Protein AF-A0A2N1W8H4-F1 (afdb_monomer)

Foldseek 3Di:
DDDDDDDDDDPPPPDDDDDDDDDDQDDFDFDPPDDLPQAAEAEQEQADLVVLLVLLVVLLCLLLPDDFDDDPVSLVVSLVSLVVSLSRLCSQVCLVVQADLQQQKGKAAARYWYKYKFFKAFQELQFAWADFQFDWAWEDDDDPFFCRSLLQSCCQHPDVADLQLSRLLSHCRNLQAQLVQRDPSNNVSQCVSPVVSNCRGHYVVVVVVVVVVCVPPDDDDDDDDDDDDPRRHRDHSVVSVVSNVVHDAPDDGDPRDGWGHHHPDQWTWGWGDPIGGMITIIIGHNDNGIDIDDTWIDGSRNRYTIMDTGRRRRRDPVSSVVSLVSLLVSLVSSVCSLQVSVVHGQFPLNNCLSNVCSSCSSLNSQLSVLLVVLVVLLVVVCVVPVVQADPVSAPTLSVLLSLLLSLLSSCQRPNPSSLSSQLSVLVGDDDPVSSVQSNQSSVNSNVLSVVCVVVVHDDSVVSSVSSVVQSVVVPRHD

Secondary structure (DSSP, 8-state):
-----------------------SS----B-TT---TTSEEEEE----HHHHHHHHHHHHHHHHH--SSPPHHHHHHHHHHHHHHHHHHHHHHGGGGSEETTTTEEEE-TTEEEEEEEEEEES-TTSBPPPTT--EEEEES--SSTTHHHHHHHHHHT----HHHHHHHHHHHHTT--GGGS-HHHHHHHHHH-TTHHHHSS-HHHHHHHHHHHTTS----------SS-TT----HHHHHHHHTT---SSPPP---S-EEPBTSS-EEEEEESSSSEEEEEEEE-SSS-EEE-EEEEESSTTBPPEEEPPPPPPPHHHHHHHHHHHHHHHHHHHHHHHHHTT----HHHHHHHHH-GGGHHHHHHHHHHHHHHHHHHHHHHHH-GGGS-TT-SSSHHHHHHHHHHHHHHHHHTTTHHHHHHHHHTTSS--HHHHHHHHHHHHHHHHHHHHHHHTT---HHHHHHHHHHHHHTSSS--

Structure (mmCIF, N/CA/C/O backbone):
data_AF-A0A2N1W8H4-F1
#
_entry.id   AF-A0A2N1W8H4-F1
#
loop_
_atom_site.group_PDB
_atom_site.id
_atom_site.type_symbol
_atom_site.label_atom_id
_atom_site.label_alt_id
_atom_site.label_comp_id
_atom_site.label_asym_id
_atom_site.label_entity_id
_atom_site.label_seq_id
_atom_site.pdbx_PDB_ins_code
_atom_site.Cartn_x
_atom_site.Cartn_y
_atom_site.Cartn_z
_atom_site.occupancy
_atom_site.B_iso_or_equiv
_atom_site.auth_seq_id
_atom_site.auth_comp_id
_atom_site.auth_asym_id
_atom_site.auth_atom_id
_atom_site.pdbx_PDB_model_num
ATOM 1 N N . MET A 1 1 ? -14.392 -44.935 -46.888 1.00 35.25 1 MET A N 1
ATOM 2 C CA . MET A 1 1 ? -13.240 -44.821 -45.968 1.00 35.25 1 MET A CA 1
ATOM 3 C C . MET A 1 1 ? -13.122 -43.369 -45.531 1.00 35.25 1 MET A C 1
ATOM 5 O O . MET A 1 1 ? -13.074 -42.540 -46.421 1.00 35.25 1 MET A O 1
ATOM 9 N N . ARG A 1 2 ? -13.147 -43.131 -44.204 1.00 33.34 2 ARG A N 1
ATOM 10 C CA . ARG A 1 2 ? -12.627 -41.984 -43.409 1.00 33.34 2 ARG A CA 1
ATOM 11 C C . ARG A 1 2 ? -12.767 -40.567 -44.003 1.00 33.34 2 ARG A C 1
ATOM 13 O O . ARG A 1 2 ? -12.240 -40.297 -45.062 1.00 33.34 2 ARG A O 1
ATOM 20 N N . GLY A 1 3 ? -13.346 -39.566 -43.351 1.00 29.98 3 GLY A N 1
ATOM 21 C CA . GLY A 1 3 ? -13.807 -39.395 -41.976 1.00 29.98 3 GLY A CA 1
ATOM 22 C C . GLY A 1 3 ? -13.930 -37.884 -41.746 1.00 29.98 3 GLY A C 1
ATOM 23 O O . GLY A 1 3 ? -12.985 -37.150 -42.012 1.00 29.98 3 GLY A O 1
ATOM 24 N N . LYS A 1 4 ? -15.112 -37.428 -41.323 1.00 38.88 4 LYS A N 1
ATOM 25 C CA . LYS A 1 4 ? -15.325 -36.090 -40.756 1.00 38.88 4 LYS A CA 1
ATOM 26 C C . LYS A 1 4 ? -14.619 -36.034 -39.398 1.00 38.88 4 LYS A C 1
ATOM 28 O O . LYS A 1 4 ? -14.629 -37.055 -38.720 1.00 38.88 4 LYS A O 1
ATOM 33 N N . ASN A 1 5 ? -14.080 -34.880 -39.006 1.00 31.42 5 ASN A N 1
ATOM 34 C CA . ASN A 1 5 ? -14.125 -34.412 -37.617 1.00 31.42 5 ASN A CA 1
ATOM 35 C C . ASN A 1 5 ? -13.750 -32.927 -37.528 1.00 31.42 5 ASN A C 1
ATOM 37 O O . ASN A 1 5 ? -12.602 -32.528 -37.689 1.00 31.42 5 ASN A O 1
ATOM 41 N N . THR A 1 6 ? -14.784 -32.135 -37.272 1.00 34.69 6 THR A N 1
ATOM 42 C CA . THR A 1 6 ? -14.778 -30.830 -36.612 1.00 34.69 6 THR A CA 1
ATOM 43 C C . THR A 1 6 ? -14.129 -30.940 -35.232 1.00 34.69 6 THR A C 1
ATOM 45 O O . THR A 1 6 ? -14.538 -31.779 -34.431 1.00 34.69 6 THR A O 1
ATOM 48 N N . PHE A 1 7 ? -13.143 -30.089 -34.952 1.00 31.34 7 PHE A N 1
ATOM 49 C CA . PHE A 1 7 ? -12.574 -29.914 -33.617 1.00 31.34 7 PHE A CA 1
ATOM 50 C C . PHE A 1 7 ? -13.529 -29.057 -32.772 1.00 31.34 7 PHE A C 1
ATOM 52 O O . PHE A 1 7 ? -13.737 -27.882 -33.066 1.00 31.34 7 PHE A O 1
ATOM 59 N N . LEU A 1 8 ? -14.135 -29.669 -31.751 1.00 30.08 8 LEU A N 1
ATOM 60 C CA . LEU A 1 8 ? -14.765 -28.967 -30.635 1.00 30.08 8 LEU A CA 1
ATOM 61 C C . LEU A 1 8 ? -13.679 -28.584 -29.619 1.00 30.08 8 LEU A C 1
ATOM 63 O O . LEU A 1 8 ? -12.908 -29.440 -29.188 1.00 30.08 8 LEU A O 1
ATOM 67 N N . PHE A 1 9 ? -13.671 -27.317 -29.209 1.00 28.88 9 PHE A N 1
ATOM 68 C CA . PHE A 1 9 ? -13.029 -26.843 -27.982 1.00 28.88 9 PHE A CA 1
ATOM 69 C C . PHE A 1 9 ? -13.717 -27.475 -26.757 1.00 28.88 9 PHE A C 1
ATOM 71 O O . PHE A 1 9 ? -14.948 -27.412 -26.680 1.00 28.88 9 PHE A O 1
ATOM 78 N N . PRO A 1 10 ? -12.993 -28.043 -25.778 1.00 32.59 10 PRO A N 1
ATOM 79 C CA . PRO A 1 10 ? -13.589 -28.395 -24.502 1.00 32.59 10 PRO A CA 1
ATOM 80 C C . PRO A 1 10 ? -13.590 -27.162 -23.589 1.00 32.59 10 PRO A C 1
ATOM 82 O O . PRO A 1 10 ? -12.548 -26.712 -23.119 1.00 32.59 10 PRO A O 1
ATOM 85 N N . PHE A 1 11 ? -14.783 -26.632 -23.324 1.00 28.84 11 PHE A N 1
ATOM 86 C CA . PHE A 1 11 ? -15.062 -25.817 -22.144 1.00 28.84 11 PHE A CA 1
ATOM 87 C C . PHE A 1 11 ? -14.898 -26.730 -20.917 1.00 28.84 11 PHE A C 1
ATOM 89 O O . PHE A 1 11 ? -15.759 -27.567 -20.640 1.00 28.84 11 PHE A O 1
ATOM 96 N N . PHE A 1 12 ? -13.776 -26.626 -20.205 1.00 27.55 12 PHE A N 1
ATOM 97 C CA . PHE A 1 12 ? -13.628 -27.247 -18.891 1.00 27.55 12 PHE A CA 1
ATOM 98 C C . PHE A 1 12 ? -14.378 -26.389 -17.868 1.00 27.55 12 PHE A C 1
ATOM 100 O O . PHE A 1 12 ? -13.841 -25.434 -17.320 1.00 27.55 12 PHE A O 1
ATOM 107 N N . VAL A 1 13 ? -15.644 -26.725 -17.626 1.00 27.42 13 VAL A N 1
ATOM 108 C CA . VAL A 1 13 ? -16.372 -26.255 -16.445 1.00 27.42 13 VAL A CA 1
ATOM 109 C C . VAL A 1 13 ? -15.920 -27.122 -15.272 1.00 27.42 13 VAL A C 1
ATOM 111 O O . VAL A 1 13 ? -16.270 -28.300 -15.186 1.00 27.42 13 VAL A O 1
ATOM 114 N N . PHE A 1 14 ? -15.102 -26.551 -14.391 1.00 28.16 14 PHE A N 1
ATOM 115 C CA . PHE A 1 14 ? -14.728 -27.157 -13.117 1.00 28.16 14 PHE A CA 1
ATOM 116 C C . PHE A 1 14 ? -15.946 -27.092 -12.183 1.00 28.16 14 PHE A C 1
ATOM 118 O O . PHE A 1 14 ? -16.263 -26.049 -11.622 1.00 28.16 14 PHE A O 1
ATOM 125 N N . ILE A 1 15 ? -16.680 -28.198 -12.053 1.00 27.70 15 ILE A N 1
ATOM 126 C CA . ILE A 1 15 ? -17.739 -28.332 -11.046 1.00 27.70 15 ILE A CA 1
ATOM 127 C C . ILE A 1 15 ? -17.061 -28.744 -9.736 1.00 27.70 15 ILE A C 1
ATOM 129 O O . ILE A 1 15 ? -16.711 -29.911 -9.558 1.00 27.70 15 ILE A O 1
ATOM 133 N N . MET A 1 16 ? -16.857 -27.787 -8.827 1.00 31.11 16 MET A N 1
ATOM 134 C CA . MET A 1 16 ? -16.491 -28.079 -7.439 1.00 31.11 16 MET A CA 1
ATOM 135 C C . MET A 1 16 ? -17.676 -28.766 -6.748 1.00 31.11 16 MET A C 1
ATOM 137 O O . MET A 1 16 ? -18.766 -28.210 -6.620 1.00 31.11 16 MET A O 1
ATOM 141 N N . LEU A 1 17 ? -17.461 -30.007 -6.320 1.00 28.91 17 LEU A N 1
ATOM 142 C CA . LEU A 1 17 ? -18.399 -30.776 -5.511 1.00 28.91 17 LEU A CA 1
ATOM 143 C C . LEU A 1 17 ? -18.388 -30.237 -4.073 1.00 28.91 17 LEU A C 1
ATOM 145 O O . LEU A 1 17 ? -17.502 -30.570 -3.292 1.00 28.91 17 LEU A O 1
ATOM 149 N N . MET A 1 18 ? -19.394 -29.437 -3.712 1.00 31.16 18 MET A N 1
ATOM 150 C CA . MET A 1 18 ? -19.668 -29.092 -2.315 1.00 31.16 18 MET A CA 1
ATOM 151 C C . MET A 1 18 ? -20.276 -30.294 -1.586 1.00 31.16 18 MET A C 1
ATOM 153 O O . MET A 1 18 ? -21.441 -30.645 -1.777 1.00 31.16 18 MET A O 1
ATOM 157 N N . SER A 1 19 ? -19.493 -30.935 -0.721 1.00 29.42 19 SER A N 1
ATOM 158 C CA . SER A 1 19 ? -19.999 -31.911 0.243 1.00 29.42 19 SER A CA 1
ATOM 159 C C . SER A 1 19 ? -20.535 -31.190 1.483 1.00 29.42 19 SER A C 1
ATOM 161 O O . SER A 1 19 ? -19.789 -30.890 2.413 1.00 29.42 19 SER A O 1
ATOM 163 N N . ILE A 1 20 ? -21.845 -30.934 1.507 1.00 32.84 20 ILE A N 1
ATOM 164 C CA . ILE A 1 20 ? -22.561 -30.437 2.688 1.00 32.84 20 ILE A CA 1
ATOM 165 C C . ILE A 1 20 ? -22.679 -31.585 3.695 1.00 32.84 20 ILE A C 1
ATOM 167 O O . ILE A 1 20 ? -23.433 -32.534 3.487 1.00 32.84 20 ILE A O 1
ATOM 171 N N . SER A 1 21 ? -21.934 -31.496 4.796 1.00 26.61 21 SER A N 1
ATOM 172 C CA . SER A 1 21 ? -22.085 -32.385 5.951 1.00 26.61 21 SER A CA 1
ATOM 173 C C . SER A 1 21 ? -22.676 -31.589 7.111 1.00 26.61 21 SER A C 1
ATOM 175 O O . SER A 1 21 ? -21.994 -30.780 7.733 1.00 26.61 21 SER A O 1
ATOM 177 N N . CYS A 1 22 ? -23.959 -31.804 7.398 1.00 29.84 22 CYS A N 1
ATOM 178 C CA . CYS A 1 22 ? -24.629 -31.249 8.570 1.00 29.84 22 CYS A CA 1
ATOM 179 C C . CYS A 1 22 ? -24.183 -31.981 9.848 1.00 29.84 22 CYS A C 1
ATOM 181 O O . CYS A 1 22 ? -24.557 -33.135 10.040 1.00 29.84 22 CYS A O 1
ATOM 183 N N . ALA A 1 23 ? -23.454 -31.311 10.745 1.00 28.30 23 ALA A N 1
ATOM 184 C CA . ALA A 1 23 ? -23.423 -31.603 12.185 1.00 28.30 23 ALA A CA 1
ATOM 185 C C . ALA A 1 23 ? -22.808 -30.410 12.946 1.00 28.30 23 ALA A C 1
ATOM 187 O O . ALA A 1 23 ? -21.770 -29.895 12.545 1.00 28.30 23 ALA A O 1
ATOM 188 N N . GLY A 1 24 ? -23.487 -29.954 14.003 1.00 32.28 24 GLY A N 1
ATOM 189 C CA . GLY A 1 24 ? -23.252 -28.686 14.701 1.00 32.28 24 GLY A CA 1
ATOM 190 C C . GLY A 1 24 ? -21.884 -28.489 15.370 1.00 32.28 24 GLY A C 1
ATOM 191 O O . GLY A 1 24 ? -21.190 -29.436 15.731 1.00 32.28 24 GLY A O 1
ATOM 192 N N . GLY A 1 25 ? -21.563 -27.204 15.547 1.00 30.94 25 GLY A N 1
ATOM 193 C CA . GLY A 1 25 ? -20.267 -26.645 15.941 1.00 30.94 25 GLY A CA 1
ATOM 194 C C . GLY A 1 25 ? -19.721 -25.851 14.756 1.00 30.94 25 GLY A C 1
ATOM 195 O O . GLY A 1 25 ? -19.249 -26.460 13.804 1.00 30.94 25 GLY A O 1
ATOM 196 N N . GLY A 1 26 ? -19.892 -24.524 14.754 1.00 38.56 26 GLY A N 1
ATOM 197 C CA . GLY A 1 26 ? -19.635 -23.657 13.596 1.00 38.56 26 GLY A CA 1
ATOM 198 C C . GLY A 1 26 ? -18.215 -23.806 13.053 1.00 38.56 26 GLY A C 1
ATOM 199 O O . GLY A 1 26 ? -17.281 -23.203 13.567 1.00 38.56 26 GLY A O 1
ATOM 200 N N . LYS A 1 27 ? -18.051 -24.628 12.017 1.00 50.69 27 LYS A N 1
ATOM 201 C CA . LYS A 1 27 ? -16.817 -24.734 11.244 1.00 50.69 27 LYS A CA 1
ATOM 202 C C . LYS A 1 27 ? -16.967 -23.790 10.062 1.00 50.69 27 LYS A C 1
ATOM 204 O O . LYS A 1 27 ? -17.767 -24.071 9.174 1.00 50.69 27 LYS A O 1
ATOM 209 N N . GLY A 1 28 ? -16.255 -22.664 10.087 1.00 62.75 28 GLY A N 1
ATOM 210 C CA . GLY A 1 28 ? -16.167 -21.779 8.926 1.00 62.75 28 GLY A CA 1
ATOM 211 C C . GLY A 1 28 ? -15.715 -22.569 7.696 1.00 62.75 28 GLY A C 1
ATOM 212 O O . GLY A 1 28 ? -14.827 -23.419 7.796 1.00 62.75 28 GLY A O 1
ATOM 213 N N . GLU A 1 29 ? -16.359 -22.328 6.557 1.00 79.50 29 GLU A N 1
ATOM 214 C CA . GLU A 1 29 ? -15.955 -22.905 5.276 1.00 79.50 29 GLU A CA 1
ATOM 215 C C . GLU A 1 29 ? -14.542 -22.411 4.934 1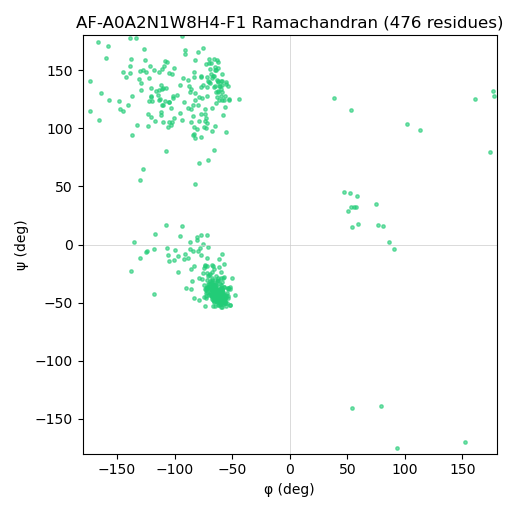.00 79.50 29 GLU A C 1
ATOM 217 O O . GLU A 1 29 ? -14.252 -21.222 5.053 1.00 79.50 29 GLU A O 1
ATOM 222 N N . MET A 1 30 ? -13.640 -23.318 4.565 1.00 81.19 30 MET A N 1
ATOM 223 C CA . MET A 1 30 ? -12.261 -22.973 4.212 1.00 81.19 30 MET A CA 1
ATOM 224 C C . MET A 1 30 ? -12.068 -23.039 2.707 1.00 81.19 30 MET A C 1
ATOM 226 O O . MET A 1 30 ? -12.640 -23.899 2.038 1.00 81.19 30 MET A O 1
ATOM 230 N N . LEU A 1 31 ? -11.192 -22.183 2.192 1.00 78.50 31 LEU A N 1
ATOM 231 C CA . LEU A 1 31 ? -10.760 -22.261 0.805 1.00 78.50 31 LEU A CA 1
ATOM 232 C C . LEU A 1 31 ? -9.682 -23.347 0.657 1.00 78.50 31 LEU A C 1
ATOM 234 O O . LEU A 1 31 ? -8.516 -23.126 0.987 1.00 78.50 31 LEU A O 1
ATOM 238 N N . SER A 1 32 ? -10.077 -24.537 0.196 1.00 67.75 32 SER A N 1
ATOM 239 C CA . SER A 1 32 ? -9.150 -25.624 -0.155 1.00 67.75 32 SER A CA 1
ATOM 240 C C . SER A 1 32 ? -8.484 -25.363 -1.509 1.00 67.75 32 SER A C 1
ATOM 242 O O . SER A 1 32 ? -9.144 -24.874 -2.421 1.00 67.75 32 SER A O 1
ATOM 244 N N . ASP A 1 33 ? -7.210 -25.741 -1.658 1.00 63.22 33 ASP A N 1
ATOM 245 C CA . ASP A 1 33 ? -6.437 -25.619 -2.909 1.00 63.22 33 ASP A CA 1
ATOM 246 C C . ASP A 1 33 ? -6.327 -24.182 -3.450 1.00 63.22 33 ASP A C 1
ATOM 248 O O . ASP A 1 33 ? -6.424 -23.922 -4.649 1.00 63.22 33 ASP A O 1
ATOM 252 N N . TYR A 1 34 ? -6.101 -23.230 -2.542 1.00 63.28 34 TYR A N 1
ATOM 253 C CA . TYR A 1 34 ? -5.874 -21.833 -2.893 1.00 63.28 34 TYR A CA 1
ATOM 254 C C . TYR A 1 34 ? -4.590 -21.645 -3.717 1.00 63.28 34 TYR A C 1
ATOM 256 O O . TYR A 1 34 ? -3.485 -21.943 -3.258 1.00 63.28 34 TYR A O 1
ATOM 264 N N . SER A 1 35 ? -4.738 -21.078 -4.914 1.00 63.47 35 SER A N 1
ATOM 265 C CA . SER A 1 35 ? -3.653 -20.526 -5.720 1.00 63.47 35 SER A CA 1
ATOM 266 C C . SER A 1 35 ? -4.049 -19.120 -6.147 1.00 63.47 35 SER A C 1
ATOM 268 O O . SER A 1 35 ? -5.159 -18.910 -6.631 1.00 63.47 35 SER A O 1
ATOM 270 N N . SER A 1 36 ? -3.140 -18.160 -5.997 1.00 62.00 36 SER A N 1
ATOM 271 C CA . SER A 1 36 ? -3.355 -16.771 -6.412 1.00 62.00 36 SER A CA 1
ATOM 272 C C . SER A 1 36 ? -3.344 -16.559 -7.933 1.00 62.00 36 SER A C 1
ATOM 274 O O . SER A 1 36 ? -3.373 -15.423 -8.402 1.00 62.00 36 SER A O 1
ATOM 276 N N . ASN A 1 37 ? -3.315 -17.638 -8.722 1.00 64.56 37 ASN A N 1
ATOM 277 C CA . ASN A 1 37 ? -3.264 -17.583 -10.177 1.00 64.56 37 ASN A CA 1
ATOM 278 C C . ASN A 1 37 ? -4.441 -16.776 -10.747 1.00 64.56 37 ASN A C 1
ATOM 280 O O . ASN A 1 37 ? -5.601 -17.148 -10.587 1.00 64.56 37 ASN A O 1
ATOM 284 N N . GLY A 1 38 ? -4.121 -15.684 -11.445 1.00 73.62 38 GLY A N 1
ATOM 285 C CA . GLY A 1 38 ? -5.100 -14.797 -12.078 1.00 73.62 38 GLY A CA 1
ATOM 286 C C . GLY A 1 38 ? -5.677 -13.702 -11.173 1.00 73.62 38 GLY A C 1
ATOM 287 O O . GLY A 1 38 ? -6.517 -12.940 -11.643 1.00 73.62 38 GLY A O 1
ATOM 288 N N . MET A 1 39 ? -5.236 -13.590 -9.914 1.00 84.69 39 MET A N 1
ATOM 289 C CA . MET A 1 39 ? -5.608 -12.486 -9.021 1.00 84.69 39 MET A CA 1
ATOM 290 C C . MET A 1 39 ? -4.487 -11.455 -8.900 1.00 84.69 39 MET A C 1
ATOM 292 O O . MET A 1 39 ? -3.302 -11.792 -8.890 1.00 84.69 39 MET A O 1
ATOM 296 N N . SER A 1 40 ? -4.860 -10.185 -8.746 1.00 87.50 40 SER A N 1
ATOM 297 C CA . SER A 1 40 ? -3.898 -9.137 -8.398 1.00 87.50 40 SER A CA 1
ATOM 298 C C . SER A 1 40 ? -3.533 -9.212 -6.917 1.00 87.50 40 SER A C 1
ATOM 300 O O . SER A 1 40 ? -4.402 -9.177 -6.042 1.00 87.50 40 SER A O 1
ATOM 302 N N . LEU A 1 41 ? -2.232 -9.286 -6.635 1.00 89.94 41 LEU A N 1
ATOM 303 C CA . LEU A 1 41 ? -1.691 -9.278 -5.279 1.00 89.94 41 LEU A CA 1
ATOM 304 C C . LEU A 1 41 ? -1.436 -7.839 -4.831 1.00 89.94 41 LEU A C 1
ATOM 306 O O . LEU A 1 41 ? -0.601 -7.141 -5.408 1.00 89.94 41 LEU A O 1
ATOM 310 N N . ILE A 1 42 ? -2.131 -7.399 -3.785 1.00 89.81 42 ILE A N 1
ATOM 311 C CA . ILE A 1 42 ? -2.037 -6.033 -3.267 1.00 89.81 42 ILE A CA 1
ATOM 312 C C . ILE A 1 42 ? -1.626 -6.090 -1.800 1.00 89.81 42 ILE A C 1
ATOM 314 O O . ILE A 1 42 ? -2.293 -6.703 -0.971 1.00 89.81 42 ILE A O 1
ATOM 318 N N . ASN A 1 43 ? -0.525 -5.424 -1.457 1.00 90.12 43 ASN A N 1
ATOM 319 C CA . ASN A 1 43 ? -0.031 -5.362 -0.087 1.00 90.12 43 ASN A CA 1
ATOM 320 C C . ASN A 1 43 ? 0.088 -3.907 0.372 1.00 90.12 43 ASN A C 1
ATOM 322 O O . ASN A 1 43 ? 0.927 -3.159 -0.125 1.00 90.12 43 ASN A O 1
ATOM 326 N N . ILE A 1 44 ? -0.745 -3.515 1.333 1.00 89.25 44 ILE A N 1
ATOM 327 C CA . ILE A 1 44 ? -0.787 -2.165 1.887 1.00 89.25 44 ILE A CA 1
ATOM 328 C C . ILE A 1 44 ? -0.100 -2.159 3.243 1.00 89.25 44 ILE A C 1
ATOM 330 O O . ILE A 1 44 ? -0.658 -2.555 4.270 1.00 89.25 44 ILE A O 1
ATOM 334 N N . LYS A 1 45 ? 1.132 -1.652 3.241 1.00 85.88 45 LYS A N 1
ATOM 335 C CA . LYS A 1 45 ? 1.933 -1.498 4.454 1.00 85.88 45 LYS A CA 1
ATOM 336 C C . LYS A 1 45 ? 1.584 -0.215 5.204 1.00 85.88 45 LYS A C 1
ATOM 338 O O . LYS A 1 45 ? 1.291 0.836 4.613 1.00 85.88 45 LYS A O 1
ATOM 343 N N . GLN A 1 46 ? 1.714 -0.262 6.529 1.00 82.69 46 GLN A N 1
ATOM 344 C CA . GLN A 1 46 ? 1.698 0.942 7.352 1.00 82.69 46 GLN A CA 1
ATOM 345 C C . GLN A 1 46 ? 3.027 1.696 7.173 1.00 82.69 46 GLN A C 1
ATOM 347 O O . GLN A 1 46 ? 4.108 1.219 7.503 1.00 82.69 46 GLN A O 1
ATOM 352 N N . VAL A 1 47 ? 2.938 2.905 6.631 1.00 88.12 47 VAL A N 1
ATOM 353 C CA . VAL A 1 47 ? 4.072 3.742 6.211 1.00 88.12 47 VAL A CA 1
ATOM 354 C C . VAL A 1 47 ? 4.021 5.050 6.974 1.00 88.12 47 VAL A C 1
ATOM 356 O O . VAL A 1 47 ? 3.003 5.745 6.955 1.00 88.12 47 VAL A O 1
ATOM 359 N N . ASN A 1 48 ? 5.137 5.377 7.622 1.00 91.12 48 ASN A N 1
ATOM 360 C CA . ASN A 1 48 ? 5.373 6.690 8.198 1.00 91.12 48 ASN A CA 1
ATOM 361 C C . ASN A 1 48 ? 5.961 7.603 7.100 1.00 91.12 48 ASN A C 1
ATOM 363 O O . ASN A 1 48 ? 7.070 7.326 6.627 1.00 91.12 48 ASN A O 1
ATOM 367 N N . PRO A 1 49 ? 5.259 8.679 6.702 1.00 93.31 49 PRO A N 1
ATOM 368 C CA . PRO A 1 49 ? 5.674 9.509 5.575 1.00 93.31 49 PRO A CA 1
ATOM 369 C C . PRO A 1 49 ? 6.970 10.293 5.841 1.00 93.31 49 PRO A C 1
ATOM 371 O O . PRO A 1 49 ? 7.744 10.514 4.913 1.00 93.31 49 PRO A O 1
ATOM 374 N N . GLU A 1 50 ? 7.279 10.645 7.094 1.00 95.25 50 GLU A N 1
ATOM 375 C CA . GLU A 1 50 ? 8.546 11.300 7.454 1.00 95.25 50 GLU A CA 1
ATOM 376 C C . GLU A 1 50 ? 9.736 10.360 7.257 1.00 95.25 50 GLU A C 1
ATOM 378 O O . GLU A 1 50 ? 10.757 10.747 6.683 1.00 95.25 50 GLU A O 1
ATOM 383 N N . LYS A 1 51 ? 9.598 9.103 7.702 1.00 95.31 51 LYS A N 1
ATOM 384 C CA . LYS A 1 51 ? 10.632 8.078 7.504 1.00 95.31 51 LYS A CA 1
ATOM 385 C C . LYS A 1 51 ? 10.839 7.784 6.020 1.00 95.31 51 LYS A C 1
ATOM 387 O O . LYS A 1 51 ? 11.985 7.682 5.587 1.00 95.31 51 LYS A O 1
ATOM 392 N N . LEU A 1 52 ? 9.753 7.691 5.250 1.00 95.06 52 LEU A N 1
ATOM 393 C CA . LEU A 1 52 ? 9.826 7.491 3.804 1.00 95.06 52 LEU A CA 1
ATOM 394 C C . LEU A 1 52 ? 10.528 8.668 3.114 1.00 95.06 52 LEU A C 1
ATOM 396 O O . LEU A 1 52 ? 11.457 8.453 2.342 1.00 95.06 52 LEU A O 1
ATOM 400 N N . LEU A 1 53 ? 10.160 9.909 3.439 1.00 96.06 53 LEU A N 1
ATOM 401 C CA . LEU A 1 53 ? 10.815 11.097 2.890 1.00 96.06 53 LEU A CA 1
ATOM 402 C C . LEU A 1 53 ? 12.317 11.119 3.198 1.00 96.06 53 LEU A C 1
ATOM 404 O O . LEU A 1 53 ? 13.130 11.438 2.327 1.00 96.06 53 LEU A O 1
ATOM 408 N N . LYS A 1 54 ? 12.695 10.762 4.431 1.00 96.19 54 LYS A N 1
ATOM 409 C CA . LYS A 1 54 ? 14.102 10.658 4.823 1.00 96.19 54 LYS A CA 1
ATOM 410 C C . LYS A 1 54 ? 14.835 9.637 3.953 1.00 96.19 54 LYS A C 1
ATOM 412 O O . LYS A 1 54 ? 15.890 9.958 3.420 1.00 96.19 54 LYS A O 1
ATOM 417 N N . LYS A 1 55 ? 14.244 8.458 3.751 1.00 95.31 55 LYS A N 1
ATOM 418 C CA . LYS A 1 55 ? 14.806 7.404 2.900 1.00 95.31 55 LYS A CA 1
ATOM 419 C C . LYS A 1 55 ? 14.969 7.851 1.445 1.00 95.31 55 LYS A C 1
ATOM 421 O O . LYS A 1 55 ? 16.030 7.647 0.870 1.00 95.31 55 LYS A O 1
ATOM 426 N N . ILE A 1 56 ? 13.957 8.510 0.875 1.00 94.69 56 ILE A N 1
ATOM 427 C CA . ILE A 1 56 ? 14.016 9.098 -0.476 1.00 94.69 56 ILE A CA 1
ATOM 428 C C . ILE A 1 56 ? 15.189 10.082 -0.574 1.00 94.69 56 ILE A C 1
ATOM 430 O O . ILE A 1 56 ? 15.964 10.032 -1.522 1.00 94.69 56 ILE A O 1
ATOM 434 N N . THR A 1 57 ? 15.359 10.938 0.436 1.00 94.69 57 THR A N 1
ATOM 435 C CA . THR A 1 57 ? 16.444 11.931 0.478 1.00 94.69 57 THR A CA 1
ATOM 436 C C . THR A 1 57 ? 17.822 11.275 0.608 1.00 94.69 57 THR A C 1
ATOM 438 O O . THR A 1 57 ? 18.771 11.685 -0.053 1.00 94.69 57 THR A O 1
ATOM 441 N N . GLU A 1 58 ? 17.949 10.250 1.453 1.00 94.75 58 GLU A N 1
ATOM 442 C CA . GLU A 1 58 ? 19.191 9.486 1.619 1.00 94.75 58 GLU A CA 1
ATOM 443 C C . GLU A 1 58 ? 19.589 8.775 0.314 1.00 94.75 58 GLU A C 1
ATOM 445 O O . GLU A 1 58 ? 20.763 8.802 -0.059 1.00 94.75 58 GLU A O 1
ATOM 450 N N . LEU A 1 59 ? 18.620 8.207 -0.415 1.00 93.44 59 LEU A N 1
ATOM 451 C CA . LEU A 1 59 ? 18.840 7.606 -1.735 1.00 93.44 59 LEU A CA 1
ATOM 452 C C . LEU A 1 59 ? 19.276 8.645 -2.769 1.00 93.44 59 LEU A C 1
ATOM 454 O O . LEU A 1 59 ? 20.253 8.416 -3.477 1.00 93.44 59 LEU A O 1
ATOM 458 N N . ASP A 1 60 ? 18.610 9.798 -2.809 1.00 91.88 60 ASP A N 1
ATOM 459 C CA . ASP A 1 60 ? 18.933 10.896 -3.725 1.00 91.88 60 ASP A CA 1
ATOM 460 C C . ASP A 1 60 ? 20.376 11.391 -3.527 1.00 91.88 60 ASP A C 1
ATOM 462 O O . ASP A 1 60 ? 21.164 11.476 -4.471 1.00 91.88 60 ASP A O 1
ATOM 466 N N . ILE A 1 61 ? 20.772 11.632 -2.271 1.00 90.94 61 ILE A N 1
ATOM 467 C CA . ILE A 1 61 ? 22.149 12.006 -1.917 1.00 90.94 61 ILE A CA 1
ATOM 468 C C . ILE A 1 61 ? 23.128 10.919 -2.357 1.00 90.94 61 ILE A C 1
ATOM 470 O O . ILE A 1 61 ? 24.170 11.221 -2.945 1.00 90.94 61 ILE A O 1
ATOM 474 N N . LYS A 1 62 ? 22.804 9.655 -2.073 1.00 89.81 62 LYS A N 1
ATOM 475 C CA . LYS A 1 62 ? 23.670 8.526 -2.394 1.00 89.81 62 LYS A CA 1
ATOM 476 C C . LYS A 1 62 ? 23.903 8.426 -3.899 1.00 89.81 62 LYS A C 1
ATOM 478 O O . LYS A 1 62 ? 25.058 8.423 -4.315 1.00 89.81 62 LYS A O 1
ATOM 483 N N . ILE A 1 63 ? 22.844 8.424 -4.706 1.00 87.44 63 ILE A N 1
ATOM 484 C CA . ILE A 1 63 ? 22.913 8.367 -6.174 1.00 87.44 63 ILE A CA 1
ATOM 485 C C . ILE A 1 63 ? 23.734 9.539 -6.721 1.00 87.44 63 ILE A C 1
ATOM 487 O O . ILE A 1 63 ? 24.632 9.352 -7.546 1.00 87.44 63 ILE A O 1
ATOM 491 N N . ASN A 1 64 ? 23.506 10.743 -6.198 1.00 85.25 64 ASN A N 1
ATOM 492 C CA . ASN A 1 64 ? 24.218 11.932 -6.651 1.00 85.25 64 ASN A CA 1
ATOM 493 C C . ASN A 1 64 ? 25.696 11.982 -6.229 1.00 85.25 64 ASN A C 1
ATOM 495 O O . ASN A 1 64 ? 26.495 12.619 -6.922 1.00 85.25 64 ASN A O 1
ATOM 499 N N . SER A 1 65 ? 26.081 11.289 -5.153 1.00 85.94 65 SER A N 1
ATOM 500 C CA . SER A 1 65 ? 27.457 11.260 -4.634 1.00 85.94 65 SER A CA 1
ATOM 501 C C . SER A 1 65 ? 28.448 10.464 -5.494 1.00 85.94 65 SER A C 1
ATOM 503 O O . SER A 1 65 ? 29.658 10.667 -5.378 1.00 85.94 65 SER A O 1
ATOM 505 N N . PHE A 1 66 ? 27.965 9.586 -6.378 1.00 80.38 66 PHE A N 1
ATOM 506 C CA . PHE A 1 66 ? 28.838 8.754 -7.204 1.00 80.38 66 PHE A CA 1
ATOM 507 C C . PHE A 1 66 ? 29.575 9.557 -8.273 1.00 80.38 66 PHE A C 1
ATOM 509 O O . PHE A 1 66 ? 29.005 10.424 -8.929 1.00 80.38 66 PHE A O 1
ATOM 516 N N . ASN A 1 67 ? 30.848 9.241 -8.490 1.00 70.44 67 ASN A N 1
ATOM 517 C CA . ASN A 1 67 ? 31.658 9.828 -9.552 1.00 70.44 67 ASN A CA 1
ATOM 518 C C . ASN A 1 67 ? 32.153 8.706 -10.475 1.00 70.44 67 ASN A C 1
ATOM 520 O O . ASN A 1 67 ? 33.010 7.923 -10.072 1.00 70.44 67 ASN A O 1
ATOM 524 N N . GLY A 1 68 ? 31.630 8.649 -11.704 1.00 69.19 68 GLY A N 1
ATOM 525 C CA . GLY A 1 68 ? 31.899 7.566 -12.661 1.00 69.19 68 GLY A CA 1
ATOM 526 C C . GLY A 1 68 ? 30.866 6.436 -12.594 1.00 69.19 68 GLY A C 1
ATOM 527 O O . GLY A 1 68 ? 29.878 6.556 -11.878 1.00 69.19 68 GLY A O 1
ATOM 528 N N . ASP A 1 69 ? 31.090 5.363 -13.355 1.00 69.00 69 ASP A N 1
ATOM 529 C CA . ASP A 1 69 ? 30.146 4.244 -13.469 1.00 69.00 69 ASP A CA 1
ATOM 530 C C . ASP A 1 69 ? 29.919 3.526 -12.130 1.00 69.00 69 ASP A C 1
ATOM 532 O O . ASP A 1 69 ? 30.863 3.262 -11.381 1.00 69.00 69 ASP A O 1
ATOM 536 N N . PHE A 1 70 ? 28.667 3.145 -11.861 1.00 70.88 70 PHE A N 1
ATOM 537 C CA . PHE A 1 70 ? 28.321 2.310 -10.712 1.00 70.88 70 PHE A CA 1
ATOM 538 C C . PHE A 1 70 ? 28.990 0.937 -10.812 1.00 70.88 70 PHE A C 1
ATOM 540 O O . PHE A 1 70 ? 28.874 0.243 -11.829 1.00 70.88 70 PHE A O 1
ATOM 547 N N . LYS A 1 71 ? 29.626 0.483 -9.729 1.00 78.75 71 LYS A N 1
ATOM 548 C CA . LYS A 1 71 ? 29.998 -0.930 -9.599 1.00 78.75 71 LYS A CA 1
ATOM 549 C C . LYS A 1 71 ? 28.733 -1.769 -9.432 1.00 78.75 71 LYS A C 1
ATOM 551 O O . LYS A 1 71 ? 27.761 -1.327 -8.826 1.00 78.75 71 LYS A O 1
ATOM 556 N N . SER A 1 72 ? 28.773 -3.027 -9.874 1.00 74.00 72 SER A N 1
ATOM 557 C CA . SER A 1 72 ? 27.621 -3.944 -9.785 1.00 74.00 72 SER A CA 1
ATOM 558 C C . SER A 1 72 ? 27.041 -4.063 -8.364 1.00 74.00 72 SER A C 1
ATOM 560 O O . SER A 1 72 ? 25.825 -4.100 -8.196 1.00 74.00 72 SER A O 1
ATOM 562 N N . SER A 1 73 ? 27.881 -4.060 -7.321 1.00 80.25 73 SER A N 1
ATOM 563 C CA . SER A 1 73 ? 27.414 -4.088 -5.926 1.00 80.25 73 SER A CA 1
ATOM 564 C C . SER A 1 73 ? 26.689 -2.806 -5.503 1.00 80.25 73 SER A C 1
ATOM 566 O O . SER A 1 73 ? 25.717 -2.877 -4.761 1.00 80.25 73 SER A O 1
ATOM 568 N N . GLU A 1 74 ? 27.151 -1.647 -5.974 1.00 82.94 74 GLU A N 1
ATOM 569 C CA . GLU A 1 74 ? 26.565 -0.336 -5.660 1.00 82.94 74 GLU A CA 1
ATOM 570 C C . GLU A 1 74 ? 25.218 -0.172 -6.369 1.00 82.94 74 GLU A C 1
ATOM 572 O O . GLU A 1 74 ? 24.252 0.280 -5.759 1.00 82.94 74 GLU A O 1
ATOM 577 N N . TYR A 1 75 ? 25.141 -0.614 -7.628 1.00 79.50 75 TYR A N 1
ATOM 578 C CA . TYR A 1 75 ? 23.904 -0.644 -8.402 1.00 79.50 75 TYR A CA 1
ATOM 579 C C . TYR A 1 75 ? 22.836 -1.505 -7.716 1.00 79.50 75 TYR A C 1
ATOM 581 O O . TYR A 1 75 ? 21.733 -1.025 -7.471 1.00 79.50 75 TYR A O 1
ATOM 589 N N . LYS A 1 76 ? 23.182 -2.738 -7.312 1.00 84.25 76 LYS A N 1
ATOM 590 C CA . LYS A 1 76 ? 22.260 -3.631 -6.587 1.00 84.25 76 LYS A CA 1
ATOM 591 C C . LYS A 1 76 ? 21.722 -2.996 -5.309 1.00 84.25 76 LYS A C 1
ATOM 593 O O . LYS A 1 76 ? 20.528 -3.058 -5.054 1.00 84.25 76 LYS A O 1
ATOM 598 N N . GLU A 1 77 ? 22.589 -2.360 -4.525 1.00 88.06 77 GLU A N 1
ATOM 599 C CA . GLU A 1 77 ? 22.177 -1.707 -3.281 1.00 88.06 77 GLU A CA 1
ATOM 600 C C . GLU A 1 77 ? 21.224 -0.524 -3.533 1.00 88.06 77 GLU A C 1
ATOM 602 O O . GLU A 1 77 ? 20.288 -0.311 -2.764 1.00 88.06 77 GLU A O 1
ATOM 607 N N . ILE A 1 78 ? 21.441 0.243 -4.608 1.00 87.12 78 ILE A N 1
ATOM 608 C CA . ILE A 1 78 ? 20.539 1.333 -5.003 1.00 87.12 78 ILE A CA 1
ATOM 609 C C . ILE A 1 78 ? 19.195 0.777 -5.458 1.00 87.12 78 ILE A C 1
ATOM 611 O O . ILE A 1 78 ? 18.174 1.265 -4.983 1.00 87.12 78 ILE A O 1
ATOM 615 N N . ILE A 1 79 ? 19.190 -0.248 -6.315 1.00 86.44 79 ILE A N 1
ATOM 616 C CA . ILE A 1 79 ? 17.959 -0.900 -6.775 1.00 86.44 79 ILE A CA 1
ATOM 617 C C . ILE A 1 79 ? 17.139 -1.400 -5.591 1.00 86.44 79 ILE A C 1
ATOM 619 O O . ILE A 1 79 ? 15.981 -1.017 -5.473 1.00 86.44 79 ILE A O 1
ATOM 623 N N . THR A 1 80 ? 17.740 -2.137 -4.654 1.00 91.12 80 THR A N 1
ATOM 624 C CA . THR A 1 80 ? 17.026 -2.593 -3.450 1.00 91.12 80 THR A CA 1
ATOM 625 C C . THR A 1 80 ? 16.461 -1.417 -2.648 1.00 91.12 80 THR A C 1
ATOM 627 O O . THR A 1 80 ? 15.314 -1.441 -2.206 1.00 91.12 80 THR A O 1
ATOM 630 N N . GLY A 1 81 ? 17.233 -0.337 -2.493 1.00 92.25 81 GLY A N 1
ATOM 631 C CA . GLY A 1 81 ? 16.762 0.869 -1.817 1.00 92.25 81 GLY A CA 1
ATOM 632 C C . GLY A 1 81 ? 15.576 1.542 -2.521 1.00 92.25 81 GLY A C 1
ATOM 633 O O . GLY A 1 81 ? 14.627 1.960 -1.849 1.00 92.25 81 GLY A O 1
ATOM 634 N N . LEU A 1 82 ? 15.619 1.625 -3.855 1.00 90.62 82 LEU A N 1
ATOM 635 C CA . LEU A 1 82 ? 14.556 2.162 -4.704 1.00 90.62 82 LEU A CA 1
ATOM 636 C C . LEU A 1 82 ? 13.304 1.283 -4.667 1.00 90.62 82 LEU A C 1
ATOM 638 O O . LEU A 1 82 ? 12.212 1.823 -4.518 1.00 90.62 82 LEU A O 1
ATOM 642 N N . GLU A 1 83 ? 13.440 -0.040 -4.739 1.00 90.88 83 GLU A N 1
ATOM 643 C CA . GLU A 1 83 ? 12.336 -1.004 -4.630 1.00 90.88 83 GLU A CA 1
ATOM 644 C C . GLU A 1 83 ? 11.595 -0.834 -3.306 1.00 90.88 83 GLU A C 1
ATOM 646 O O . GLU A 1 83 ? 10.384 -0.607 -3.285 1.00 90.88 83 GLU A O 1
ATOM 651 N N . GLU A 1 84 ? 12.327 -0.829 -2.192 1.00 91.44 84 GLU A N 1
ATOM 652 C CA . GLU A 1 84 ? 11.728 -0.656 -0.873 1.00 91.44 84 GLU A CA 1
ATOM 653 C C . GLU A 1 84 ? 11.072 0.727 -0.697 1.00 91.44 84 GLU A C 1
ATOM 655 O O . GLU A 1 84 ? 10.082 0.856 0.027 1.00 91.44 84 GLU A O 1
ATOM 660 N N . ALA A 1 85 ? 11.633 1.785 -1.296 1.00 92.50 85 ALA A N 1
ATOM 661 C CA . ALA A 1 85 ? 11.041 3.123 -1.258 1.00 92.50 85 ALA A CA 1
ATOM 662 C C . ALA A 1 85 ? 9.791 3.216 -2.147 1.00 92.50 85 ALA A C 1
ATOM 664 O O . ALA A 1 85 ? 8.803 3.827 -1.740 1.00 92.50 85 ALA A O 1
ATOM 665 N N . THR A 1 86 ? 9.812 2.574 -3.316 1.00 90.75 86 THR A N 1
ATOM 666 C CA . THR A 1 86 ? 8.691 2.500 -4.262 1.00 90.75 86 THR A CA 1
ATOM 667 C C . THR A 1 86 ? 7.521 1.738 -3.655 1.00 90.75 86 THR A C 1
ATOM 669 O O . THR A 1 86 ? 6.394 2.223 -3.687 1.00 90.75 86 THR A O 1
ATOM 672 N N . GLU A 1 87 ? 7.775 0.586 -3.032 1.00 89.62 87 GLU A N 1
ATOM 673 C CA . GLU A 1 87 ? 6.740 -0.210 -2.366 1.00 89.62 87 GLU A CA 1
ATOM 674 C C . GLU A 1 87 ? 6.060 0.590 -1.243 1.00 89.62 87 GLU A C 1
ATOM 676 O O . GLU A 1 87 ? 4.832 0.603 -1.127 1.00 89.62 87 GLU A O 1
ATOM 681 N N . GLN A 1 88 ? 6.846 1.315 -0.440 1.00 91.38 88 GLN A N 1
ATOM 682 C CA . GLN A 1 88 ? 6.318 2.190 0.609 1.00 91.38 88 GLN A CA 1
ATOM 683 C C . GLN A 1 88 ? 5.558 3.392 0.039 1.00 91.38 88 GLN A C 1
ATOM 685 O O . GLN A 1 88 ? 4.527 3.776 0.590 1.00 91.38 88 GLN A O 1
ATOM 690 N N . TYR A 1 89 ? 6.043 3.985 -1.052 1.00 91.44 89 TYR A N 1
ATOM 691 C CA . TYR A 1 89 ? 5.360 5.077 -1.738 1.00 91.44 89 TYR A CA 1
ATOM 692 C C . TYR A 1 89 ? 3.997 4.622 -2.271 1.00 91.44 89 TYR A C 1
ATOM 694 O O . TYR A 1 89 ? 2.986 5.217 -1.901 1.00 91.44 89 TYR A O 1
ATOM 702 N N . LYS A 1 90 ? 3.944 3.517 -3.029 1.00 89.31 90 LYS A N 1
ATOM 703 C CA . LYS A 1 90 ? 2.696 2.916 -3.533 1.00 89.31 90 LYS A CA 1
ATOM 704 C C . LYS A 1 90 ? 1.747 2.562 -2.380 1.00 89.31 90 LYS A C 1
ATOM 706 O O . LYS A 1 90 ? 0.616 3.038 -2.349 1.00 89.31 90 LYS A O 1
ATOM 711 N N . SER A 1 91 ? 2.247 1.881 -1.341 1.00 89.94 91 SER A N 1
ATOM 712 C CA . SER A 1 91 ? 1.478 1.560 -0.120 1.00 89.94 91 SER A CA 1
ATOM 713 C C . SER A 1 91 ? 0.906 2.784 0.600 1.00 89.94 91 SER A C 1
ATOM 715 O O . SER A 1 91 ? -0.076 2.656 1.329 1.00 89.94 91 SER A O 1
ATOM 717 N N . TYR A 1 92 ? 1.541 3.954 0.489 1.00 91.25 92 TYR A N 1
ATOM 718 C CA . TYR A 1 92 ? 1.037 5.195 1.073 1.00 91.25 92 TYR A CA 1
ATOM 719 C C . TYR A 1 92 ? 0.004 5.864 0.162 1.00 91.25 92 TYR A C 1
ATOM 721 O O . TYR A 1 92 ? -1.050 6.266 0.642 1.00 91.25 92 TYR A O 1
ATOM 729 N N . MET A 1 93 ? 0.291 5.966 -1.137 1.00 88.12 93 MET A N 1
ATOM 730 C CA . MET A 1 93 ? -0.560 6.664 -2.103 1.00 88.12 93 MET A CA 1
ATOM 731 C C . MET A 1 93 ? -1.867 5.921 -2.390 1.00 88.12 93 MET A C 1
ATOM 733 O O . MET A 1 93 ? -2.905 6.560 -2.543 1.00 88.12 93 MET A O 1
ATOM 737 N N . ASP A 1 94 ? -1.832 4.589 -2.421 1.00 88.25 94 ASP A N 1
ATOM 738 C CA . ASP A 1 94 ? -2.961 3.779 -2.878 1.00 88.25 94 ASP A CA 1
ATOM 739 C C . ASP A 1 94 ? -3.990 3.463 -1.787 1.00 88.25 94 ASP A C 1
ATOM 741 O O . ASP A 1 94 ? -5.031 2.894 -2.087 1.00 88.25 94 ASP A O 1
ATOM 745 N N . ARG A 1 95 ? -3.770 3.852 -0.524 1.00 89.00 95 ARG A N 1
ATOM 746 C CA . ARG A 1 95 ? -4.693 3.505 0.582 1.00 89.00 95 ARG A CA 1
ATOM 747 C C . ARG A 1 95 ? -6.123 3.971 0.357 1.00 89.00 95 ARG A C 1
ATOM 749 O O . ARG A 1 95 ? -7.052 3.265 0.726 1.00 89.00 95 ARG A O 1
ATOM 756 N N . GLU A 1 96 ? -6.294 5.136 -0.260 1.00 88.56 96 GLU A N 1
ATOM 757 C CA . GLU A 1 96 ? -7.617 5.692 -0.572 1.00 88.56 96 GLU A CA 1
ATOM 758 C C . GLU A 1 96 ? -8.376 4.877 -1.619 1.00 88.56 96 GLU A C 1
ATOM 760 O O . GLU A 1 96 ? -9.592 4.991 -1.700 1.00 88.56 96 GLU A O 1
ATOM 765 N N . LYS A 1 97 ? -7.692 4.016 -2.381 1.00 90.94 97 LYS A N 1
ATOM 766 C CA . LYS A 1 97 ? -8.344 3.082 -3.306 1.00 90.94 97 LYS A CA 1
ATOM 767 C C . LYS A 1 97 ? -9.013 1.915 -2.578 1.00 90.94 97 LYS A C 1
ATOM 769 O O . LYS A 1 97 ? -9.880 1.273 -3.152 1.00 90.94 97 LYS A O 1
ATOM 774 N N . PHE A 1 98 ? -8.614 1.635 -1.335 1.00 92.75 98 PHE A N 1
ATOM 775 C CA . PHE A 1 98 ? -9.034 0.443 -0.585 1.00 92.75 98 PHE A CA 1
ATOM 776 C C . PHE A 1 98 ? -9.836 0.776 0.676 1.00 92.75 98 PHE A C 1
ATOM 778 O O . PHE A 1 98 ? -10.100 -0.096 1.507 1.00 92.75 98 PHE A O 1
ATOM 785 N N . ALA A 1 99 ? -10.208 2.045 0.843 1.00 92.38 99 ALA A N 1
ATOM 786 C CA . ALA A 1 99 ? -10.912 2.536 2.014 1.00 92.38 99 ALA A CA 1
ATOM 787 C C . ALA A 1 99 ? -11.847 3.696 1.652 1.00 92.38 99 ALA A C 1
ATOM 789 O O . ALA A 1 99 ? -11.417 4.743 1.172 1.00 92.38 99 ALA A O 1
ATOM 790 N N . ASP A 1 100 ? -13.127 3.532 1.973 1.00 92.38 100 ASP A N 1
ATOM 791 C CA . ASP A 1 100 ? -14.108 4.607 2.005 1.00 92.38 100 ASP A CA 1
ATOM 792 C C . ASP A 1 100 ? -14.011 5.317 3.363 1.00 92.38 100 ASP A C 1
ATOM 794 O O . ASP A 1 100 ? -14.614 4.910 4.364 1.00 92.38 100 ASP A O 1
ATOM 798 N N . TYR A 1 101 ? -13.232 6.399 3.390 1.00 89.38 101 TYR A N 1
ATOM 799 C CA . TYR A 1 101 ? -13.056 7.258 4.562 1.00 89.38 101 TYR A CA 1
ATOM 800 C C . TYR A 1 101 ? -14.245 8.182 4.847 1.00 89.38 101 TYR A C 1
ATOM 802 O O . TYR A 1 101 ? -14.189 8.950 5.803 1.00 89.38 101 TYR A O 1
ATOM 810 N N . GLU A 1 102 ? -15.318 8.150 4.060 1.00 87.75 102 GLU A N 1
ATOM 811 C CA . GLU A 1 102 ? -16.553 8.861 4.397 1.00 87.75 102 GLU A CA 1
ATOM 812 C C . GLU A 1 102 ? -17.484 7.958 5.206 1.00 87.75 102 GLU A C 1
ATOM 814 O O . GLU A 1 102 ? -18.139 8.400 6.158 1.00 87.75 102 GLU A O 1
ATOM 819 N N . ASN A 1 103 ? -17.513 6.668 4.867 1.00 87.44 103 ASN A N 1
ATOM 820 C CA . ASN A 1 103 ? -18.390 5.691 5.503 1.00 87.44 103 ASN A CA 1
ATOM 821 C C . ASN A 1 103 ? -17.693 4.739 6.471 1.00 87.44 103 ASN A C 1
ATOM 823 O O . ASN A 1 103 ? -18.391 4.056 7.218 1.00 87.44 103 ASN A O 1
ATOM 827 N N . GLY A 1 104 ? -16.362 4.746 6.530 1.00 89.12 104 GLY A N 1
ATOM 828 C CA . GLY A 1 104 ? -15.591 3.897 7.434 1.00 89.12 104 GLY A CA 1
ATOM 829 C C . GLY A 1 104 ? -15.539 2.439 6.976 1.00 89.12 104 GLY A C 1
ATOM 830 O O . GLY A 1 104 ? -15.579 1.551 7.821 1.00 89.12 104 GLY A O 1
ATOM 831 N N . LYS A 1 105 ? -15.491 2.191 5.661 1.00 92.69 105 LYS A N 1
ATOM 832 C CA . LYS A 1 105 ? -15.520 0.839 5.081 1.00 92.69 105 LYS A CA 1
ATOM 833 C C . LYS A 1 105 ? -14.249 0.518 4.311 1.00 92.69 105 LYS A C 1
ATOM 835 O O . LYS A 1 105 ? -13.649 1.404 3.710 1.00 92.69 105 LYS A O 1
ATOM 840 N N . TYR A 1 106 ? -13.880 -0.755 4.275 1.00 94.88 106 TYR A N 1
ATOM 841 C CA . TYR A 1 106 ? -12.905 -1.256 3.307 1.00 94.88 106 TYR A CA 1
ATOM 842 C C . TYR A 1 106 ? -13.551 -1.426 1.938 1.00 94.88 106 TYR A C 1
ATOM 844 O O . TYR A 1 106 ? -14.710 -1.833 1.858 1.00 94.88 106 TYR A O 1
ATOM 852 N N . LEU A 1 107 ? -12.778 -1.160 0.890 1.00 95.94 107 LEU A N 1
ATOM 853 C CA . LEU A 1 107 ? -13.131 -1.436 -0.499 1.00 95.94 107 LEU A CA 1
ATOM 854 C C . LEU A 1 107 ? -12.202 -2.544 -0.992 1.00 95.94 107 LEU A C 1
ATOM 856 O O . LEU A 1 107 ? -10.989 -2.341 -1.073 1.00 95.94 107 LEU A O 1
ATOM 860 N N . VAL A 1 108 ? -12.752 -3.731 -1.246 1.00 96.56 108 VAL A N 1
ATOM 861 C CA . VAL A 1 108 ? -11.984 -4.889 -1.716 1.00 96.56 108 VAL A CA 1
ATOM 862 C C . VAL A 1 108 ? -12.275 -5.086 -3.206 1.00 96.56 108 VAL A C 1
ATOM 864 O O . VAL A 1 108 ? -13.365 -5.562 -3.540 1.00 96.56 108 VAL A O 1
ATOM 867 N N . PRO A 1 109 ? -11.344 -4.732 -4.112 1.00 95.81 109 PRO A N 1
ATOM 868 C CA . PRO A 1 109 ? -11.591 -4.808 -5.548 1.00 95.81 109 PRO A CA 1
ATOM 869 C C . PRO A 1 109 ? -11.786 -6.253 -6.031 1.00 95.81 109 PRO A C 1
ATOM 871 O O . PRO A 1 109 ? -11.343 -7.189 -5.354 1.00 95.81 109 PRO A O 1
ATOM 874 N N . PRO A 1 110 ? -12.415 -6.449 -7.198 1.00 95.19 110 PRO A N 1
ATOM 875 C CA . PRO A 1 110 ? -12.615 -7.774 -7.776 1.00 95.19 110 PRO A CA 1
ATOM 876 C C . PRO A 1 110 ? -11.299 -8.458 -8.139 1.00 95.19 110 PRO A C 1
ATOM 878 O O . PRO A 1 110 ? -10.333 -7.794 -8.510 1.00 95.19 110 PRO A O 1
ATOM 881 N N . MET A 1 111 ? -11.277 -9.789 -8.076 1.00 93.12 111 MET A N 1
ATOM 882 C CA . MET A 1 111 ? -10.115 -10.617 -8.432 1.00 93.12 111 MET A CA 1
ATOM 883 C C . MET A 1 111 ? -8.814 -10.192 -7.724 1.00 93.12 111 MET A C 1
ATOM 885 O O . MET A 1 111 ? -7.746 -10.120 -8.340 1.00 93.12 111 MET A O 1
ATOM 889 N N . THR A 1 112 ? -8.889 -9.910 -6.418 1.00 93.88 112 THR A N 1
ATOM 890 C CA . THR A 1 112 ? -7.734 -9.466 -5.620 1.00 93.88 112 THR A CA 1
ATOM 891 C C . THR A 1 112 ? -7.464 -10.318 -4.387 1.00 93.88 112 THR A C 1
ATOM 893 O O . THR A 1 112 ? -8.372 -10.816 -3.718 1.00 93.88 112 THR A O 1
ATOM 896 N N . GLU A 1 113 ? -6.178 -10.407 -4.044 1.00 95.06 113 GLU A N 1
ATOM 897 C CA . GLU A 1 113 ? -5.702 -10.717 -2.697 1.00 95.06 113 GLU A CA 1
ATOM 898 C C . GLU A 1 113 ? -5.168 -9.418 -2.074 1.00 95.06 113 GLU A C 1
ATOM 900 O O . GLU A 1 113 ? -4.056 -8.976 -2.374 1.00 95.06 113 GLU A O 1
ATOM 905 N N . LEU A 1 114 ? -5.968 -8.786 -1.215 1.00 94.88 114 LEU A N 1
ATOM 906 C CA . LEU A 1 114 ? -5.637 -7.527 -0.550 1.00 94.88 114 LEU A CA 1
ATOM 907 C C . LEU A 1 114 ? -5.175 -7.790 0.884 1.00 94.88 114 LEU A C 1
ATOM 909 O O . LEU A 1 114 ? -5.977 -8.096 1.760 1.00 94.88 114 LEU A O 1
ATOM 913 N N . SER A 1 115 ? -3.885 -7.615 1.144 1.00 94.69 115 SER A N 1
ATOM 914 C CA . SER A 1 115 ? -3.291 -7.674 2.479 1.00 94.69 115 SER A CA 1
ATOM 915 C C . SER A 1 115 ? -3.111 -6.280 3.073 1.00 94.69 115 SER A C 1
ATOM 917 O O . SER A 1 115 ? -2.477 -5.424 2.459 1.00 94.69 115 SER A O 1
ATOM 919 N N . VAL A 1 116 ? -3.602 -6.067 4.293 1.00 93.38 116 VAL A N 1
ATOM 920 C CA . VAL A 1 116 ? -3.471 -4.805 5.033 1.00 93.38 116 VAL A CA 1
ATOM 921 C C . VAL A 1 116 ? -2.935 -5.047 6.442 1.00 93.38 116 VAL A C 1
ATOM 923 O O . VAL A 1 116 ? -3.328 -5.999 7.115 1.00 93.38 116 VAL A O 1
ATOM 926 N N . GLU A 1 117 ? -2.036 -4.179 6.904 1.00 91.44 117 GLU A N 1
ATOM 927 C CA . GLU A 1 117 ? -1.583 -4.153 8.301 1.00 91.44 117 GLU A CA 1
ATOM 928 C C . GLU A 1 117 ? -2.254 -3.007 9.054 1.00 91.44 117 GLU A C 1
ATOM 930 O O . GLU A 1 117 ? -2.040 -1.833 8.733 1.00 91.44 117 GLU A O 1
ATOM 935 N N . VAL A 1 118 ? -3.044 -3.344 10.073 1.00 90.94 118 VAL A N 1
ATOM 936 C CA . VAL A 1 118 ? -3.853 -2.368 10.811 1.00 90.94 118 VAL A CA 1
ATOM 937 C C . VAL A 1 118 ? -3.844 -2.596 12.310 1.00 90.94 118 VAL A C 1
ATOM 939 O O . VAL A 1 118 ? -3.515 -3.675 12.809 1.00 90.94 118 VAL A O 1
ATOM 942 N N . ASP A 1 119 ? -4.193 -1.534 13.033 1.00 92.44 119 ASP A N 1
ATOM 943 C CA . ASP A 1 119 ? -4.459 -1.621 14.458 1.00 92.44 119 ASP A CA 1
ATOM 944 C C . ASP A 1 119 ? -5.756 -2.405 14.694 1.00 92.44 119 ASP A C 1
ATOM 946 O O . ASP A 1 119 ? -6.746 -2.248 13.975 1.00 92.44 119 ASP A O 1
ATOM 950 N N . SER A 1 120 ? -5.733 -3.254 15.714 1.00 93.56 120 SER A N 1
ATOM 951 C CA . SER A 1 120 ? -6.867 -4.067 16.142 1.00 93.56 120 SER A CA 1
ATOM 952 C C . SER A 1 120 ? -7.172 -3.854 17.620 1.00 93.56 120 SER A C 1
ATOM 954 O O . SER A 1 120 ? -6.323 -3.383 18.386 1.00 93.56 120 SER A O 1
ATOM 956 N N . PHE A 1 121 ? -8.405 -4.182 18.004 1.00 94.19 121 PHE A N 1
ATOM 957 C CA . PHE A 1 121 ? -8.953 -3.917 19.328 1.00 94.19 121 PHE A CA 1
ATOM 958 C C . PHE A 1 121 ? -9.738 -5.113 19.846 1.00 94.19 121 PHE A C 1
ATOM 960 O O . PHE A 1 121 ? -10.662 -5.582 19.189 1.00 94.19 121 PHE A O 1
ATOM 967 N N . CYS A 1 122 ? -9.418 -5.554 21.056 1.00 92.88 122 CYS A N 1
ATOM 968 C CA . CYS A 1 122 ? -10.183 -6.564 21.776 1.00 92.88 122 CYS A CA 1
ATOM 969 C C . CYS A 1 122 ? -11.583 -6.047 22.117 1.00 92.88 122 CYS A C 1
ATOM 971 O O . CYS A 1 122 ? -11.725 -4.923 22.600 1.00 92.88 122 CYS A O 1
ATOM 973 N N . LEU A 1 123 ? -12.606 -6.875 21.929 1.00 93.44 123 LEU A N 1
ATOM 974 C CA . LEU A 1 123 ? -14.001 -6.467 22.115 1.00 93.44 123 LEU A CA 1
ATOM 975 C C . LEU A 1 123 ? -14.649 -6.991 23.396 1.00 93.44 123 LEU A C 1
ATOM 977 O O . LEU A 1 123 ? -15.697 -6.480 23.781 1.00 93.44 123 LEU A O 1
ATOM 981 N N . ASP A 1 124 ? -14.047 -7.966 24.079 1.00 89.69 124 ASP A N 1
ATOM 982 C CA . ASP A 1 124 ? -14.655 -8.593 25.252 1.00 89.69 124 ASP A CA 1
ATOM 983 C C . ASP A 1 124 ? -13.640 -8.805 26.384 1.00 89.69 124 ASP A C 1
ATOM 985 O O . ASP A 1 124 ? -12.974 -9.838 26.425 1.00 89.69 124 ASP A O 1
ATOM 989 N N . PRO A 1 125 ? -13.514 -7.879 27.351 1.00 82.12 125 PRO A N 1
ATOM 990 C CA . PRO A 1 125 ? -12.475 -7.953 28.381 1.00 82.12 125 PRO A CA 1
ATOM 991 C C . PRO A 1 125 ? -12.569 -9.201 29.280 1.00 82.12 125 PRO A C 1
ATOM 993 O O . PRO A 1 125 ? -11.615 -9.486 30.001 1.00 82.12 125 PRO A O 1
ATOM 996 N N . GLY A 1 126 ? -13.677 -9.955 29.237 1.00 78.75 126 GLY A N 1
ATOM 997 C CA . GLY A 1 126 ? -13.836 -11.225 29.947 1.00 78.75 126 GLY A CA 1
ATOM 998 C C . GLY A 1 126 ? -13.186 -12.435 29.263 1.00 78.75 126 GLY A C 1
ATOM 999 O O . GLY A 1 126 ? -13.186 -13.518 29.845 1.00 78.75 126 GLY A O 1
ATOM 1000 N N . LYS A 1 127 ? -12.641 -12.281 28.049 1.00 84.75 127 LYS A N 1
ATOM 1001 C CA . LYS A 1 127 ? -12.098 -13.382 27.238 1.00 84.75 127 LYS A CA 1
ATOM 1002 C C . LYS A 1 127 ? -10.575 -13.390 27.135 1.00 84.75 127 LYS A C 1
ATOM 1004 O O . LYS A 1 127 ? -9.909 -12.366 27.305 1.00 84.75 127 LYS A O 1
ATOM 1009 N N . ALA A 1 128 ? -10.026 -14.560 26.818 1.00 83.06 128 ALA A N 1
ATOM 1010 C CA . ALA A 1 128 ? -8.593 -14.778 26.686 1.00 83.06 128 ALA A CA 1
ATOM 1011 C C . ALA A 1 128 ? -7.994 -14.021 25.495 1.00 83.06 128 ALA A C 1
ATOM 1013 O O . ALA A 1 128 ? -8.615 -13.886 24.438 1.00 83.06 128 ALA A O 1
ATOM 1014 N N . VAL A 1 129 ? -6.757 -13.555 25.666 1.00 83.12 129 VAL A N 1
ATOM 1015 C CA . VAL A 1 129 ? -5.998 -12.901 24.595 1.00 83.12 129 VAL A CA 1
ATOM 1016 C C . VAL A 1 129 ? -5.767 -13.892 23.442 1.00 83.12 129 VAL A C 1
ATOM 1018 O O . VAL A 1 129 ? -5.494 -15.064 23.717 1.00 83.12 129 VAL A O 1
ATOM 1021 N N . PRO A 1 130 ? -5.852 -13.450 22.173 1.00 86.62 130 PRO A N 1
ATOM 1022 C CA . PRO A 1 130 ? -5.603 -14.317 21.026 1.00 86.62 130 PRO A CA 1
ATOM 1023 C C . PRO A 1 130 ? -4.199 -14.912 21.069 1.00 86.62 130 PRO A C 1
ATOM 1025 O O . PRO A 1 130 ? -3.240 -14.219 21.428 1.00 86.62 130 PRO A O 1
ATOM 1028 N N . ALA A 1 131 ? -4.076 -16.181 20.687 1.00 84.75 131 ALA A N 1
ATOM 1029 C CA . ALA A 1 131 ? -2.764 -16.767 20.460 1.00 84.75 131 ALA A CA 1
ATOM 1030 C C . ALA A 1 131 ? -2.180 -16.275 19.125 1.00 84.75 131 ALA A C 1
ATOM 1032 O O . ALA A 1 131 ? -2.867 -15.661 18.305 1.00 84.75 131 ALA A O 1
ATOM 1033 N N . GLU A 1 132 ? -0.899 -16.557 18.900 1.00 83.56 132 GLU A N 1
ATOM 1034 C CA . GLU A 1 132 ? -0.290 -16.334 17.591 1.00 83.56 132 GLU A CA 1
ATOM 1035 C C . GLU A 1 132 ? -1.028 -17.157 16.523 1.00 83.56 132 GLU A C 1
ATOM 1037 O O . GLU A 1 132 ? -1.295 -18.342 16.728 1.00 83.56 132 GLU A O 1
ATOM 1042 N N . ASN A 1 133 ? -1.351 -16.528 15.390 1.00 80.06 133 ASN A N 1
ATOM 1043 C CA . ASN A 1 133 ? -2.115 -17.141 14.293 1.00 80.06 133 ASN A CA 1
ATOM 1044 C C . ASN A 1 133 ? -3.502 -17.672 14.708 1.00 80.06 133 ASN A C 1
ATOM 1046 O O . ASN A 1 133 ? -3.986 -18.649 14.140 1.00 80.06 133 ASN A O 1
ATOM 1050 N N . GLU A 1 134 ? -4.154 -17.028 15.683 1.00 87.81 134 GLU A N 1
ATOM 1051 C CA . GLU A 1 134 ? -5.554 -17.313 16.006 1.00 87.81 134 GLU A CA 1
ATOM 1052 C C . GLU A 1 134 ? -6.430 -17.217 14.741 1.00 87.81 134 GLU A C 1
ATOM 1054 O O . GLU A 1 134 ? -6.435 -16.168 14.086 1.00 87.81 134 GLU A O 1
ATOM 1059 N N . PRO A 1 135 ? -7.188 -18.269 14.388 1.00 88.69 135 PRO A N 1
ATOM 1060 C CA . PRO A 1 135 ? -8.087 -18.212 13.250 1.00 88.69 135 PRO A CA 1
ATOM 1061 C C . PRO A 1 135 ? -9.340 -17.401 13.594 1.00 88.69 135 PRO A C 1
ATOM 1063 O O . PRO A 1 135 ? -9.956 -17.578 14.650 1.00 88.69 135 PRO A O 1
ATOM 1066 N N . TYR A 1 136 ? -9.750 -16.551 12.654 1.00 92.31 136 TYR A N 1
ATOM 1067 C CA . TYR A 1 136 ? -10.940 -15.712 12.764 1.00 92.31 136 TYR A CA 1
ATOM 1068 C C . TYR A 1 136 ? -11.862 -15.881 11.562 1.00 92.31 136 TYR A C 1
ATOM 1070 O O . TYR A 1 136 ? -11.414 -16.104 10.439 1.00 92.31 136 TYR A O 1
ATOM 1078 N N . VAL A 1 137 ? -13.151 -15.691 11.814 1.00 94.06 137 VAL A N 1
ATOM 1079 C CA . VAL A 1 137 ? -14.180 -15.458 10.804 1.00 94.06 137 VAL A CA 1
ATOM 1080 C C . VAL A 1 137 ? -14.480 -13.963 10.783 1.00 94.06 137 VAL A C 1
ATOM 1082 O O . VAL A 1 137 ? -14.790 -13.376 11.822 1.00 94.06 137 VAL A O 1
ATOM 1085 N N . LEU A 1 138 ? -14.397 -13.335 9.613 1.00 95.75 138 LEU A N 1
ATOM 1086 C CA . LEU A 1 138 ? -14.917 -11.985 9.409 1.00 95.75 138 LEU A CA 1
ATOM 1087 C C . LEU A 1 138 ? -16.448 -12.030 9.391 1.00 95.75 138 LEU A C 1
ATOM 1089 O O . LEU A 1 138 ? -17.013 -12.812 8.634 1.00 95.75 138 LEU A O 1
ATOM 1093 N N . VAL A 1 139 ? -17.110 -11.198 10.194 1.00 95.00 139 VAL A N 1
ATOM 1094 C CA . VAL A 1 139 ? -18.572 -11.218 10.351 1.00 95.00 139 VAL A CA 1
ATOM 1095 C C . VAL A 1 139 ? -19.189 -9.888 9.941 1.00 95.00 139 VAL A C 1
ATOM 1097 O O . VAL A 1 139 ? -18.863 -8.842 10.508 1.00 95.00 139 VAL A O 1
ATOM 1100 N N . ASN A 1 140 ? -20.119 -9.944 8.986 1.00 92.56 140 ASN A N 1
ATOM 1101 C CA . ASN A 1 140 ? -20.967 -8.820 8.614 1.00 92.56 140 ASN A CA 1
ATOM 1102 C C . ASN A 1 140 ? -22.003 -8.537 9.711 1.00 92.56 140 ASN A C 1
ATOM 1104 O O . ASN A 1 140 ? -22.988 -9.261 9.861 1.00 92.56 140 ASN A O 1
ATOM 1108 N N . GLY A 1 141 ? -21.779 -7.485 10.489 1.00 87.75 141 GLY A N 1
ATOM 1109 C CA . GLY A 1 141 ? -22.687 -7.061 11.545 1.00 87.75 141 GLY A CA 1
ATOM 1110 C C . GLY A 1 141 ? -21.963 -6.327 12.660 1.00 87.75 141 GLY A C 1
ATOM 1111 O O . GLY A 1 141 ? -20.774 -6.022 12.558 1.00 87.75 141 GLY A O 1
ATOM 1112 N N . ASP A 1 142 ? -22.696 -6.093 13.745 1.00 87.94 142 ASP A N 1
ATOM 1113 C CA . ASP A 1 142 ? -22.209 -5.314 14.875 1.00 87.94 142 ASP A CA 1
ATOM 1114 C C . ASP A 1 142 ? -21.977 -6.211 16.090 1.00 87.94 142 ASP A C 1
ATOM 1116 O O . ASP A 1 142 ? -22.849 -7.018 16.438 1.00 87.94 142 ASP A O 1
ATOM 1120 N N . PRO A 1 143 ? -20.840 -6.065 16.791 1.00 92.31 143 PRO A N 1
ATOM 1121 C CA . PRO A 1 143 ? -20.698 -6.658 18.103 1.00 92.31 143 PRO A CA 1
ATOM 1122 C C . PRO A 1 143 ? -21.698 -6.008 19.066 1.00 92.31 143 PRO A C 1
ATOM 1124 O O . PRO A 1 143 ? -22.068 -4.842 18.930 1.00 92.31 143 PRO A O 1
ATOM 1127 N N . ASP A 1 144 ? -22.094 -6.758 20.092 1.00 91.31 144 ASP A N 1
ATOM 1128 C CA . ASP A 1 144 ? -22.934 -6.266 21.188 1.00 91.31 144 ASP A CA 1
ATOM 1129 C C . ASP A 1 144 ? -22.142 -5.291 22.084 1.00 91.31 144 ASP A C 1
ATOM 1131 O O . ASP A 1 144 ? -21.682 -5.642 23.176 1.00 91.31 144 ASP A O 1
ATOM 1135 N N . ILE A 1 145 ? -21.901 -4.090 21.552 1.00 94.56 145 ILE A N 1
ATOM 1136 C CA . ILE A 1 145 ? -21.237 -2.941 22.165 1.00 94.56 145 ILE A CA 1
ATOM 1137 C C . ILE A 1 145 ? -22.002 -1.683 21.715 1.00 94.56 145 ILE A C 1
ATOM 1139 O O . ILE A 1 145 ? -22.070 -1.397 20.516 1.00 94.56 145 ILE A O 1
ATOM 1143 N N . PRO A 1 146 ? -22.570 -0.895 22.644 1.00 93.56 146 PRO A N 1
ATOM 1144 C CA . PRO A 1 146 ? -23.261 0.343 22.300 1.00 93.56 146 PRO A CA 1
ATOM 1145 C C . PRO A 1 146 ? -22.376 1.307 21.503 1.00 93.56 146 PRO A C 1
ATOM 1147 O O . PRO A 1 146 ? -21.218 1.515 21.852 1.00 93.56 146 PRO A O 1
ATOM 1150 N N . MET A 1 147 ? -22.945 1.941 20.476 1.00 93.81 147 MET A N 1
ATOM 1151 C CA . MET A 1 147 ? -22.263 2.914 19.609 1.00 93.81 147 MET A CA 1
ATOM 1152 C C . MET A 1 147 ? -21.024 2.385 18.862 1.00 93.81 147 MET A C 1
ATOM 1154 O O . MET A 1 147 ? -20.214 3.184 18.395 1.00 93.81 147 MET A O 1
ATOM 1158 N N . PHE A 1 148 ? -20.842 1.065 18.745 1.00 94.75 148 PHE A N 1
ATOM 1159 C CA . PHE A 1 148 ? -19.659 0.488 18.103 1.00 94.75 148 PHE A CA 1
ATOM 1160 C C . PHE A 1 148 ? -19.402 1.065 16.705 1.00 94.75 148 PHE A C 1
ATOM 1162 O O . PHE A 1 148 ? -18.313 1.573 16.442 1.00 94.75 148 PHE A O 1
ATOM 1169 N N . ASN A 1 149 ? -20.417 1.060 15.837 1.00 92.31 149 ASN A N 1
ATOM 1170 C CA . ASN A 1 149 ? -20.299 1.584 14.479 1.00 92.31 149 ASN A CA 1
ATOM 1171 C C . ASN A 1 149 ? -19.984 3.076 14.449 1.00 92.31 149 ASN A C 1
ATOM 1173 O O . ASN A 1 149 ? -19.133 3.501 13.673 1.00 92.31 149 ASN A O 1
ATOM 1177 N N . GLU A 1 150 ? -20.630 3.884 15.292 1.00 93.38 150 GLU A N 1
ATOM 1178 C CA . GLU A 1 150 ? -20.334 5.313 15.367 1.00 93.38 150 GLU A CA 1
ATOM 1179 C C . GLU A 1 150 ? -18.900 5.572 15.834 1.00 93.38 150 GLU A C 1
ATOM 1181 O O . GLU A 1 150 ? -18.230 6.442 15.277 1.00 93.38 150 GLU A O 1
ATOM 1186 N N . ILE A 1 151 ? -18.407 4.797 16.805 1.00 95.00 151 ILE A N 1
ATOM 1187 C CA . ILE A 1 151 ? -17.028 4.882 17.296 1.00 95.00 151 ILE A CA 1
ATOM 1188 C C . ILE A 1 151 ? -16.051 4.494 16.189 1.00 95.00 151 ILE A C 1
ATOM 1190 O O . ILE A 1 151 ? -15.140 5.268 15.883 1.00 95.00 151 ILE A O 1
ATOM 1194 N N . MET A 1 152 ? -16.236 3.329 15.563 1.00 93.81 152 MET A N 1
ATOM 1195 C CA . MET A 1 152 ? -15.349 2.850 14.503 1.00 93.81 152 MET A CA 1
ATOM 1196 C C . MET A 1 152 ? -15.356 3.805 13.312 1.00 93.81 152 MET A C 1
ATOM 1198 O O . MET A 1 152 ? -14.293 4.250 12.886 1.00 93.81 152 MET A O 1
ATOM 1202 N N . LYS A 1 153 ? -16.535 4.226 12.840 1.00 92.62 153 LYS A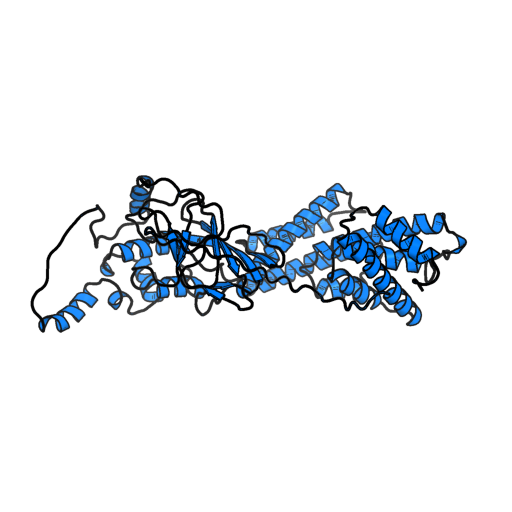 N 1
ATOM 1203 C CA . LYS A 1 153 ? -16.658 5.202 11.756 1.00 92.62 153 LYS A CA 1
ATOM 1204 C C . LYS A 1 153 ? -15.979 6.516 12.118 1.00 92.62 153 LYS A C 1
ATOM 1206 O O . LYS A 1 153 ? -15.128 6.978 11.369 1.00 92.62 153 LYS A O 1
ATOM 1211 N N . ALA A 1 154 ? -16.300 7.136 13.250 1.00 92.94 154 ALA A N 1
ATOM 1212 C CA . ALA A 1 154 ? -15.752 8.451 13.577 1.00 92.94 154 ALA A CA 1
ATOM 1213 C C . ALA A 1 154 ? -14.227 8.420 13.745 1.00 92.94 154 ALA A C 1
ATOM 1215 O O . ALA A 1 154 ? -13.544 9.313 13.245 1.00 92.94 154 ALA A O 1
ATOM 1216 N N . THR A 1 155 ? -13.693 7.380 14.391 1.00 93.25 155 THR A N 1
ATOM 1217 C CA . THR A 1 155 ? -12.248 7.251 14.632 1.00 93.25 155 THR A CA 1
ATOM 1218 C C . THR A 1 155 ? -11.448 6.851 13.390 1.00 93.25 155 THR A C 1
ATOM 1220 O O . THR A 1 155 ? -10.278 7.204 13.290 1.00 93.25 155 THR A O 1
ATOM 1223 N N . ASN A 1 156 ? -12.077 6.198 12.409 1.00 90.62 156 ASN A N 1
ATOM 1224 C CA . ASN A 1 156 ? -11.450 5.898 11.119 1.00 90.62 156 ASN A CA 1
ATOM 1225 C C . ASN A 1 156 ? -11.504 7.062 10.117 1.00 90.62 156 ASN A C 1
ATOM 1227 O O . ASN A 1 156 ? -10.767 7.054 9.133 1.00 90.62 156 ASN A O 1
ATOM 1231 N N . THR A 1 157 ? -12.388 8.042 10.327 1.00 86.88 157 THR A N 1
ATOM 1232 C CA . THR A 1 157 ? -12.724 9.039 9.290 1.00 86.88 157 THR A CA 1
ATOM 1233 C C . THR A 1 157 ? -12.389 10.477 9.672 1.00 86.88 157 THR A C 1
ATOM 1235 O O . THR A 1 157 ? -11.879 11.219 8.835 1.00 86.88 157 THR A O 1
ATOM 1238 N N . ARG A 1 158 ? -12.663 10.896 10.917 1.00 87.25 158 ARG A N 1
ATOM 1239 C CA . ARG A 1 158 ? -12.583 12.317 11.306 1.00 87.25 158 ARG A CA 1
ATOM 1240 C C . ARG A 1 158 ? -11.945 12.598 12.667 1.00 87.25 158 ARG A C 1
ATOM 1242 O O . ARG A 1 158 ? -11.474 13.710 12.871 1.00 87.25 158 ARG A O 1
ATOM 1249 N N . ILE A 1 159 ? -11.933 11.637 13.594 1.00 90.00 159 ILE A N 1
ATOM 1250 C CA . ILE A 1 159 ? -11.408 11.822 14.955 1.00 90.00 159 ILE A CA 1
ATOM 1251 C C . ILE A 1 159 ? -10.133 11.007 15.127 1.00 90.00 159 ILE A C 1
ATOM 1253 O O . ILE A 1 159 ? -10.153 9.781 15.066 1.00 90.00 159 ILE A O 1
ATOM 1257 N N . LYS A 1 160 ? -9.021 11.673 15.434 1.00 88.62 160 LYS A N 1
ATOM 1258 C CA . LYS A 1 160 ? -7.784 10.982 15.802 1.00 88.62 160 LYS A CA 1
ATOM 1259 C C . LYS A 1 160 ? -7.823 10.598 17.282 1.00 88.62 160 LYS A C 1
ATOM 1261 O O . LYS A 1 160 ? -7.421 11.380 18.140 1.00 88.62 160 LYS A O 1
ATOM 1266 N N . ALA A 1 161 ? -8.302 9.394 17.575 1.00 89.31 161 ALA A N 1
ATOM 1267 C CA . ALA A 1 161 ? -8.328 8.867 18.936 1.00 89.31 161 ALA A CA 1
ATOM 1268 C C . ALA A 1 161 ? -6.982 8.240 19.334 1.00 89.31 161 ALA A C 1
ATOM 1270 O O . ALA A 1 161 ? -6.316 7.587 18.531 1.00 89.31 161 ALA A O 1
ATOM 1271 N N . ASP A 1 162 ? -6.597 8.404 20.602 1.00 92.44 162 ASP A N 1
ATOM 1272 C CA . ASP A 1 162 ? -5.519 7.605 21.185 1.00 92.44 162 ASP A CA 1
ATOM 1273 C C . ASP A 1 162 ? -5.944 6.132 21.251 1.00 92.44 162 ASP A C 1
ATOM 1275 O O . ASP A 1 162 ? -7.060 5.806 21.667 1.00 92.44 162 ASP A O 1
ATOM 1279 N N . LYS A 1 163 ?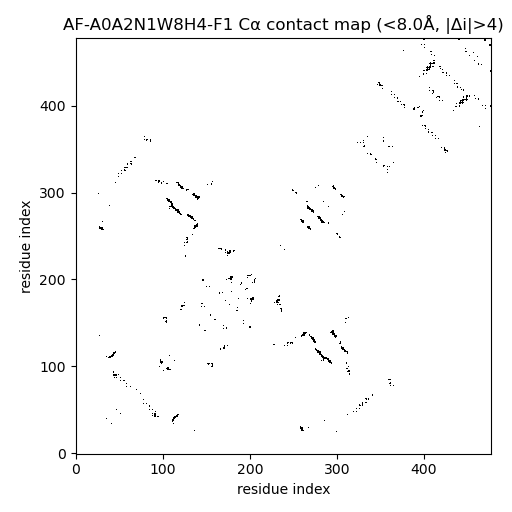 -5.041 5.233 20.853 1.00 91.50 163 LYS A N 1
ATOM 1280 C CA . LYS A 1 163 ? -5.328 3.801 20.751 1.00 91.50 163 LYS A CA 1
ATOM 1281 C C . LYS A 1 163 ? -5.761 3.191 22.085 1.00 91.50 163 LYS A C 1
ATOM 1283 O O . LYS A 1 163 ? -6.692 2.388 22.109 1.00 91.50 163 LYS A O 1
ATOM 1288 N N . ASN A 1 164 ? -5.126 3.582 23.191 1.00 92.19 164 ASN A N 1
ATOM 1289 C CA . ASN A 1 164 ? -5.460 3.049 24.511 1.00 92.19 164 ASN A CA 1
ATOM 1290 C C . ASN A 1 164 ? -6.802 3.598 24.992 1.00 92.19 164 ASN A C 1
ATOM 1292 O O . ASN A 1 164 ? -7.586 2.850 25.569 1.00 92.19 164 ASN A O 1
ATOM 1296 N N . VAL A 1 165 ? -7.098 4.873 24.711 1.00 94.25 165 VAL A N 1
ATOM 1297 C CA . VAL A 1 165 ? -8.416 5.465 24.995 1.00 94.25 165 VAL A CA 1
ATOM 1298 C C . VAL A 1 165 ? -9.513 4.724 24.230 1.00 94.25 165 VAL A C 1
ATOM 1300 O O . VAL A 1 165 ? -10.507 4.331 24.834 1.00 94.25 165 VAL A O 1
ATOM 1303 N N . LYS A 1 166 ? -9.320 4.464 22.930 1.00 95.31 166 LYS A N 1
ATOM 1304 C CA . LYS A 1 166 ? -10.279 3.709 22.111 1.00 95.31 166 LYS A CA 1
ATOM 1305 C C . LYS A 1 166 ? -10.462 2.274 22.614 1.00 95.31 166 LYS A C 1
ATOM 1307 O O . LYS A 1 166 ? -11.595 1.831 22.782 1.00 95.31 166 LYS A O 1
ATOM 1312 N N . GLN A 1 167 ? -9.369 1.566 22.907 1.00 94.62 167 GLN A N 1
ATOM 1313 C CA . GLN A 1 167 ? -9.425 0.207 23.452 1.00 94.62 167 GLN A CA 1
ATOM 1314 C C . GLN A 1 167 ? -10.166 0.155 24.798 1.00 94.62 167 GLN A C 1
ATOM 1316 O O . GLN A 1 167 ? -11.019 -0.711 24.996 1.00 94.62 167 GLN A O 1
ATOM 1321 N N . ASN A 1 168 ? -9.861 1.080 25.713 1.00 93.25 168 ASN A N 1
ATOM 1322 C CA . ASN A 1 168 ? -10.488 1.124 27.033 1.00 93.25 168 ASN A CA 1
ATOM 1323 C C . ASN A 1 168 ? -11.979 1.466 26.942 1.00 93.25 168 ASN A C 1
ATOM 1325 O O . ASN A 1 168 ? -12.792 0.842 27.623 1.00 93.25 168 ASN A O 1
ATOM 1329 N N . LEU A 1 169 ? -12.338 2.389 26.043 1.00 95.69 169 LEU A N 1
ATOM 1330 C CA . LEU A 1 169 ? -13.724 2.753 25.786 1.00 95.69 169 LEU A CA 1
ATOM 1331 C C . LEU A 1 169 ? -14.536 1.534 25.336 1.00 95.69 169 LEU A C 1
ATOM 1333 O O . LEU A 1 169 ? -15.582 1.259 25.916 1.00 95.69 169 LEU A O 1
ATOM 1337 N N . LEU A 1 170 ? -14.048 0.776 24.348 1.00 95.31 170 LEU A N 1
ATOM 1338 C CA . LEU A 1 170 ? -14.738 -0.421 23.848 1.00 95.31 170 LEU A CA 1
ATOM 1339 C C . LEU A 1 170 ? -14.971 -1.455 24.962 1.00 95.31 170 LEU A C 1
ATOM 1341 O O . LEU A 1 170 ? -16.080 -1.973 25.097 1.00 95.31 170 LEU A O 1
ATOM 1345 N N . TRP A 1 171 ? -13.970 -1.697 25.814 1.00 91.94 171 TRP A N 1
ATOM 1346 C CA . TRP A 1 171 ? -14.109 -2.591 26.968 1.00 91.94 171 TRP A CA 1
ATOM 1347 C C . TRP A 1 171 ? -15.102 -2.079 28.008 1.00 91.94 171 TRP A C 1
ATOM 1349 O O . TRP A 1 171 ? -15.961 -2.837 28.457 1.00 91.94 171 TRP A O 1
ATOM 1359 N N . ASN A 1 172 ? -15.028 -0.798 28.373 1.00 92.44 172 ASN A N 1
ATOM 1360 C CA . ASN A 1 172 ? -15.944 -0.200 29.340 1.00 92.44 172 ASN A CA 1
ATOM 1361 C C . ASN A 1 172 ? -17.393 -0.227 28.829 1.00 92.44 172 ASN A C 1
ATOM 1363 O O . ASN A 1 172 ? -18.312 -0.547 29.585 1.00 92.44 172 ASN A O 1
ATOM 1367 N N . LEU A 1 173 ? -17.611 0.017 27.536 1.00 93.69 173 LEU A N 1
ATOM 1368 C CA . LEU A 1 173 ? -18.931 -0.099 26.920 1.00 93.69 173 LEU A CA 1
ATOM 1369 C C . LEU A 1 173 ? -19.432 -1.546 26.912 1.00 93.69 173 LEU A C 1
ATOM 1371 O O . LEU A 1 173 ? -20.580 -1.780 27.295 1.00 93.69 173 LEU A O 1
ATOM 1375 N N . LYS A 1 174 ? -18.576 -2.527 26.584 1.00 91.94 174 LYS A N 1
ATOM 1376 C CA . LYS A 1 174 ? -18.935 -3.951 26.688 1.00 91.94 174 LYS A CA 1
ATOM 1377 C C . LYS A 1 174 ? -19.281 -4.354 28.124 1.00 91.94 174 LYS A C 1
ATOM 1379 O O . LYS A 1 174 ? -20.252 -5.076 28.358 1.00 91.94 174 LYS A O 1
ATOM 1384 N N . ASN A 1 175 ? -18.548 -3.826 29.104 1.00 85.75 175 ASN A N 1
ATOM 1385 C CA . ASN A 1 175 ? -18.793 -4.045 30.531 1.00 85.75 175 ASN A CA 1
ATOM 1386 C C . ASN A 1 175 ? -19.982 -3.224 31.085 1.00 85.75 175 ASN A C 1
ATOM 1388 O O . ASN A 1 175 ? -20.238 -3.208 32.293 1.00 85.75 175 ASN A O 1
ATOM 1392 N N . ASN A 1 176 ? -20.752 -2.558 30.215 1.00 87.00 176 ASN A N 1
ATOM 1393 C CA . ASN A 1 176 ? -21.916 -1.747 30.572 1.00 87.00 176 ASN A CA 1
ATOM 1394 C C . ASN A 1 176 ? -21.605 -0.637 31.591 1.00 87.00 176 ASN A C 1
ATOM 1396 O O . ASN A 1 176 ? -22.456 -0.292 32.418 1.00 87.00 176 ASN A O 1
ATOM 1400 N N . VAL A 1 177 ? -20.397 -0.076 31.550 1.00 84.50 177 VAL A N 1
ATOM 1401 C CA . VAL A 1 177 ? -20.006 1.068 32.379 1.00 84.50 177 VAL A CA 1
ATOM 1402 C C . VAL A 1 177 ? -20.888 2.264 32.049 1.00 84.50 177 VAL A C 1
ATOM 1404 O O . VAL A 1 177 ? -21.193 2.536 30.886 1.00 84.50 177 VAL A O 1
ATOM 1407 N N . ARG A 1 178 ? -21.337 2.966 33.091 1.00 81.62 178 ARG A N 1
ATOM 1408 C CA . ARG A 1 178 ? -22.148 4.171 32.915 1.00 81.62 178 ARG A CA 1
ATOM 1409 C C . ARG A 1 178 ? -21.292 5.315 32.388 1.00 81.62 178 ARG A C 1
ATOM 1411 O O . ARG A 1 178 ? -20.150 5.465 32.817 1.00 81.62 178 ARG A O 1
ATOM 1418 N N . PHE A 1 179 ? -21.868 6.153 31.532 1.00 77.56 179 PHE A N 1
ATOM 1419 C CA . PHE A 1 179 ? -21.217 7.331 30.961 1.00 77.56 179 PHE A CA 1
ATOM 1420 C C . PHE A 1 179 ? -20.501 8.176 32.022 1.00 77.56 179 PHE A C 1
ATOM 1422 O O . PHE A 1 179 ? -19.362 8.584 31.830 1.00 77.56 179 PHE A O 1
ATOM 1429 N N . GLU A 1 180 ? -21.141 8.390 33.170 1.00 82.06 180 GLU A N 1
ATOM 1430 C CA . GLU A 1 180 ? -20.630 9.220 34.261 1.00 82.06 180 GLU A CA 1
ATOM 1431 C C . GLU A 1 180 ? -19.363 8.658 34.921 1.00 82.06 180 GLU A C 1
ATOM 1433 O O . GLU A 1 180 ? -18.622 9.413 35.549 1.00 82.06 180 GLU A O 1
ATOM 1438 N N . PHE A 1 181 ? -19.109 7.356 34.776 1.00 83.44 181 PHE A N 1
ATOM 1439 C CA . PHE A 1 181 ? -17.942 6.679 35.339 1.00 83.44 181 PHE A CA 1
ATOM 1440 C C . PHE A 1 181 ? -16.797 6.508 34.341 1.00 83.44 181 PHE A C 1
ATOM 1442 O O . PHE A 1 181 ? -15.694 6.159 34.752 1.00 83.44 181 PHE A O 1
ATOM 1449 N N . LEU A 1 182 ? -17.025 6.779 33.056 1.00 85.00 182 LEU A N 1
ATOM 1450 C CA . LEU A 1 182 ? -15.955 6.811 32.064 1.00 85.00 182 LEU A CA 1
ATOM 1451 C C . LEU A 1 182 ? -14.940 7.914 32.402 1.00 85.00 182 LEU A C 1
ATOM 1453 O O . LEU A 1 182 ? -15.281 8.945 32.995 1.00 85.00 182 LEU A O 1
ATOM 1457 N N . SER A 1 183 ? -13.684 7.719 32.000 1.00 91.19 183 SER A N 1
ATOM 1458 C CA . SER A 1 183 ? -12.658 8.754 32.141 1.00 91.19 183 SER A CA 1
ATOM 1459 C C . SER A 1 183 ? -13.004 9.998 31.315 1.00 91.19 183 SER A C 1
ATOM 1461 O O . SER A 1 183 ? -13.758 9.928 30.345 1.00 91.19 183 SER A O 1
ATOM 1463 N N . GLU A 1 184 ? -12.426 11.152 31.665 1.00 86.19 184 GLU A N 1
ATOM 1464 C CA . GLU A 1 184 ? -12.680 12.400 30.923 1.00 86.19 184 GLU A CA 1
ATOM 1465 C C . GLU A 1 184 ? -12.375 12.259 29.429 1.00 86.19 184 GLU A C 1
ATOM 1467 O O . GLU A 1 184 ? -13.208 12.623 28.610 1.00 86.19 184 GLU A O 1
ATOM 1472 N N . LYS A 1 185 ? -11.259 11.614 29.066 1.00 92.88 185 LYS A N 1
ATOM 1473 C CA . LYS A 1 185 ? -10.889 11.389 27.658 1.00 92.88 185 LYS A CA 1
ATOM 1474 C C . LYS A 1 185 ? -11.892 10.508 26.910 1.00 92.88 185 LYS A C 1
ATOM 1476 O O . LYS A 1 185 ? -12.153 10.735 25.734 1.00 92.88 185 LYS A O 1
ATOM 1481 N N . GLU A 1 186 ? -12.444 9.493 27.573 1.00 93.75 186 GLU A N 1
ATOM 1482 C CA . GLU A 1 186 ? -13.472 8.621 26.989 1.00 93.75 186 GLU A CA 1
ATOM 1483 C C . GLU A 1 186 ? -14.793 9.378 26.792 1.00 93.75 186 GLU A C 1
ATOM 1485 O O . GLU A 1 186 ? -15.435 9.234 25.753 1.00 93.75 186 GLU A O 1
ATOM 1490 N N . LYS A 1 187 ? -15.181 10.220 27.759 1.00 86.06 187 LYS A N 1
ATOM 1491 C CA . LYS A 1 187 ? -16.369 11.079 27.654 1.00 86.06 187 LYS A CA 1
ATOM 1492 C C . LYS A 1 187 ? -16.214 12.129 26.560 1.00 86.06 187 LYS A C 1
ATOM 1494 O O . LYS A 1 187 ? -17.135 12.299 25.771 1.00 86.06 187 LYS A O 1
ATOM 1499 N N . GLU A 1 188 ? -15.065 12.799 26.499 1.00 89.50 188 GLU A N 1
ATOM 1500 C CA . GLU A 1 188 ? -14.722 13.760 25.447 1.00 89.50 188 GLU A CA 1
ATOM 1501 C C . GLU A 1 188 ? -14.825 13.108 24.068 1.00 89.50 188 GLU A C 1
ATOM 1503 O O . GLU A 1 188 ? -15.545 13.619 23.214 1.00 89.50 188 GLU A O 1
ATOM 1508 N N . LEU A 1 189 ? -14.208 11.932 23.887 1.00 94.12 189 LEU A N 1
ATOM 1509 C CA . LEU A 1 189 ? -14.288 11.176 22.638 1.00 94.12 189 LEU A CA 1
ATOM 1510 C C . LEU A 1 189 ? -15.741 10.843 22.270 1.00 94.12 189 LEU A C 1
ATOM 1512 O O . LEU A 1 189 ? -16.165 11.099 21.147 1.00 94.12 189 LEU A O 1
ATOM 1516 N N . LEU A 1 190 ? -16.529 10.307 23.206 1.00 90.38 190 LEU A N 1
ATOM 1517 C CA . LEU A 1 190 ? -17.937 9.986 22.956 1.00 90.38 190 LEU A CA 1
ATOM 1518 C C . LEU A 1 190 ? -18.772 11.216 22.586 1.00 90.38 190 LEU A C 1
ATOM 1520 O O . LEU A 1 190 ? -19.585 11.132 21.670 1.00 90.38 190 LEU A O 1
ATOM 1524 N N . LEU A 1 191 ? -18.578 12.343 23.271 1.00 81.94 191 LEU A N 1
ATOM 1525 C CA . LEU A 1 191 ? -19.316 13.583 23.012 1.00 81.94 191 LEU A CA 1
ATOM 1526 C C . LEU A 1 191 ? -18.892 14.258 21.701 1.00 81.94 191 LEU A C 1
ATOM 1528 O O . LEU A 1 191 ? -19.714 14.901 21.051 1.00 81.94 191 LEU A O 1
ATOM 1532 N N . GLU A 1 192 ? -17.633 14.097 21.291 1.00 89.88 192 GLU A N 1
ATOM 1533 C CA . GLU A 1 192 ? -17.149 14.525 19.977 1.00 89.88 192 GLU A CA 1
ATOM 1534 C C . GLU A 1 192 ? -17.717 13.647 18.846 1.00 89.88 192 GLU A C 1
ATOM 1536 O O . GLU A 1 192 ? -17.994 14.130 17.739 1.00 89.88 192 GLU A O 1
ATOM 1541 N N . ILE A 1 193 ? -17.916 12.351 19.114 1.00 90.81 193 ILE A N 1
ATOM 1542 C CA . ILE A 1 193 ? -18.591 11.421 18.200 1.00 90.81 193 ILE A CA 1
ATOM 1543 C C . ILE A 1 193 ? -20.066 11.800 18.063 1.00 90.81 193 ILE A C 1
ATOM 1545 O O . ILE A 1 193 ? -20.554 11.972 16.944 1.00 90.81 193 ILE A O 1
ATOM 1549 N N . ASP A 1 194 ? -20.755 11.936 19.193 1.00 80.19 194 ASP A N 1
ATOM 1550 C CA . ASP A 1 194 ? -22.166 12.282 19.279 1.00 80.19 194 ASP A CA 1
ATOM 1551 C C . ASP A 1 194 ? -22.429 13.106 20.554 1.00 80.19 194 ASP A C 1
ATOM 1553 O O . ASP A 1 194 ? -22.304 12.578 21.664 1.00 80.19 194 ASP A O 1
ATOM 1557 N N . PRO A 1 195 ? -22.874 14.372 20.439 1.00 75.06 195 PRO A N 1
ATOM 1558 C CA . PRO A 1 195 ? -23.199 15.205 21.597 1.00 75.06 195 PRO A CA 1
ATOM 1559 C C . PRO A 1 195 ? -24.263 14.610 22.534 1.00 75.06 195 PRO A C 1
ATOM 1561 O O . PRO A 1 195 ? -24.397 15.066 23.666 1.00 75.06 195 PRO A O 1
ATOM 1564 N N . LEU A 1 196 ? -25.029 13.610 22.081 1.00 72.44 196 LEU A N 1
ATOM 1565 C CA . LEU A 1 196 ? -26.039 12.874 22.842 1.00 72.44 196 LEU A CA 1
ATOM 1566 C C . LEU A 1 196 ? -25.599 11.444 23.203 1.00 72.44 196 LEU A C 1
ATOM 1568 O O . LEU A 1 196 ? -26.439 10.626 23.584 1.00 72.44 196 LEU A O 1
ATOM 1572 N N . ALA A 1 197 ? -24.303 11.119 23.127 1.00 74.12 197 ALA A N 1
ATOM 1573 C CA . ALA A 1 197 ? -23.772 9.782 23.417 1.00 74.12 197 ALA A CA 1
ATOM 1574 C C . ALA A 1 197 ? -24.229 9.223 24.775 1.00 74.12 197 ALA A C 1
ATOM 1576 O O . ALA A 1 197 ? -24.554 8.040 24.893 1.00 74.12 197 ALA A O 1
ATOM 1577 N N . TYR A 1 198 ? -24.351 10.083 25.789 1.00 69.56 198 TYR A N 1
ATOM 1578 C CA . TYR A 1 198 ? -24.849 9.711 27.114 1.00 69.56 198 TYR A CA 1
ATOM 1579 C C . TYR A 1 198 ? -26.284 9.146 27.097 1.00 69.56 198 TYR A C 1
ATOM 1581 O O . TYR A 1 198 ? -26.638 8.396 27.999 1.00 69.56 198 TYR A O 1
ATOM 1589 N N . LEU A 1 199 ? -27.121 9.448 26.095 1.00 66.69 199 LEU A N 1
ATOM 1590 C CA . LEU A 1 199 ? -28.459 8.847 25.930 1.00 66.69 199 LEU A CA 1
ATOM 1591 C C . LEU A 1 199 ? -28.427 7.515 25.175 1.00 66.69 199 LEU A C 1
ATOM 1593 O O . LEU A 1 199 ? -29.366 6.720 25.269 1.00 66.69 199 LEU A O 1
ATOM 1597 N N . LYS A 1 200 ? -27.364 7.266 24.410 1.00 75.50 200 LYS A N 1
ATOM 1598 C CA . LYS A 1 200 ? -27.198 6.052 23.609 1.00 75.50 200 LYS A CA 1
ATOM 1599 C C . LYS A 1 200 ? -26.583 4.922 24.428 1.00 75.50 200 LYS A C 1
ATOM 1601 O O . LYS A 1 200 ? -27.050 3.786 24.337 1.00 75.50 200 LYS A O 1
ATOM 1606 N N . ILE A 1 201 ? -25.635 5.231 25.308 1.00 84.19 201 ILE A N 1
ATOM 1607 C CA . ILE A 1 201 ? -24.986 4.246 26.185 1.00 84.19 201 ILE A CA 1
ATOM 1608 C C . ILE A 1 201 ? -25.661 4.150 27.562 1.00 84.19 201 ILE A C 1
ATOM 1610 O O . ILE A 1 201 ? -26.653 4.823 27.822 1.00 84.19 201 ILE A O 1
ATOM 1614 N N . ASN A 1 202 ? -25.174 3.281 28.449 1.00 81.19 202 ASN A N 1
ATOM 1615 C CA . ASN A 1 202 ? -25.668 3.217 29.826 1.00 81.19 202 ASN A CA 1
ATOM 1616 C C . ASN A 1 202 ? -25.368 4.542 30.562 1.00 81.19 202 ASN A C 1
ATOM 1618 O O . ASN A 1 202 ? -24.223 4.981 30.564 1.00 81.19 202 ASN A O 1
ATOM 1622 N N . SER A 1 203 ? -26.355 5.191 31.182 1.00 69.50 203 SER A N 1
ATOM 1623 C CA . SER A 1 203 ? -26.154 6.432 31.953 1.00 69.50 203 SER A CA 1
ATOM 1624 C C . SER A 1 203 ? -27.296 6.673 32.936 1.00 69.50 203 SER A C 1
ATOM 1626 O O . SER A 1 203 ? -28.389 6.121 32.781 1.00 69.50 203 SER A O 1
ATOM 1628 N N . TYR A 1 204 ? -27.069 7.509 33.951 1.00 68.06 204 TYR A N 1
ATOM 1629 C CA . TYR A 1 204 ? -28.140 7.898 34.873 1.00 68.06 204 TYR A CA 1
ATOM 1630 C C . TYR A 1 204 ? -29.210 8.733 34.179 1.00 68.06 204 TYR A C 1
ATOM 1632 O O . TYR A 1 204 ? -30.391 8.611 34.493 1.00 68.06 204 TYR A O 1
ATOM 1640 N N . LEU A 1 205 ? -28.817 9.569 33.218 1.00 57.75 205 LEU A N 1
ATOM 1641 C CA . LEU A 1 205 ? -29.758 10.422 32.502 1.00 57.75 205 LEU A CA 1
ATOM 1642 C C . LEU A 1 205 ? -30.657 9.615 31.553 1.00 57.75 205 LEU A C 1
ATOM 1644 O O . LEU A 1 205 ? -31.858 9.880 31.478 1.00 57.75 205 LEU A O 1
ATOM 1648 N N . LYS A 1 206 ? -30.111 8.581 30.899 1.00 56.12 206 LYS A N 1
ATOM 1649 C CA . LYS A 1 206 ? -30.898 7.600 30.138 1.00 56.12 206 LYS A CA 1
ATOM 1650 C C . LYS A 1 206 ? -31.862 6.854 31.052 1.00 56.12 206 LYS A C 1
ATOM 1652 O O . LYS A 1 206 ? -33.030 6.718 30.702 1.00 56.12 206 LYS A O 1
ATOM 1657 N N . ASP A 1 207 ? -31.408 6.439 32.234 1.00 63.16 207 ASP A N 1
ATOM 1658 C CA . ASP A 1 207 ? -32.262 5.784 33.228 1.00 63.16 207 ASP A CA 1
ATOM 1659 C C . ASP A 1 207 ? -33.350 6.714 33.777 1.00 63.16 207 ASP A C 1
ATOM 1661 O O . ASP A 1 207 ? -34.462 6.257 34.013 1.00 63.16 207 ASP A O 1
ATOM 1665 N N . ALA A 1 208 ? -33.084 8.012 33.942 1.00 50.09 208 ALA A N 1
ATOM 1666 C CA . ALA A 1 208 ? -34.075 8.996 34.378 1.00 50.09 208 ALA A CA 1
ATOM 1667 C C . ALA A 1 208 ? -35.136 9.260 33.293 1.00 50.09 208 ALA A C 1
ATOM 1669 O O . ALA A 1 208 ? -36.335 9.269 33.585 1.00 50.09 208 ALA A O 1
ATOM 1670 N N . ALA A 1 209 ? -34.716 9.397 32.030 1.00 45.69 209 ALA A N 1
ATOM 1671 C CA . ALA A 1 209 ? -35.617 9.528 30.884 1.00 45.69 209 ALA A CA 1
ATOM 1672 C C . ALA A 1 209 ? -36.450 8.250 30.662 1.00 45.69 209 ALA A C 1
ATOM 1674 O O . ALA A 1 209 ? -37.663 8.313 30.457 1.00 45.69 209 ALA A O 1
ATOM 1675 N N . ALA A 1 210 ? -35.819 7.079 30.781 1.00 45.72 210 ALA A N 1
ATOM 1676 C CA . ALA A 1 210 ? -36.490 5.785 30.737 1.00 45.72 210 ALA A CA 1
ATOM 1677 C C . ALA A 1 210 ? -37.369 5.545 31.975 1.00 45.72 210 ALA A C 1
ATOM 1679 O O . ALA A 1 210 ? -38.399 4.893 31.862 1.00 45.72 210 ALA A O 1
ATOM 1680 N N . GLY A 1 211 ? -37.002 6.080 33.140 1.00 42.78 211 GLY A N 1
ATOM 1681 C CA . GLY A 1 211 ? -37.737 5.998 34.404 1.00 42.78 211 GLY A CA 1
ATOM 1682 C C . GLY A 1 211 ? -39.066 6.748 34.363 1.00 42.78 211 GLY A C 1
ATOM 1683 O O . GLY A 1 211 ? -40.067 6.250 34.877 1.00 42.78 211 GLY A O 1
ATOM 1684 N N . TYR A 1 212 ? -39.113 7.883 33.659 1.00 40.38 212 TYR A N 1
ATOM 1685 C CA . TYR A 1 212 ? -40.359 8.595 33.366 1.00 40.38 212 TYR A CA 1
ATOM 1686 C C . TYR A 1 212 ? -41.315 7.743 32.506 1.00 40.38 212 TYR A C 1
ATOM 1688 O O . TYR A 1 212 ? -42.501 7.651 32.814 1.00 40.38 212 TYR A O 1
ATOM 1696 N N . LEU A 1 213 ? -40.793 7.020 31.507 1.00 34.44 213 LEU A N 1
ATOM 1697 C CA . LEU A 1 213 ? -41.543 6.072 30.663 1.00 34.44 213 LEU A CA 1
ATOM 1698 C C . LEU A 1 213 ? -41.898 4.746 31.376 1.00 34.44 213 LEU A C 1
ATOM 1700 O O . LEU A 1 213 ? -42.976 4.196 31.160 1.00 34.44 213 LEU A O 1
ATOM 1704 N N . LYS A 1 214 ? -41.032 4.241 32.265 1.00 35.84 214 LYS A N 1
ATOM 1705 C CA . LYS A 1 214 ? -41.236 3.017 33.069 1.00 35.84 214 LYS A CA 1
ATOM 1706 C C . LYS A 1 214 ? -42.237 3.191 34.207 1.00 35.84 214 LYS A C 1
ATOM 1708 O O . LYS A 1 214 ? -42.763 2.191 34.687 1.00 35.84 214 LYS A O 1
ATOM 1713 N N . SER A 1 215 ? -42.556 4.427 34.601 1.00 42.81 215 SER A N 1
ATOM 1714 C CA . SER A 1 215 ? -43.632 4.716 35.563 1.00 42.81 215 SER A CA 1
ATOM 1715 C C . SER A 1 215 ? -45.019 4.217 35.109 1.00 42.81 215 SER A C 1
ATOM 1717 O O . SER A 1 215 ? -45.955 4.210 35.905 1.00 42.81 215 SER A O 1
ATOM 1719 N N . MET A 1 216 ? -45.143 3.740 33.861 1.00 34.34 216 MET A N 1
ATOM 1720 C CA . MET A 1 216 ? -46.364 3.168 33.292 1.00 34.34 216 MET A CA 1
ATOM 1721 C C . MET A 1 216 ? -46.438 1.627 33.261 1.00 34.34 216 MET A C 1
ATOM 1723 O O . MET A 1 216 ? -47.486 1.116 32.875 1.00 34.34 216 MET A O 1
ATOM 1727 N N . ILE A 1 217 ? -45.404 0.856 33.644 1.00 34.06 217 ILE A N 1
ATOM 1728 C CA . ILE A 1 217 ? -45.457 -0.628 33.582 1.00 34.06 217 ILE A CA 1
ATOM 1729 C C . ILE A 1 217 ? -44.693 -1.281 34.760 1.00 34.06 217 ILE A C 1
ATOM 1731 O O . ILE A 1 217 ? -43.467 -1.155 34.823 1.00 34.06 217 ILE A O 1
ATOM 1735 N N . PRO A 1 218 ? -45.362 -2.011 35.683 1.00 29.17 218 PRO A N 1
ATOM 1736 C CA . PRO A 1 218 ? -44.7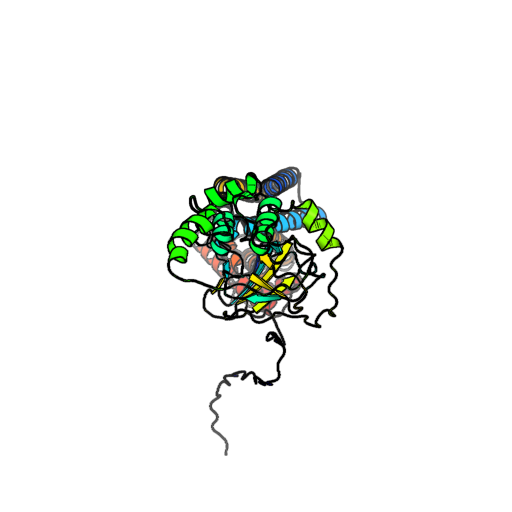14 -2.622 36.846 1.00 29.17 218 PRO A CA 1
ATOM 1737 C C . PRO A 1 218 ? -44.137 -4.022 36.577 1.00 29.17 218 PRO A C 1
ATOM 1739 O O . PRO A 1 218 ? -44.834 -4.900 36.077 1.00 29.17 218 PRO A O 1
ATOM 1742 N N . GLY A 1 219 ? -42.913 -4.248 37.073 1.00 37.62 219 GLY A N 1
ATOM 1743 C CA . GLY A 1 219 ? -42.401 -5.565 37.472 1.00 37.62 219 GLY A CA 1
ATOM 1744 C C . GLY A 1 219 ? -41.460 -6.253 36.482 1.00 37.62 219 GLY A C 1
ATOM 1745 O O . GLY A 1 219 ? -41.921 -6.846 35.518 1.00 37.62 219 GLY A O 1
ATOM 1746 N N . LEU A 1 220 ? -40.151 -6.249 36.772 1.00 25.41 220 LEU A N 1
ATOM 1747 C CA . LEU A 1 220 ? -39.212 -7.303 36.353 1.00 25.41 220 LEU A CA 1
ATOM 1748 C C . LEU A 1 220 ? -37.825 -7.092 36.980 1.00 25.41 220 LEU A C 1
ATOM 1750 O O . LEU A 1 220 ? -37.132 -6.130 36.657 1.00 25.41 220 LEU A O 1
ATOM 1754 N N . ALA A 1 221 ? -37.412 -8.021 37.842 1.00 26.27 221 ALA A N 1
ATOM 1755 C CA . ALA A 1 221 ? -36.009 -8.285 38.146 1.00 26.27 221 ALA A CA 1
ATOM 1756 C C . ALA A 1 221 ? -35.862 -9.710 38.692 1.00 26.27 221 ALA A C 1
ATOM 1758 O O . ALA A 1 221 ? -36.498 -10.035 39.691 1.00 26.27 221 ALA A O 1
ATOM 1759 N N . GLN A 1 222 ? -35.012 -10.519 38.051 1.00 28.03 222 GLN A N 1
ATOM 1760 C CA . GLN A 1 222 ? -33.974 -11.336 38.699 1.00 28.03 222 GLN A CA 1
ATOM 1761 C C . GLN A 1 222 ? -33.228 -12.196 37.669 1.00 28.03 222 GLN A C 1
ATOM 1763 O O . GLN A 1 222 ? -33.862 -12.930 36.918 1.00 28.03 222 GLN A O 1
ATOM 1768 N N . ALA A 1 223 ? -31.892 -12.113 37.684 1.00 25.97 223 ALA A N 1
ATOM 1769 C CA . ALA A 1 223 ? -30.963 -13.252 37.748 1.00 25.97 223 ALA A CA 1
ATOM 1770 C C . ALA A 1 223 ? -29.502 -12.754 37.652 1.00 25.97 223 ALA A C 1
ATOM 1772 O O . ALA A 1 223 ? -29.170 -11.961 36.772 1.00 25.97 223 ALA A O 1
ATOM 1773 N N . GLU A 1 224 ? -28.647 -13.237 38.557 1.00 25.42 224 GLU A N 1
ATOM 1774 C CA . GLU A 1 224 ? -27.184 -13.073 38.578 1.00 25.42 224 GLU A CA 1
ATOM 1775 C C . GLU A 1 224 ? -26.473 -14.384 38.195 1.00 25.42 224 GLU A C 1
ATOM 1777 O O . GLU A 1 224 ? -27.028 -15.465 38.397 1.00 25.42 224 GLU A O 1
ATOM 1782 N N . GLY A 1 225 ? -25.217 -14.275 37.722 1.00 25.06 225 GLY A N 1
ATOM 1783 C CA . GLY A 1 225 ? -24.291 -15.405 37.550 1.00 25.06 225 GLY A CA 1
ATOM 1784 C C . GLY A 1 225 ? -22.937 -15.099 36.864 1.00 25.06 225 GLY A C 1
ATOM 1785 O O . GLY A 1 225 ? -22.795 -15.396 35.689 1.00 25.06 225 GLY A O 1
ATOM 1786 N N . VAL A 1 226 ? -21.983 -14.544 37.638 1.00 25.12 226 VAL A N 1
ATOM 1787 C CA . VAL A 1 226 ? -20.490 -14.697 37.687 1.00 25.12 226 VAL A CA 1
ATOM 1788 C C . VAL A 1 226 ? -19.573 -14.512 36.446 1.00 25.12 226 VAL A C 1
ATOM 1790 O O . VAL A 1 226 ? -19.531 -15.369 35.571 1.00 25.12 226 VAL A O 1
ATOM 1793 N N . ALA A 1 227 ? -18.692 -13.489 36.498 1.00 30.27 227 ALA A N 1
ATOM 1794 C CA . ALA A 1 227 ? -17.210 -13.558 36.638 1.00 30.27 227 ALA A CA 1
ATOM 1795 C C . ALA A 1 227 ? -16.625 -12.125 36.806 1.00 30.27 227 ALA A C 1
ATOM 1797 O O . ALA A 1 227 ? -17.126 -11.191 36.187 1.00 30.27 227 ALA A O 1
ATOM 1798 N N . ASP A 1 228 ? -15.612 -11.938 37.666 1.00 41.22 228 ASP A N 1
ATOM 1799 C CA . ASP A 1 228 ? -15.176 -10.642 38.235 1.00 41.22 228 ASP A CA 1
ATOM 1800 C C . ASP A 1 228 ? -14.579 -9.620 37.237 1.00 41.22 228 ASP A C 1
ATOM 1802 O O . ASP A 1 228 ? -13.374 -9.386 37.181 1.00 41.22 228 ASP A O 1
ATOM 1806 N N . PHE A 1 229 ? -15.461 -8.913 36.536 1.00 40.91 229 PHE A N 1
ATOM 1807 C CA . PHE A 1 229 ? -15.488 -7.450 36.534 1.00 40.91 229 PHE A CA 1
ATOM 1808 C C . PHE A 1 229 ? -16.806 -7.050 37.206 1.00 40.91 229 PHE A C 1
ATOM 1810 O O . PHE A 1 229 ? -17.856 -7.613 36.893 1.00 40.91 229 PHE A O 1
ATOM 1817 N N . VAL A 1 230 ? -16.795 -6.104 38.149 1.00 46.00 230 VAL A N 1
ATOM 1818 C CA . VAL A 1 230 ? -18.044 -5.612 38.749 1.00 46.00 230 VAL A CA 1
ATOM 1819 C C . VAL A 1 230 ? -18.786 -4.863 37.646 1.00 46.00 230 VAL A C 1
ATOM 1821 O O . VAL A 1 230 ? -18.441 -3.719 37.345 1.00 46.00 230 VAL A O 1
ATOM 1824 N N . LYS A 1 231 ? -19.749 -5.525 36.991 1.00 53.50 231 LYS A N 1
ATOM 1825 C CA . LYS A 1 231 ? -20.527 -4.973 35.873 1.00 53.50 231 LYS A CA 1
ATOM 1826 C C . LYS A 1 231 ? -20.957 -3.541 36.200 1.00 53.50 231 LYS A C 1
ATOM 1828 O O . LYS A 1 231 ? -21.563 -3.295 37.241 1.00 53.50 231 LYS A O 1
ATOM 1833 N N . GLY A 1 232 ? -20.620 -2.593 35.326 1.00 55.50 232 GLY A N 1
ATOM 1834 C CA . GLY A 1 232 ? -20.898 -1.169 35.540 1.00 55.50 232 GLY A CA 1
ATOM 1835 C C . GLY A 1 232 ? -19.808 -0.355 36.255 1.00 55.50 232 GLY A C 1
ATOM 1836 O O . GLY A 1 232 ? -19.961 0.862 36.352 1.00 55.50 232 GLY A O 1
ATOM 1837 N N . THR A 1 233 ? -18.712 -0.971 36.710 1.00 54.44 233 THR A N 1
ATOM 1838 C CA . THR A 1 233 ? -17.529 -0.268 37.247 1.00 54.44 233 THR A CA 1
ATOM 1839 C C . THR A 1 233 ? -16.568 0.096 36.125 1.00 54.44 233 THR A C 1
ATOM 1841 O O . THR A 1 233 ? -16.238 -0.752 35.298 1.00 54.44 233 THR A O 1
ATOM 1844 N N . ALA A 1 234 ? -16.116 1.348 36.096 1.00 54.53 234 ALA A N 1
ATOM 1845 C CA . ALA A 1 234 ? -15.097 1.791 35.155 1.00 54.53 234 ALA A CA 1
ATOM 1846 C C . ALA A 1 234 ? -13.708 1.331 35.595 1.00 54.53 234 ALA A C 1
ATOM 1848 O O . ALA A 1 234 ? -13.344 1.490 36.760 1.00 54.53 234 ALA A O 1
ATOM 1849 N N . TYR A 1 235 ? -12.930 0.828 34.643 1.00 57.97 235 TYR A N 1
ATOM 1850 C CA . TYR A 1 235 ? -11.544 0.429 34.864 1.00 57.97 235 TYR A CA 1
ATOM 1851 C C . TYR A 1 235 ? -10.615 1.215 33.936 1.00 57.97 235 TYR A C 1
ATOM 1853 O O . TYR A 1 235 ? -11.010 1.684 32.860 1.00 57.97 235 TYR A O 1
ATOM 1861 N N . LYS A 1 236 ? -9.365 1.376 34.368 1.00 68.06 236 LYS A N 1
ATOM 1862 C CA . LYS A 1 236 ? -8.284 1.937 33.554 1.00 68.06 236 LYS A CA 1
ATOM 1863 C C . LYS A 1 236 ? -7.686 0.866 32.647 1.00 68.06 236 LYS A C 1
ATOM 1865 O O . LYS A 1 236 ? -7.729 -0.328 32.946 1.00 68.06 236 LYS A O 1
ATOM 1870 N N . TYR A 1 237 ? -7.035 1.311 31.577 1.00 60.12 237 TYR A N 1
ATOM 1871 C CA . TYR A 1 237 ? -6.364 0.434 30.618 1.00 60.12 237 TYR A CA 1
ATOM 1872 C C . TYR A 1 237 ? -5.373 -0.535 31.295 1.00 60.12 237 TYR A C 1
ATOM 1874 O O . TYR A 1 237 ? -5.357 -1.736 31.015 1.00 60.12 237 TYR A O 1
ATOM 1882 N N . GLU A 1 238 ? -4.570 -0.044 32.242 1.00 62.72 238 GLU A N 1
ATOM 1883 C CA . GLU A 1 238 ? -3.588 -0.857 32.967 1.00 62.72 238 GLU A CA 1
ATOM 1884 C C . GLU A 1 238 ? -4.251 -1.966 33.803 1.00 62.72 238 GLU A C 1
ATOM 1886 O O . GLU A 1 238 ? -3.697 -3.057 33.949 1.00 62.72 238 GLU A O 1
ATOM 1891 N N . GLU A 1 239 ? -5.458 -1.720 34.310 1.00 57.78 239 GLU A N 1
ATOM 1892 C CA . GLU A 1 239 ? -6.201 -2.675 35.132 1.00 57.78 239 GLU A CA 1
ATOM 1893 C C . GLU A 1 239 ? -6.733 -3.825 34.270 1.00 57.78 239 GLU A C 1
ATOM 1895 O O . GLU A 1 239 ? -6.477 -4.987 34.599 1.00 57.78 239 GLU A O 1
ATOM 1900 N N . TYR A 1 240 ? -7.335 -3.531 33.109 1.00 59.62 240 TYR A N 1
ATOM 1901 C CA . TYR A 1 240 ? -7.746 -4.560 32.144 1.00 59.62 240 TYR A CA 1
ATOM 1902 C C . TYR A 1 240 ? -6.563 -5.402 31.662 1.00 59.62 240 TYR A C 1
ATOM 1904 O O . TYR A 1 240 ? -6.618 -6.633 31.688 1.00 59.62 240 TYR A O 1
ATOM 1912 N N . THR A 1 241 ? -5.452 -4.767 31.277 1.00 55.34 241 THR A N 1
ATOM 1913 C CA . THR A 1 241 ? -4.282 -5.507 30.772 1.00 55.34 241 THR A CA 1
ATOM 1914 C C . THR A 1 241 ? -3.677 -6.449 31.818 1.00 55.34 241 THR A C 1
ATOM 1916 O O . THR A 1 241 ? -3.177 -7.516 31.460 1.00 55.34 241 THR A O 1
ATOM 1919 N N . SER A 1 242 ? -3.755 -6.115 33.110 1.00 58.12 242 SER A N 1
ATOM 1920 C CA . SER A 1 242 ? -3.292 -6.989 34.199 1.00 58.12 242 SER A CA 1
ATOM 1921 C C . SER A 1 242 ? -4.136 -8.263 34.363 1.00 58.12 242 SER A C 1
ATOM 1923 O O . SER A 1 242 ? -3.628 -9.309 34.783 1.00 58.12 242 SER A O 1
ATOM 1925 N N . VAL A 1 243 ? -5.427 -8.189 34.029 1.00 57.12 243 VAL A N 1
ATOM 1926 C CA . VAL A 1 243 ? -6.353 -9.327 34.038 1.00 57.12 243 VAL A CA 1
ATOM 1927 C C . VAL A 1 243 ? -6.147 -10.166 32.781 1.00 57.12 243 VAL A C 1
ATOM 1929 O O . VAL A 1 243 ? -5.919 -11.368 32.885 1.00 57.12 243 VAL A O 1
ATOM 1932 N N . LEU A 1 244 ? -6.090 -9.525 31.611 1.00 55.53 244 LEU A N 1
ATOM 1933 C CA . LEU A 1 244 ? -5.900 -10.198 30.323 1.00 55.53 244 LEU A CA 1
ATOM 1934 C C . LEU A 1 244 ? -4.590 -10.984 30.238 1.00 55.53 244 LEU A C 1
ATOM 1936 O O . LEU A 1 244 ? -4.578 -12.091 29.717 1.00 55.53 244 LEU A O 1
ATOM 1940 N N . ARG A 1 245 ? -3.496 -10.478 30.820 1.00 57.69 245 ARG A N 1
ATOM 1941 C CA . ARG A 1 245 ? -2.214 -11.210 30.883 1.00 57.69 245 ARG A CA 1
ATOM 1942 C C . ARG A 1 245 ? -2.291 -12.537 31.645 1.00 57.69 245 ARG A C 1
ATOM 1944 O O . ARG A 1 245 ? -1.391 -13.357 31.505 1.00 57.69 245 ARG A O 1
ATOM 1951 N N . ARG A 1 246 ? -3.313 -12.728 32.483 1.00 57.75 246 ARG A N 1
ATOM 1952 C CA . ARG A 1 246 ? -3.541 -13.958 33.257 1.00 57.75 246 ARG A CA 1
ATOM 1953 C C . ARG A 1 246 ? -4.603 -14.861 32.626 1.00 57.75 246 ARG A C 1
ATOM 1955 O O . ARG A 1 246 ? -4.704 -16.017 33.023 1.00 57.75 246 ARG A O 1
ATOM 1962 N N . ALA A 1 247 ? -5.372 -14.347 31.667 1.00 59.53 247 ALA A N 1
ATOM 1963 C CA . ALA A 1 247 ? -6.398 -15.089 30.954 1.00 59.53 247 ALA A CA 1
ATOM 1964 C C . ALA A 1 247 ? -5.769 -15.832 29.765 1.00 59.53 247 ALA A C 1
ATOM 1966 O O . ALA A 1 247 ? -5.419 -15.228 28.752 1.00 59.53 247 ALA A O 1
ATOM 1967 N N . VAL A 1 248 ? -5.624 -17.149 29.903 1.00 67.12 248 VAL A N 1
ATOM 1968 C CA . VAL A 1 248 ? -5.179 -18.054 28.835 1.00 67.12 248 VAL A CA 1
ATOM 1969 C C . VAL A 1 248 ? -6.368 -18.923 28.443 1.00 67.12 248 VAL A C 1
ATOM 1971 O O . VAL A 1 248 ? -7.065 -19.423 29.326 1.00 67.12 248 VAL A O 1
ATOM 1974 N N . SER A 1 249 ? -6.609 -19.078 27.139 1.00 74.25 249 SER A N 1
ATOM 1975 C CA . SER A 1 249 ? -7.688 -19.938 26.639 1.00 74.25 249 SER A CA 1
ATOM 1976 C C . SER A 1 249 ? -7.480 -21.376 27.115 1.00 74.25 249 SER A C 1
ATOM 1978 O O . SER A 1 249 ? -6.354 -21.880 27.172 1.00 74.25 249 SER A O 1
ATOM 1980 N N . SER A 1 250 ? -8.585 -22.018 27.472 1.00 78.06 250 SER A N 1
ATOM 1981 C CA . SER A 1 250 ? -8.631 -23.416 27.904 1.00 78.06 250 SER A CA 1
ATOM 1982 C C . SER A 1 250 ? -8.816 -24.394 26.737 1.00 78.06 250 SER A C 1
ATOM 1984 O O . SER A 1 250 ? -8.637 -25.601 26.908 1.00 78.06 250 SER A O 1
ATOM 1986 N N . GLU A 1 251 ? -9.149 -23.878 25.552 1.00 80.19 251 GLU A N 1
ATOM 1987 C CA . GLU A 1 251 ? -9.394 -24.643 24.333 1.00 80.19 251 GLU A CA 1
ATOM 1988 C C . GLU A 1 251 ? -8.117 -24.783 23.488 1.00 80.19 251 GLU A C 1
ATOM 1990 O O . GLU A 1 251 ? -7.308 -23.858 23.372 1.00 80.19 251 GLU A O 1
ATOM 1995 N N . SER A 1 252 ? -7.932 -25.940 22.847 1.00 81.12 252 SER A N 1
ATOM 1996 C CA . SER A 1 252 ? -6.832 -26.148 21.898 1.00 81.12 252 SER A CA 1
ATOM 1997 C C . SER A 1 252 ? -7.018 -25.295 20.646 1.00 81.12 252 SER A C 1
ATOM 1999 O O . SER A 1 252 ? -8.140 -25.160 20.157 1.00 81.12 252 SER A O 1
ATOM 2001 N N . LEU A 1 253 ? -5.917 -24.784 20.089 1.00 82.44 253 LEU A N 1
ATOM 2002 C CA . LEU A 1 253 ? -5.953 -24.063 18.819 1.00 82.44 253 LEU A CA 1
ATOM 2003 C C . LEU A 1 253 ? -6.524 -24.950 17.699 1.00 82.44 253 LEU A C 1
ATOM 2005 O O . LEU A 1 253 ? -6.080 -26.093 17.553 1.00 82.44 253 LEU A O 1
ATOM 2009 N N . PRO A 1 254 ? -7.495 -24.450 16.916 1.00 80.44 254 PRO A N 1
ATOM 2010 C CA . PRO A 1 254 ? -7.995 -25.161 15.750 1.00 80.44 254 PRO A CA 1
ATOM 2011 C C . PRO A 1 254 ? -6.892 -25.347 14.703 1.00 80.44 254 PRO A C 1
ATOM 2013 O O . PRO A 1 254 ? -6.115 -24.429 14.448 1.00 80.44 254 PRO A O 1
ATOM 2016 N N . ASP A 1 255 ? -6.865 -26.509 14.052 1.00 76.31 255 ASP A N 1
ATOM 2017 C CA . ASP A 1 255 ? -5.981 -26.780 12.912 1.00 76.31 255 ASP A CA 1
ATOM 2018 C C . ASP A 1 255 ? -6.560 -26.139 11.636 1.00 76.31 255 ASP A C 1
ATOM 2020 O O . ASP A 1 255 ? -7.142 -26.801 10.776 1.00 76.31 255 ASP A O 1
ATOM 2024 N N . VAL A 1 256 ? -6.516 -24.806 11.584 1.00 70.50 256 VAL A N 1
ATOM 2025 C CA . VAL A 1 256 ? -7.001 -23.981 10.469 1.00 70.50 256 VAL A CA 1
ATOM 2026 C C . VAL A 1 256 ? -5.806 -23.232 9.896 1.00 70.50 256 VAL A C 1
ATOM 2028 O O . VAL A 1 256 ? -5.297 -22.298 10.505 1.00 70.50 256 VAL A O 1
ATOM 2031 N N . MET A 1 257 ? -5.349 -23.657 8.719 1.00 68.44 257 MET A N 1
ATOM 2032 C CA . MET A 1 257 ? -4.110 -23.159 8.102 1.00 68.44 257 MET A CA 1
ATOM 2033 C C . MET A 1 257 ? -4.345 -22.226 6.901 1.00 68.44 257 MET A C 1
ATOM 2035 O O . MET A 1 257 ? -3.381 -21.723 6.326 1.00 68.44 257 MET A O 1
ATOM 2039 N N . GLY A 1 258 ? -5.600 -22.005 6.494 1.00 82.50 258 GLY A N 1
ATOM 2040 C CA . GLY A 1 258 ? -5.939 -21.325 5.240 1.00 82.50 258 GLY A CA 1
ATOM 2041 C C . GLY A 1 258 ? -7.019 -20.247 5.368 1.00 82.50 258 GLY A C 1
ATOM 2042 O O . GLY A 1 258 ? -7.552 -20.029 6.458 1.00 82.50 258 GLY A O 1
ATOM 2043 N N . PRO A 1 259 ? -7.341 -19.560 4.256 1.00 90.25 259 PRO A N 1
ATOM 2044 C CA . PRO A 1 259 ? -8.378 -18.538 4.231 1.00 90.25 259 PRO A CA 1
ATOM 2045 C C . PRO A 1 259 ? -9.752 -19.099 4.604 1.00 90.25 259 PRO A C 1
ATOM 2047 O O . PRO A 1 259 ? -10.164 -20.160 4.128 1.00 90.25 259 PRO A O 1
ATOM 2050 N N . VAL A 1 260 ? -10.471 -18.349 5.431 1.00 92.38 260 VAL A N 1
ATOM 2051 C CA . VAL A 1 260 ? -11.782 -18.706 5.974 1.00 92.38 260 VAL A CA 1
ATOM 2052 C C . VAL A 1 260 ? -12.856 -17.853 5.309 1.00 92.38 260 VAL A C 1
ATOM 2054 O O . VAL A 1 260 ? -12.683 -16.643 5.170 1.00 92.38 260 VAL A O 1
ATOM 2057 N N . LYS A 1 261 ? -13.967 -18.464 4.898 1.00 94.00 261 LYS A N 1
ATOM 2058 C CA . LYS A 1 261 ? -15.127 -17.772 4.331 1.00 94.00 261 LYS A CA 1
ATOM 2059 C C . LYS A 1 261 ? -15.682 -16.781 5.352 1.00 94.00 261 LYS A C 1
ATOM 2061 O O . LYS A 1 261 ? -15.959 -17.149 6.494 1.00 94.00 261 LYS A O 1
ATOM 2066 N N . ALA A 1 262 ? -15.840 -15.533 4.930 1.00 94.38 262 ALA A N 1
ATOM 2067 C CA . ALA A 1 262 ? -16.474 -14.503 5.732 1.00 94.38 262 ALA A CA 1
ATOM 2068 C C . ALA A 1 262 ? -17.984 -14.760 5.844 1.00 94.38 262 ALA A C 1
ATOM 2070 O O . ALA A 1 262 ? -18.640 -15.143 4.874 1.00 94.38 262 ALA A O 1
ATOM 2071 N N . ASP A 1 263 ? -18.540 -14.517 7.026 1.00 93.88 263 ASP A N 1
ATOM 2072 C CA . ASP A 1 263 ? -19.973 -14.608 7.269 1.00 93.88 263 ASP A CA 1
ATOM 2073 C C . ASP A 1 263 ? -20.668 -13.338 6.760 1.00 93.88 263 ASP A C 1
ATOM 2075 O O . ASP A 1 263 ? -20.351 -12.221 7.179 1.00 93.88 263 ASP A O 1
ATOM 2079 N N . GLY A 1 264 ? -21.598 -13.511 5.821 1.00 92.25 264 GLY A N 1
ATOM 2080 C CA . GLY A 1 264 ? -22.333 -12.414 5.192 1.00 92.25 264 GLY A CA 1
ATOM 2081 C C . GLY A 1 264 ? -21.600 -11.684 4.058 1.00 92.25 264 GLY A C 1
ATOM 2082 O O . GLY A 1 264 ? -22.043 -10.593 3.693 1.00 92.25 264 GLY A O 1
ATOM 2083 N N . TYR A 1 265 ? -20.529 -12.263 3.494 1.00 93.44 265 TYR A N 1
ATOM 2084 C CA . TYR A 1 265 ? -19.849 -11.757 2.291 1.00 93.44 265 TYR A CA 1
ATOM 2085 C C . TYR A 1 265 ? -19.440 -12.867 1.321 1.00 93.44 265 TYR A C 1
ATOM 2087 O O . TYR A 1 265 ? -19.074 -13.970 1.730 1.00 93.44 265 TYR A O 1
ATOM 2095 N N . ASP A 1 266 ? -19.340 -12.522 0.035 1.00 93.75 266 ASP A N 1
ATOM 2096 C CA . ASP A 1 266 ? -18.670 -13.351 -0.970 1.00 93.75 266 ASP A CA 1
ATOM 2097 C C . ASP A 1 266 ? -17.150 -13.173 -0.982 1.00 93.75 266 ASP A C 1
ATOM 2099 O O . ASP A 1 266 ? -16.516 -12.931 -2.001 1.00 93.75 266 ASP A O 1
ATOM 2103 N N . LEU A 1 267 ? -16.566 -13.327 0.207 1.00 94.25 267 LEU A N 1
ATOM 2104 C CA . LEU A 1 267 ? -15.173 -13.018 0.502 1.00 94.25 267 LEU A CA 1
ATOM 2105 C C . LEU A 1 267 ? -14.558 -14.098 1.396 1.00 94.25 267 LEU A C 1
ATOM 2107 O O . LEU A 1 267 ? -15.241 -14.657 2.255 1.00 94.25 267 LEU A O 1
ATOM 2111 N N . PHE A 1 268 ? -13.263 -14.358 1.237 1.00 94.69 268 PHE A N 1
ATOM 2112 C CA . PHE A 1 268 ? -12.482 -15.134 2.201 1.00 94.69 268 PHE A CA 1
ATOM 2113 C C . PHE A 1 268 ? -11.479 -14.227 2.910 1.00 94.69 268 PHE A C 1
ATOM 2115 O O . PHE A 1 268 ? -11.015 -13.236 2.347 1.00 94.69 268 PHE A O 1
ATOM 2122 N N . THR A 1 269 ? -11.132 -14.566 4.146 1.00 94.06 269 THR A N 1
ATOM 2123 C CA . THR A 1 269 ? -10.168 -13.813 4.945 1.00 94.06 269 THR A CA 1
ATOM 2124 C C . THR A 1 269 ? -9.119 -14.706 5.573 1.00 94.06 269 THR A C 1
ATOM 2126 O O . THR A 1 269 ? -9.427 -15.789 6.064 1.00 94.06 269 THR A O 1
ATOM 2129 N N . LEU A 1 270 ? -7.886 -14.216 5.620 1.00 92.25 270 LEU A N 1
ATOM 2130 C CA . LEU A 1 270 ? -6.805 -14.790 6.410 1.00 92.25 270 LEU A CA 1
ATOM 2131 C C . LEU A 1 270 ? -6.317 -13.737 7.404 1.00 92.25 270 LEU A C 1
ATOM 2133 O O . LEU A 1 270 ? -5.991 -12.615 7.019 1.00 92.25 270 LEU A O 1
ATOM 2137 N N . VAL A 1 271 ? -6.258 -14.101 8.682 1.00 91.25 271 VAL A N 1
ATOM 2138 C CA . VAL A 1 271 ? -5.797 -13.213 9.752 1.00 91.25 271 VAL A CA 1
ATOM 2139 C C . VAL A 1 271 ? -4.500 -13.759 10.314 1.00 91.25 271 VAL A C 1
ATOM 2141 O O . VAL A 1 271 ? -4.438 -14.902 10.755 1.00 91.25 271 VAL A O 1
ATOM 2144 N N . LYS A 1 272 ? -3.461 -12.926 10.317 1.00 88.44 272 LYS A N 1
ATOM 2145 C CA . LYS A 1 272 ? -2.236 -13.180 11.075 1.00 88.44 272 LYS A CA 1
ATOM 2146 C C . LYS A 1 272 ? -2.152 -12.153 12.187 1.00 88.44 272 LYS A C 1
ATOM 2148 O O . LYS A 1 272 ? -2.021 -10.956 11.931 1.00 88.44 272 LYS A O 1
ATOM 2153 N N . ALA A 1 273 ? -2.258 -12.637 13.413 1.00 79.94 273 ALA A N 1
ATOM 2154 C CA . ALA A 1 273 ? -2.222 -11.826 14.613 1.00 79.94 273 ALA A CA 1
ATOM 2155 C C . ALA A 1 273 ? -0.999 -12.210 15.454 1.00 79.94 273 ALA A C 1
ATOM 2157 O O . ALA A 1 273 ? -0.764 -13.394 15.697 1.00 79.94 273 ALA A O 1
ATOM 2158 N N . ASP A 1 274 ? -0.249 -11.202 15.901 1.00 70.31 274 ASP A N 1
ATOM 2159 C CA . ASP A 1 274 ? 0.757 -11.316 16.962 1.00 70.31 274 ASP A CA 1
ATOM 2160 C C . ASP A 1 274 ? 0.189 -10.612 18.207 1.00 70.31 274 ASP A C 1
ATOM 2162 O O . ASP A 1 274 ? 0.389 -9.417 18.456 1.00 70.31 274 ASP A O 1
ATOM 2166 N N . GLY A 1 275 ? -0.684 -11.333 18.915 1.00 72.50 275 GLY A N 1
ATOM 2167 C CA . GLY A 1 275 ? -1.543 -10.786 19.964 1.00 72.50 275 GLY A CA 1
ATOM 2168 C C . GLY A 1 275 ? -2.778 -10.068 19.407 1.00 72.50 275 GLY A C 1
ATOM 2169 O O . GLY A 1 275 ? -3.426 -10.551 18.488 1.00 72.50 275 GLY A O 1
ATOM 2170 N N . TYR A 1 276 ? -3.149 -8.927 19.996 1.00 72.94 276 TYR A N 1
ATOM 2171 C CA . TYR A 1 276 ? -4.405 -8.225 19.670 1.00 72.94 276 TYR A CA 1
ATOM 2172 C C . TYR A 1 276 ? -4.232 -6.776 19.233 1.00 72.94 276 TYR A C 1
ATOM 2174 O O . TYR A 1 276 ? -5.216 -6.119 18.908 1.00 72.94 276 TYR A O 1
ATOM 2182 N N . SER A 1 277 ? -3.013 -6.237 19.281 1.00 83.75 277 SER A N 1
ATOM 2183 C CA . SER A 1 277 ? -2.809 -4.808 19.042 1.00 83.75 277 SER A CA 1
ATOM 2184 C C . SER A 1 277 ? -2.676 -4.481 17.557 1.00 83.75 277 SER A C 1
ATOM 2186 O O . SER A 1 277 ? -3.058 -3.390 17.143 1.00 83.75 277 SER A O 1
ATOM 2188 N N . LYS A 1 278 ? -2.139 -5.400 16.757 1.00 89.06 278 LYS A N 1
ATOM 2189 C CA . LYS A 1 278 ? -2.034 -5.265 15.310 1.00 89.06 278 LYS A CA 1
ATOM 2190 C C . LYS A 1 278 ? -2.294 -6.607 14.663 1.00 89.06 278 LYS A C 1
ATOM 2192 O O . LYS A 1 278 ? -1.863 -7.636 15.183 1.00 89.06 278 LYS A O 1
ATOM 2197 N N . ILE A 1 279 ? -2.935 -6.562 13.509 1.00 91.31 279 ILE A N 1
ATOM 2198 C CA . ILE A 1 279 ? -3.156 -7.731 12.671 1.00 91.31 279 ILE A CA 1
ATOM 2199 C C . ILE A 1 279 ? -2.735 -7.426 11.243 1.00 91.31 279 ILE A C 1
ATOM 2201 O O . ILE A 1 279 ? -2.849 -6.294 10.766 1.00 91.31 279 ILE A O 1
ATOM 2205 N N . LYS A 1 280 ? -2.285 -8.470 10.554 1.00 93.06 280 LYS A N 1
ATOM 2206 C CA . LYS A 1 280 ? -2.293 -8.511 9.101 1.00 93.06 280 LYS A CA 1
ATOM 2207 C C . LYS A 1 280 ? -3.569 -9.225 8.669 1.00 93.06 280 LYS A C 1
ATOM 2209 O O . LYS A 1 280 ? -3.733 -10.414 8.941 1.00 93.06 280 LYS A O 1
ATOM 2214 N N . LEU A 1 281 ? -4.463 -8.484 8.030 1.00 93.94 281 LEU A N 1
ATOM 2215 C CA . LEU A 1 281 ? -5.722 -8.983 7.493 1.00 93.94 281 LEU A CA 1
ATOM 2216 C C . LEU A 1 281 ? -5.591 -9.083 5.976 1.00 93.94 281 LEU A C 1
ATOM 2218 O O . LEU A 1 281 ? -5.284 -8.097 5.311 1.00 93.94 281 LEU A O 1
ATOM 2222 N N . THR A 1 282 ? -5.805 -10.274 5.438 1.00 95.06 282 THR A N 1
ATOM 2223 C CA . THR A 1 282 ? -5.820 -10.519 3.998 1.00 95.06 282 THR A CA 1
ATOM 2224 C C . THR A 1 282 ? -7.244 -10.826 3.571 1.00 95.06 282 THR A C 1
ATOM 2226 O O . THR A 1 282 ? -7.831 -11.792 4.053 1.00 95.06 282 THR A O 1
ATOM 2229 N N . PHE A 1 283 ? -7.790 -10.012 2.676 1.00 95.88 283 PHE A N 1
ATOM 2230 C CA . PHE A 1 283 ? -9.063 -10.228 2.003 1.00 95.88 283 PHE A CA 1
ATOM 2231 C C . PHE A 1 283 ? -8.818 -10.898 0.652 1.00 95.88 283 PHE A C 1
ATOM 2233 O O . PHE A 1 283 ? -7.912 -10.505 -0.079 1.00 95.88 283 PHE A O 1
ATOM 2240 N N . ILE A 1 284 ? -9.633 -11.889 0.312 1.00 95.56 284 ILE A N 1
ATOM 2241 C CA . ILE A 1 284 ? -9.557 -12.618 -0.953 1.00 95.56 284 ILE A CA 1
ATOM 2242 C C . ILE A 1 284 ? -10.914 -12.501 -1.632 1.00 95.56 284 ILE A C 1
ATOM 2244 O O . ILE A 1 284 ? -11.873 -13.181 -1.246 1.00 95.56 284 ILE A O 1
ATOM 2248 N N . ASN A 1 285 ? -10.985 -11.610 -2.618 1.00 95.44 285 ASN A N 1
ATOM 2249 C CA . ASN A 1 285 ? -12.169 -11.382 -3.432 1.00 95.44 285 ASN A CA 1
ATOM 2250 C C . ASN A 1 285 ? -11.987 -12.073 -4.784 1.00 95.44 285 ASN A C 1
ATOM 2252 O O . ASN A 1 285 ? -11.239 -11.601 -5.634 1.00 95.44 285 ASN A O 1
ATOM 2256 N N . MET A 1 286 ? -12.683 -13.194 -4.967 1.00 93.12 286 MET A N 1
ATOM 2257 C CA . MET A 1 286 ? -12.683 -13.965 -6.218 1.00 93.12 286 MET A CA 1
ATOM 2258 C C . MET A 1 286 ? -13.865 -13.603 -7.129 1.00 93.12 286 MET A C 1
ATOM 2260 O O . MET A 1 286 ? -14.131 -14.309 -8.098 1.00 93.12 286 MET A O 1
ATOM 2264 N N . THR A 1 287 ? -14.629 -12.568 -6.779 1.00 93.81 287 THR A N 1
ATOM 2265 C CA . THR A 1 287 ? -15.782 -12.114 -7.559 1.00 93.81 287 THR A CA 1
ATOM 2266 C C . THR A 1 287 ? -15.367 -11.057 -8.581 1.00 93.81 287 THR A C 1
ATOM 2268 O O . THR A 1 287 ? -14.262 -10.511 -8.519 1.00 93.81 287 THR A O 1
ATOM 2271 N N . GLU A 1 288 ? -16.268 -10.770 -9.519 1.00 93.62 288 GLU A N 1
ATOM 2272 C CA . GLU A 1 288 ? -16.110 -9.704 -10.516 1.00 93.62 288 GLU A CA 1
ATOM 2273 C C . GLU A 1 288 ? -16.535 -8.323 -9.986 1.00 93.62 288 GLU A C 1
ATOM 2275 O O . GLU A 1 288 ? -16.297 -7.315 -10.651 1.00 93.62 288 GLU A O 1
ATOM 2280 N N . ASP A 1 289 ? -17.087 -8.261 -8.769 1.00 95.56 289 ASP A N 1
ATOM 2281 C CA . ASP A 1 289 ? -17.580 -7.036 -8.143 1.00 95.56 289 ASP A CA 1
ATOM 2282 C C . ASP A 1 289 ? -16.699 -6.578 -6.966 1.00 95.56 289 ASP A C 1
ATOM 2284 O O . ASP A 1 289 ? -16.037 -7.364 -6.284 1.00 95.56 289 ASP A O 1
ATOM 2288 N N . GLU A 1 290 ? -16.709 -5.272 -6.693 1.00 96.69 290 GLU A N 1
ATOM 2289 C CA . GLU A 1 290 ? -16.112 -4.716 -5.475 1.00 96.69 290 GLU A CA 1
ATOM 2290 C C . GLU A 1 290 ? -16.960 -5.074 -4.244 1.00 96.69 290 GLU A C 1
ATOM 2292 O O . GLU A 1 290 ? -18.182 -4.911 -4.238 1.00 96.69 290 GLU A O 1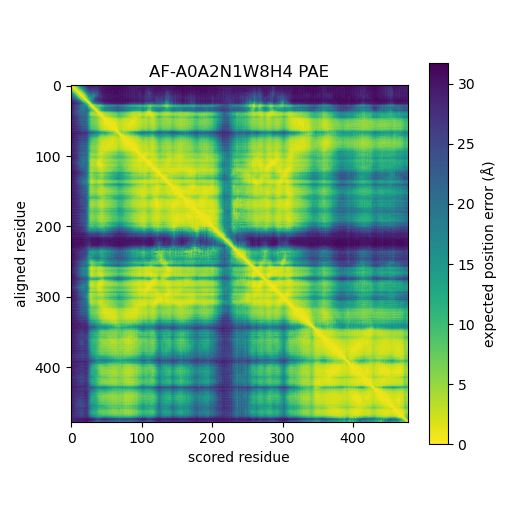
ATOM 2297 N N . ILE A 1 291 ? -16.301 -5.498 -3.162 1.00 96.56 291 ILE A N 1
ATOM 2298 C CA . ILE A 1 291 ? -16.956 -5.816 -1.889 1.00 96.56 291 ILE A CA 1
ATOM 2299 C C . ILE A 1 291 ? -16.626 -4.738 -0.856 1.00 96.56 291 ILE A C 1
ATOM 2301 O O . ILE A 1 291 ? -15.462 -4.498 -0.532 1.00 96.56 291 ILE A O 1
ATOM 2305 N N . GLN A 1 292 ? -17.666 -4.119 -0.290 1.00 95.81 292 GLN A N 1
ATOM 2306 C CA . GLN A 1 292 ? -17.524 -3.162 0.807 1.00 95.81 292 GLN A CA 1
ATOM 2307 C C . GLN A 1 292 ? -17.636 -3.858 2.159 1.00 95.81 292 GLN A C 1
ATOM 2309 O O . GLN A 1 292 ? -18.677 -4.440 2.461 1.00 95.81 292 GLN A O 1
ATOM 2314 N N . VAL A 1 293 ? -16.616 -3.734 3.006 1.00 93.88 293 VAL A N 1
ATOM 2315 C CA . VAL A 1 293 ? -16.571 -4.416 4.307 1.00 93.88 293 VAL A CA 1
ATOM 2316 C C . VAL A 1 293 ? -16.655 -3.413 5.460 1.00 93.88 293 VAL A C 1
ATOM 2318 O O . VAL A 1 293 ? -15.832 -2.505 5.573 1.00 93.88 293 VAL A O 1
ATOM 2321 N N . ASN A 1 294 ? -17.631 -3.619 6.350 1.00 89.81 294 ASN A N 1
ATOM 2322 C CA . ASN A 1 294 ? -17.702 -3.022 7.689 1.00 89.81 294 ASN A CA 1
ATOM 2323 C C . ASN A 1 294 ? -18.027 -4.130 8.690 1.00 89.81 294 ASN A C 1
ATOM 2325 O O . ASN A 1 294 ? -19.145 -4.645 8.704 1.00 89.81 294 ASN A O 1
ATOM 2329 N N . SER A 1 295 ? -17.032 -4.603 9.432 1.00 92.75 295 SER A N 1
ATOM 2330 C CA . SER A 1 295 ? -17.128 -5.896 10.111 1.00 92.75 295 SER A CA 1
ATOM 2331 C C . SER A 1 295 ? -16.168 -6.005 11.279 1.00 92.75 295 SER A C 1
ATOM 2333 O O . SER A 1 295 ? -15.284 -5.173 11.468 1.00 92.75 295 SER A O 1
ATOM 2335 N N . PHE A 1 296 ? -16.342 -7.069 12.048 1.00 94.69 296 PHE A N 1
ATOM 2336 C CA . PHE A 1 296 ? -15.441 -7.472 13.116 1.00 94.69 296 PHE A CA 1
ATOM 2337 C C . PHE A 1 296 ? -15.024 -8.932 12.912 1.00 94.69 296 PHE A C 1
ATOM 2339 O O . PHE A 1 296 ? -15.563 -9.641 12.062 1.00 94.69 296 PHE A O 1
ATOM 2346 N N . LEU A 1 297 ? -14.022 -9.366 13.663 1.00 95.06 297 LEU A N 1
ATOM 2347 C CA . LEU A 1 297 ? -13.457 -10.705 13.604 1.00 95.06 297 LEU A CA 1
ATOM 2348 C C . LEU A 1 297 ? -13.926 -11.508 14.816 1.00 95.06 297 LEU A C 1
ATOM 2350 O O . LEU A 1 297 ? -13.667 -11.123 15.958 1.00 95.06 297 LEU A O 1
ATOM 2354 N N . ASN A 1 298 ? -14.569 -12.647 14.569 1.00 94.12 298 ASN A N 1
ATOM 2355 C CA . ASN A 1 298 ? -14.934 -13.614 15.599 1.00 94.12 298 ASN A CA 1
ATOM 2356 C C . ASN A 1 298 ? -13.957 -14.792 15.606 1.00 94.12 298 ASN A C 1
ATOM 2358 O O . ASN A 1 298 ? -13.735 -15.387 14.550 1.00 94.12 298 ASN A O 1
ATOM 2362 N N . PRO A 1 299 ? -13.363 -15.144 16.757 1.00 91.94 299 PRO A N 1
ATOM 2363 C CA . PRO A 1 299 ? -12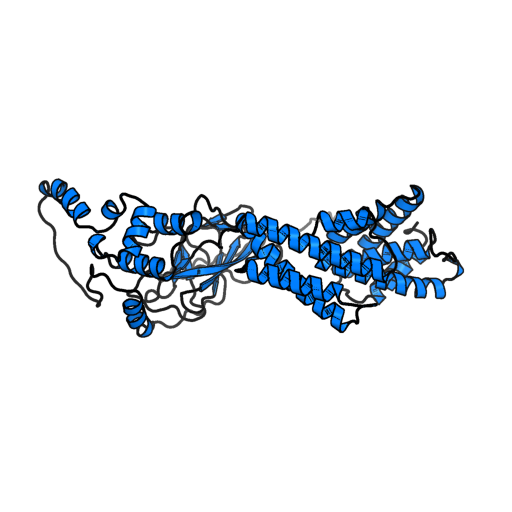.473 -16.289 16.838 1.00 91.94 299 PRO A CA 1
ATOM 2364 C C . PRO A 1 299 ? -13.277 -17.583 16.746 1.00 91.94 299 PRO A C 1
ATOM 2366 O O . PRO A 1 299 ? -14.451 -17.637 17.116 1.00 91.94 299 PRO A O 1
ATOM 2369 N N . PHE A 1 300 ? -12.620 -18.651 16.304 1.00 88.75 300 PHE A N 1
ATOM 2370 C CA . PHE A 1 300 ? -13.209 -19.992 16.344 1.00 88.75 300 PHE A CA 1
ATOM 2371 C C . PHE A 1 300 ? -13.384 -20.500 17.783 1.00 88.75 300 PHE A C 1
ATOM 2373 O O . PHE A 1 300 ? -14.326 -21.240 18.065 1.00 88.75 300 PHE A O 1
ATOM 2380 N N . ARG A 1 301 ? -12.480 -20.105 18.690 1.00 87.19 301 ARG A N 1
ATOM 2381 C CA . ARG A 1 301 ? -12.537 -20.449 20.115 1.00 87.19 301 ARG A CA 1
ATOM 2382 C C . ARG A 1 301 ? -13.441 -19.475 20.853 1.00 87.19 301 ARG A C 1
ATOM 2384 O O . ARG A 1 301 ? -13.190 -18.270 20.881 1.00 87.19 301 ARG A O 1
ATOM 2391 N N . MET A 1 302 ? -14.500 -19.989 21.472 1.00 85.94 302 MET A N 1
ATOM 2392 C CA . MET A 1 302 ? -15.541 -19.149 22.077 1.00 85.94 302 MET A CA 1
ATOM 2393 C C . MET A 1 302 ? -15.042 -18.368 23.300 1.00 85.94 302 MET A C 1
ATOM 2395 O O . MET A 1 302 ? -15.613 -17.321 23.628 1.00 85.94 302 MET A O 1
ATOM 2399 N N . ASP A 1 303 ? -13.980 -18.853 23.949 1.00 80.69 303 ASP A N 1
ATOM 2400 C CA . ASP A 1 303 ? -13.322 -18.234 25.103 1.00 80.69 303 ASP A CA 1
ATOM 2401 C C . ASP A 1 303 ? -12.241 -17.197 24.731 1.00 80.69 303 ASP A C 1
ATOM 2403 O O . ASP A 1 303 ? -11.641 -16.597 25.625 1.00 80.69 303 ASP A O 1
ATOM 2407 N N . VAL A 1 304 ? -12.033 -16.926 23.435 1.00 87.19 304 VAL A N 1
ATOM 2408 C CA . VAL A 1 304 ? -11.070 -15.940 22.914 1.00 87.19 304 VAL A CA 1
ATOM 2409 C C . VAL A 1 304 ? -11.755 -14.627 22.515 1.00 87.19 304 VAL A C 1
ATOM 2411 O O . VAL A 1 304 ? -12.939 -14.581 22.170 1.00 87.19 304 VAL A O 1
ATOM 2414 N N . GLN A 1 305 ? -11.004 -13.528 22.602 1.00 90.12 305 GLN A N 1
ATOM 2415 C CA . GLN A 1 305 ? -11.418 -12.171 22.232 1.00 90.12 305 GLN A CA 1
ATOM 2416 C C . GLN A 1 305 ? -11.852 -12.061 20.759 1.00 90.12 305 GLN A C 1
ATOM 2418 O O . GLN A 1 305 ? -11.042 -12.324 19.871 1.00 90.12 305 GLN A O 1
ATOM 2423 N N . PRO A 1 306 ? -13.070 -11.570 20.468 1.00 94.38 306 PRO A N 1
ATOM 2424 C CA . PRO A 1 306 ? -13.368 -10.958 19.182 1.00 94.38 306 PRO A CA 1
ATOM 2425 C C . PRO A 1 306 ? -12.548 -9.685 18.996 1.00 94.38 306 PRO A C 1
ATOM 2427 O O . PRO A 1 306 ? -12.239 -8.991 19.972 1.00 94.38 306 PRO A O 1
ATOM 2430 N N . LEU A 1 307 ? -12.228 -9.367 17.743 1.00 94.94 307 LEU A N 1
ATOM 2431 C CA . LEU A 1 307 ? -11.424 -8.202 17.394 1.00 94.94 307 LEU A CA 1
ATOM 2432 C C . LEU A 1 307 ? -12.189 -7.250 16.475 1.00 94.94 307 LEU A C 1
ATOM 2434 O O . LEU A 1 307 ? -12.766 -7.665 15.476 1.00 94.94 307 LEU A O 1
ATOM 2438 N N . ALA A 1 308 ? -12.127 -5.956 16.766 1.00 95.06 308 ALA A N 1
ATOM 2439 C CA . ALA A 1 308 ? -12.316 -4.926 15.751 1.00 95.06 308 ALA A CA 1
ATOM 2440 C C . ALA A 1 308 ? -10.971 -4.547 15.138 1.00 95.06 308 ALA A C 1
ATOM 2442 O O . ALA A 1 308 ? -9.915 -4.824 15.707 1.00 95.06 308 ALA A O 1
ATOM 2443 N N . PHE A 1 309 ? -11.014 -3.875 13.996 1.00 94.25 309 PHE A N 1
ATOM 2444 C CA . PHE A 1 309 ? -9.832 -3.398 13.297 1.00 94.25 309 PHE A CA 1
ATOM 2445 C C . PHE A 1 309 ? -10.119 -2.060 12.619 1.00 94.25 309 PHE A C 1
ATOM 2447 O O . PHE A 1 309 ? -11.254 -1.773 12.233 1.00 94.25 309 PHE A O 1
ATOM 2454 N N . ASP A 1 310 ? -9.093 -1.222 12.526 1.00 93.56 310 ASP A N 1
ATOM 2455 C CA . ASP A 1 310 ? -9.191 0.087 11.882 1.00 93.56 310 ASP A CA 1
ATOM 2456 C C . ASP A 1 310 ? -9.106 -0.011 10.363 1.00 93.56 310 ASP A C 1
ATOM 2458 O O . ASP A 1 310 ? -8.700 -1.034 9.810 1.00 93.56 310 ASP A O 1
ATOM 2462 N N . LEU A 1 311 ? -9.472 1.081 9.689 1.00 92.38 311 LEU A N 1
ATOM 2463 C CA . LEU A 1 311 ? -9.067 1.317 8.307 1.00 92.38 311 LEU A CA 1
ATOM 2464 C C . LEU A 1 311 ? -7.561 1.630 8.253 1.00 92.38 311 LEU A C 1
ATOM 2466 O O . LEU A 1 311 ? -6.994 2.133 9.230 1.00 92.38 311 LEU A O 1
ATOM 2470 N N . PRO A 1 312 ? -6.886 1.414 7.110 1.00 89.62 312 PRO A N 1
ATOM 2471 C CA . PRO A 1 312 ? -5.549 1.955 6.916 1.00 89.62 312 PRO A CA 1
ATOM 2472 C C . PRO A 1 312 ? -5.580 3.471 7.136 1.00 89.62 312 PRO A C 1
ATOM 2474 O O . PRO A 1 312 ? -6.513 4.144 6.709 1.00 89.62 312 PRO A O 1
ATOM 2477 N N . VAL A 1 313 ? -4.565 4.034 7.795 1.00 86.62 313 VAL A N 1
ATOM 2478 C CA . VAL A 1 313 ? -4.525 5.478 8.090 1.00 86.62 313 VAL A CA 1
ATOM 2479 C C . VAL A 1 313 ? -4.636 6.287 6.798 1.00 86.62 313 VAL A C 1
ATOM 2481 O O . VAL A 1 313 ? -3.792 6.112 5.907 1.00 86.62 313 VAL A O 1
ATOM 2484 N N . LYS A 1 314 ? -5.635 7.184 6.741 1.00 87.56 314 LYS A N 1
ATOM 2485 C CA . LYS A 1 314 ? -5.866 8.072 5.598 1.00 87.56 314 LYS A CA 1
ATOM 2486 C C . LYS A 1 314 ? -4.584 8.842 5.259 1.00 87.56 314 LYS A C 1
ATOM 2488 O O . LYS A 1 314 ? -4.009 9.476 6.150 1.00 87.56 314 LYS A O 1
ATOM 2493 N N . PRO A 1 315 ? -4.113 8.777 4.006 1.00 88.06 315 PRO A N 1
ATOM 2494 C CA . PRO A 1 315 ? -3.016 9.607 3.538 1.00 88.06 315 PRO A CA 1
ATOM 2495 C C . PRO A 1 315 ? -3.351 11.093 3.683 1.00 88.06 315 PRO A C 1
ATOM 2497 O O . PRO A 1 315 ? -4.456 11.528 3.376 1.00 88.06 315 PRO A O 1
ATOM 2500 N N . ASP A 1 316 ? -2.388 11.875 4.151 1.00 90.69 316 ASP A N 1
ATOM 2501 C CA . ASP A 1 316 ? -2.541 13.319 4.283 1.00 90.69 316 ASP A CA 1
ATOM 2502 C C . ASP A 1 316 ? -2.178 14.000 2.955 1.00 90.69 316 ASP A C 1
ATOM 2504 O O . ASP A 1 316 ? -1.159 13.667 2.346 1.00 90.69 316 ASP A O 1
ATOM 2508 N N . ASP A 1 317 ? -3.002 14.941 2.489 1.00 90.75 317 ASP A N 1
ATOM 2509 C CA . ASP A 1 317 ? -2.832 15.561 1.168 1.00 90.75 317 ASP A CA 1
ATOM 2510 C C . ASP A 1 317 ? -1.537 16.376 1.045 1.00 90.75 317 ASP A C 1
ATOM 2512 O O . ASP A 1 317 ? -0.903 16.384 -0.019 1.00 90.75 317 ASP A O 1
ATOM 2516 N N . GLU A 1 318 ? -1.097 17.025 2.128 1.00 94.19 318 GLU A N 1
ATOM 2517 C CA . GLU A 1 318 ? 0.176 17.746 2.150 1.00 94.19 318 GLU A CA 1
ATOM 2518 C C . GLU A 1 318 ? 1.339 16.759 2.002 1.00 94.19 318 GLU A C 1
ATOM 2520 O O . GLU A 1 318 ? 2.228 16.949 1.162 1.00 94.19 318 GLU A O 1
ATOM 2525 N N . TRP A 1 319 ? 1.292 15.650 2.744 1.00 94.25 319 TRP A N 1
ATOM 2526 C CA . TRP A 1 319 ? 2.267 14.572 2.626 1.00 94.25 319 TRP A CA 1
ATOM 2527 C C . TRP A 1 319 ? 2.248 13.889 1.264 1.00 94.25 319 TRP A C 1
ATOM 2529 O O . TRP A 1 319 ? 3.323 13.652 0.717 1.00 94.25 319 TRP A O 1
ATOM 2539 N N . LYS A 1 320 ? 1.081 13.622 0.668 1.00 92.38 320 LYS A N 1
ATOM 2540 C CA . LYS A 1 320 ? 0.972 13.070 -0.695 1.00 92.38 320 LYS A CA 1
ATOM 2541 C C . LYS A 1 320 ? 1.677 13.970 -1.699 1.00 92.38 320 LYS A C 1
ATOM 2543 O O . LYS A 1 320 ? 2.503 13.499 -2.480 1.00 92.38 320 LYS A O 1
ATOM 2548 N N . LYS A 1 321 ? 1.397 15.277 -1.657 1.00 92.00 321 LYS A N 1
ATOM 2549 C CA . LYS A 1 321 ? 2.030 16.257 -2.547 1.00 92.00 321 LYS A CA 1
ATOM 2550 C C . LYS A 1 321 ? 3.543 16.300 -2.341 1.00 92.00 321 LYS A C 1
ATOM 2552 O O . LYS A 1 321 ? 4.293 16.284 -3.316 1.00 92.00 321 LYS A O 1
ATOM 2557 N N . LYS A 1 322 ? 3.990 16.330 -1.084 1.00 94.62 322 LYS A N 1
ATOM 2558 C CA . LYS A 1 322 ? 5.411 16.377 -0.725 1.00 94.62 322 LYS A CA 1
ATOM 2559 C C . LYS A 1 322 ? 6.152 15.117 -1.165 1.00 94.62 322 LYS A C 1
ATOM 2561 O O . LYS A 1 322 ? 7.186 15.226 -1.812 1.00 94.62 322 LYS A O 1
ATOM 2566 N N . LEU A 1 323 ? 5.607 13.938 -0.868 1.00 93.25 323 LEU A N 1
ATOM 2567 C CA . LEU A 1 323 ? 6.180 12.657 -1.275 1.00 93.25 323 LEU A CA 1
ATOM 2568 C C . LEU A 1 323 ? 6.208 12.527 -2.795 1.00 93.25 323 LEU A C 1
ATOM 2570 O O . LEU A 1 323 ? 7.253 12.179 -3.325 1.00 93.25 323 LEU A O 1
ATOM 2574 N N . LYS A 1 324 ? 5.125 12.880 -3.503 1.00 89.81 324 LYS A N 1
ATOM 2575 C CA . LYS A 1 324 ? 5.101 12.877 -4.975 1.00 89.81 324 LYS A CA 1
ATOM 2576 C C . LYS A 1 324 ? 6.199 13.771 -5.557 1.00 89.81 324 LYS A C 1
ATOM 2578 O O . LYS A 1 324 ? 6.932 13.335 -6.436 1.00 89.81 324 LYS A O 1
ATOM 2583 N N . ALA A 1 325 ? 6.357 14.990 -5.038 1.00 89.25 325 ALA A N 1
ATOM 2584 C CA . ALA A 1 325 ? 7.405 15.902 -5.490 1.00 89.25 325 ALA A CA 1
ATOM 2585 C C . ALA A 1 325 ? 8.818 15.363 -5.201 1.00 89.25 325 ALA A C 1
ATOM 2587 O O . ALA A 1 325 ? 9.685 15.413 -6.068 1.00 89.25 325 ALA A O 1
ATOM 2588 N N . SER A 1 326 ? 9.060 14.829 -4.000 1.00 91.19 326 SER A N 1
ATOM 2589 C CA . SER A 1 326 ? 10.369 14.280 -3.627 1.00 91.19 326 SER A CA 1
ATOM 2590 C C . SER A 1 326 ? 10.716 13.000 -4.385 1.00 91.19 326 SER A C 1
ATOM 2592 O O . SER A 1 326 ? 11.867 12.829 -4.769 1.00 91.19 326 SER A O 1
ATOM 2594 N N . PHE A 1 327 ? 9.739 12.126 -4.627 1.00 88.88 327 PHE A N 1
ATOM 2595 C CA . PHE A 1 327 ? 9.932 10.904 -5.405 1.00 88.88 327 PHE A CA 1
ATOM 2596 C C . PHE A 1 327 ? 10.172 11.222 -6.884 1.00 88.88 327 PHE A C 1
ATOM 2598 O O . PHE A 1 327 ? 11.105 10.693 -7.477 1.00 88.88 327 PHE A O 1
ATOM 2605 N N . GLY A 1 328 ? 9.412 12.167 -7.452 1.00 83.62 328 GLY A N 1
ATOM 2606 C CA . GLY A 1 328 ? 9.651 12.671 -8.806 1.00 83.62 328 GLY A CA 1
ATOM 2607 C C . GLY A 1 328 ? 11.030 13.317 -8.959 1.00 83.62 328 GLY A C 1
ATOM 2608 O O . GLY A 1 328 ? 11.727 13.038 -9.929 1.00 83.62 328 GLY A O 1
ATOM 2609 N N . LYS A 1 329 ? 11.479 14.108 -7.971 1.00 85.88 329 LYS A N 1
ATOM 2610 C CA . LYS A 1 329 ? 12.849 14.650 -7.941 1.00 85.88 329 LYS A CA 1
ATOM 2611 C C . LYS A 1 329 ? 13.892 13.533 -7.909 1.00 85.88 329 LYS A C 1
ATOM 2613 O O . LYS A 1 329 ? 14.819 13.572 -8.705 1.00 85.88 329 LYS A O 1
ATOM 2618 N N . LEU A 1 330 ? 13.732 12.543 -7.027 1.00 88.31 330 LEU A N 1
ATOM 2619 C CA . LEU A 1 330 ? 14.625 11.383 -6.964 1.00 88.31 330 LEU A CA 1
ATOM 2620 C C . LEU A 1 330 ? 14.700 10.680 -8.325 1.00 88.31 330 LEU A C 1
ATOM 2622 O O . LEU A 1 330 ? 15.798 10.371 -8.778 1.00 88.31 330 LEU A O 1
ATOM 2626 N N . ALA A 1 331 ? 13.566 10.457 -8.992 1.00 82.06 331 ALA A N 1
ATOM 2627 C CA . ALA A 1 331 ? 13.521 9.840 -10.315 1.00 82.06 331 ALA A CA 1
ATOM 2628 C C . ALA A 1 331 ? 14.259 10.676 -11.368 1.00 82.06 331 ALA A C 1
ATOM 2630 O O . ALA A 1 331 ? 15.137 10.155 -12.058 1.00 82.06 331 ALA A O 1
ATOM 2631 N N . ALA A 1 332 ? 13.977 11.977 -11.430 1.00 75.62 332 ALA A N 1
ATOM 2632 C CA . ALA A 1 332 ? 14.627 12.898 -12.356 1.00 75.62 332 ALA A CA 1
ATOM 2633 C C . ALA A 1 332 ? 16.146 12.979 -12.131 1.00 75.62 332 ALA A C 1
ATOM 2635 O O . ALA A 1 332 ? 16.915 12.766 -13.071 1.00 75.62 332 ALA A O 1
ATOM 2636 N N . ASP A 1 333 ? 16.585 13.217 -10.893 1.00 81.88 333 ASP A N 1
ATOM 2637 C CA . ASP A 1 333 ? 18.002 13.334 -10.532 1.00 81.88 333 ASP A CA 1
ATOM 2638 C C . ASP A 1 333 ? 18.747 12.023 -10.803 1.00 81.88 333 ASP A C 1
ATOM 2640 O O . ASP A 1 333 ? 19.866 12.022 -11.323 1.00 81.88 333 ASP A O 1
ATOM 2644 N N . SER A 1 334 ? 18.102 10.888 -10.520 1.00 77.12 334 SER A N 1
ATOM 2645 C CA . SER A 1 334 ? 18.674 9.570 -10.774 1.00 77.12 334 SER A CA 1
ATOM 2646 C C . SER A 1 334 ? 18.946 9.332 -12.251 1.00 77.12 334 SER A C 1
ATOM 2648 O O . SER A 1 334 ? 20.036 8.883 -12.616 1.00 77.12 334 SER A O 1
ATOM 2650 N N . VAL A 1 335 ? 17.989 9.652 -13.122 1.00 70.19 335 VAL A N 1
ATOM 2651 C CA . VAL A 1 335 ? 18.198 9.462 -14.558 1.00 70.19 335 VAL A CA 1
ATOM 2652 C C . VAL A 1 335 ? 19.156 10.504 -15.121 1.00 70.19 335 VAL A C 1
ATOM 2654 O O . VAL A 1 335 ? 20.014 10.157 -15.934 1.00 70.19 335 VAL A O 1
ATOM 2657 N N . GLU A 1 336 ? 19.093 11.758 -14.669 1.00 74.06 336 GLU A N 1
ATOM 2658 C CA . GLU A 1 336 ? 20.056 12.778 -15.086 1.00 74.06 336 GLU A CA 1
ATOM 2659 C C . GLU A 1 336 ? 21.485 12.354 -14.724 1.00 74.06 336 GLU A C 1
ATOM 2661 O O . GLU A 1 336 ? 22.406 12.514 -15.529 1.00 74.06 336 GLU A O 1
ATOM 2666 N N . LYS A 1 337 ? 21.677 11.735 -13.553 1.00 76.56 337 LYS A N 1
ATOM 2667 C CA . LYS A 1 337 ? 22.957 11.149 -13.156 1.00 76.56 337 LYS A CA 1
ATOM 2668 C C . LYS A 1 337 ? 23.394 10.050 -14.123 1.00 76.56 337 LYS A C 1
ATOM 2670 O O . LYS A 1 337 ? 24.523 10.105 -14.616 1.00 76.56 337 LYS A O 1
ATOM 2675 N N . ILE A 1 338 ? 22.511 9.099 -14.437 1.00 67.75 338 ILE A N 1
ATOM 2676 C CA . ILE A 1 338 ? 22.771 8.024 -15.411 1.00 67.75 338 ILE A CA 1
ATOM 2677 C C . ILE A 1 338 ? 23.176 8.598 -16.777 1.00 67.75 338 ILE A C 1
ATOM 2679 O O . ILE A 1 338 ? 24.161 8.155 -17.372 1.00 67.75 338 ILE A O 1
ATOM 2683 N N . GLN A 1 339 ? 22.476 9.622 -17.259 1.00 67.06 339 GLN A N 1
ATOM 2684 C CA . GLN A 1 339 ? 22.741 10.239 -18.560 1.00 67.06 339 GLN A CA 1
ATOM 2685 C C . GLN A 1 339 ? 24.024 11.084 -18.580 1.00 67.06 339 GLN A C 1
ATOM 2687 O O . GLN A 1 339 ? 24.822 10.972 -19.515 1.00 67.06 339 GLN A O 1
ATOM 2692 N N . LYS A 1 340 ? 24.289 11.872 -17.528 1.00 68.38 340 LYS A N 1
ATOM 2693 C CA . LYS A 1 340 ? 25.522 12.668 -17.391 1.00 68.38 340 LYS A CA 1
ATOM 2694 C C . LYS A 1 340 ? 26.768 11.791 -17.374 1.00 68.38 340 LYS A C 1
ATOM 2696 O O . LYS A 1 340 ? 27.764 12.157 -17.998 1.00 68.38 340 LYS A O 1
ATOM 2701 N N . MET A 1 341 ? 26.721 10.626 -16.724 1.00 62.22 341 MET A N 1
ATOM 2702 C CA . MET A 1 341 ? 27.823 9.653 -16.785 1.00 62.22 341 MET A CA 1
ATOM 2703 C C . MET A 1 341 ? 28.094 9.193 -18.224 1.00 62.22 341 MET A C 1
ATOM 2705 O O . MET A 1 341 ? 29.248 9.065 -18.625 1.00 62.22 341 MET A O 1
ATOM 2709 N N . LYS A 1 342 ? 27.042 9.075 -19.043 1.00 61.31 342 LYS A N 1
ATOM 2710 C CA . LYS A 1 342 ? 27.121 8.770 -20.480 1.00 61.31 342 LYS A CA 1
ATOM 2711 C C . LYS A 1 342 ? 27.458 9.995 -21.357 1.00 61.31 342 LYS A C 1
ATOM 2713 O O . LYS A 1 342 ? 27.486 9.866 -22.579 1.00 61.31 342 LYS A O 1
ATOM 2718 N N . LYS A 1 343 ? 27.719 11.175 -20.770 1.00 60.81 343 LYS A N 1
ATOM 2719 C CA . LYS A 1 343 ? 27.904 12.471 -21.463 1.00 60.81 343 LYS A CA 1
ATOM 2720 C C . LYS A 1 343 ? 26.743 12.828 -22.406 1.00 60.81 343 LYS A C 1
ATOM 2722 O O . LYS A 1 343 ? 26.956 13.461 -23.439 1.00 60.81 343 LYS A O 1
ATOM 2727 N N . ARG A 1 344 ? 25.524 12.410 -22.060 1.00 62.69 344 ARG A N 1
ATOM 2728 C CA . ARG A 1 344 ? 24.291 12.697 -22.804 1.00 62.69 344 ARG A CA 1
ATOM 2729 C C . ARG A 1 344 ? 23.384 13.595 -21.967 1.00 62.69 344 ARG A C 1
ATOM 2731 O O . ARG A 1 344 ? 23.407 13.532 -20.740 1.00 62.69 344 ARG A O 1
ATOM 2738 N N . ASN A 1 345 ? 22.618 14.449 -22.640 1.00 66.69 345 ASN A N 1
ATOM 2739 C CA . ASN A 1 345 ? 21.539 15.199 -22.005 1.00 66.69 345 ASN A CA 1
ATOM 2740 C C . ASN A 1 345 ? 20.265 14.361 -22.055 1.00 66.69 345 ASN A C 1
ATOM 2742 O O . ASN A 1 345 ? 19.995 13.755 -23.089 1.00 66.69 345 ASN A O 1
ATOM 2746 N N . LEU A 1 346 ? 19.476 14.411 -20.978 1.00 70.88 346 LEU A N 1
ATOM 2747 C CA . LEU A 1 346 ? 18.166 13.773 -20.917 1.00 70.88 346 LEU A CA 1
ATOM 2748 C C . LEU A 1 346 ? 17.270 14.315 -22.029 1.00 70.88 346 LEU A C 1
ATOM 2750 O O . LEU A 1 346 ? 16.892 15.495 -22.005 1.00 70.88 346 LEU A O 1
ATOM 2754 N N . ALA A 1 347 ? 16.979 13.448 -22.992 1.00 77.19 347 ALA A N 1
ATOM 2755 C CA . ALA A 1 347 ? 16.164 13.765 -24.146 1.00 77.19 347 ALA A CA 1
ATOM 2756 C C . ALA A 1 347 ? 14.691 13.960 -23.732 1.00 77.19 347 ALA A C 1
ATOM 2758 O O . ALA A 1 347 ? 14.286 13.557 -22.639 1.00 77.19 347 ALA A O 1
ATOM 2759 N N . GLU A 1 348 ? 13.900 14.648 -24.557 1.00 81.69 348 GLU A N 1
ATOM 2760 C CA . GLU A 1 348 ? 12.535 15.060 -24.188 1.00 81.69 348 GLU A CA 1
ATOM 2761 C C . GLU A 1 348 ? 11.633 13.857 -23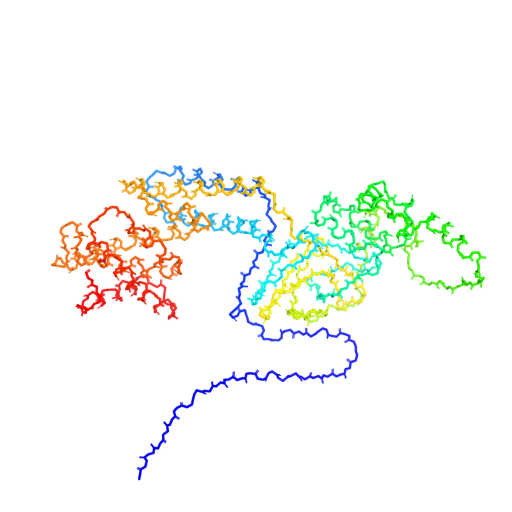.901 1.00 81.69 348 GLU A C 1
ATOM 2763 O O . GLU A 1 348 ? 10.925 13.839 -22.895 1.00 81.69 348 GLU A O 1
ATOM 2768 N N . GLY A 1 349 ? 11.737 12.825 -24.737 1.00 83.12 349 GLY A N 1
ATOM 2769 C CA . GLY A 1 349 ? 11.017 11.571 -24.573 1.00 83.12 349 GLY A CA 1
ATOM 2770 C C . GLY A 1 349 ? 11.328 10.851 -23.265 1.00 83.12 349 GLY A C 1
ATOM 2771 O O . GLY A 1 349 ? 10.430 10.529 -22.491 1.00 83.12 349 GLY A O 1
ATOM 2772 N N . ASP A 1 350 ? 12.615 10.676 -22.971 1.00 81.75 350 ASP A N 1
ATOM 2773 C CA . ASP A 1 350 ? 13.065 10.039 -21.732 1.00 81.75 350 ASP A CA 1
ATOM 2774 C C . ASP A 1 350 ? 12.593 10.823 -20.494 1.00 81.75 350 ASP A C 1
ATOM 2776 O O . ASP A 1 350 ? 12.203 10.229 -19.489 1.00 81.75 350 ASP A O 1
ATOM 2780 N N . ARG A 1 351 ? 12.597 12.165 -20.564 1.00 79.31 351 ARG A N 1
ATOM 2781 C CA . ARG A 1 351 ? 12.089 13.027 -19.486 1.00 79.31 351 ARG A CA 1
ATOM 2782 C C . ARG A 1 351 ? 10.598 12.820 -19.262 1.00 79.31 351 ARG A C 1
ATOM 2784 O O . ARG A 1 351 ? 10.187 12.677 -18.114 1.00 79.31 351 ARG A O 1
ATOM 2791 N N . LYS A 1 352 ? 9.820 12.760 -20.344 1.00 84.81 352 LYS A N 1
ATOM 2792 C CA . LYS A 1 352 ? 8.381 12.502 -20.291 1.00 84.81 352 LYS A CA 1
ATOM 2793 C C . LYS A 1 352 ? 8.076 11.192 -19.562 1.00 84.81 352 LYS A C 1
ATOM 2795 O O . LYS A 1 352 ? 7.285 11.210 -18.628 1.00 84.81 352 LYS A O 1
ATOM 2800 N N . THR A 1 353 ? 8.759 10.095 -19.904 1.00 86.50 353 THR A N 1
ATOM 2801 C CA . THR A 1 353 ? 8.577 8.794 -19.231 1.00 86.50 353 THR A CA 1
ATOM 2802 C C . THR A 1 353 ? 8.757 8.891 -17.715 1.00 86.50 353 THR A C 1
ATOM 2804 O O . THR A 1 353 ? 7.991 8.295 -16.965 1.00 86.50 353 THR A O 1
ATOM 2807 N N . ILE A 1 354 ? 9.753 9.652 -17.256 1.00 80.19 354 ILE A N 1
ATOM 2808 C CA . ILE A 1 354 ? 10.063 9.806 -15.828 1.00 80.19 354 ILE A CA 1
ATOM 2809 C C . ILE A 1 354 ? 9.041 10.694 -15.121 1.00 80.19 354 ILE A C 1
ATOM 2811 O O . ILE A 1 354 ? 8.617 10.383 -14.010 1.00 80.19 354 ILE A O 1
ATOM 2815 N N . GLU A 1 355 ? 8.693 11.825 -15.733 1.00 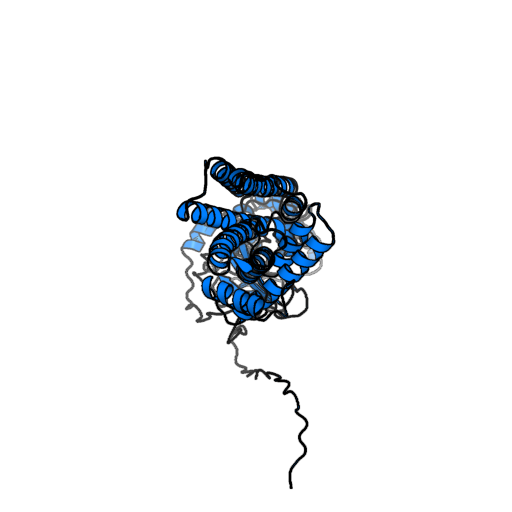76.75 355 GLU A N 1
ATOM 2816 C CA . GLU A 1 355 ? 7.771 12.801 -15.148 1.00 76.75 355 GLU A CA 1
ATOM 2817 C C . GLU A 1 355 ? 6.345 12.250 -15.056 1.00 76.75 355 GLU A C 1
ATOM 2819 O O . GLU A 1 355 ? 5.656 12.512 -14.065 1.00 76.75 355 GLU A O 1
ATOM 2824 N N . ASP A 1 356 ? 5.936 11.457 -16.049 1.00 83.31 356 ASP A N 1
ATOM 2825 C CA . ASP A 1 356 ? 4.615 10.836 -16.096 1.00 83.31 356 ASP A CA 1
ATOM 2826 C C . ASP A 1 356 ? 4.519 9.597 -15.189 1.00 83.31 356 ASP A C 1
ATOM 2828 O O . ASP A 1 356 ? 3.445 9.348 -14.644 1.00 83.31 356 ASP A O 1
ATOM 2832 N N . ASN A 1 357 ? 5.633 8.882 -14.955 1.00 84.62 357 ASN A N 1
ATOM 2833 C CA . ASN A 1 357 ? 5.658 7.605 -14.224 1.00 84.62 357 ASN A CA 1
ATOM 2834 C C . ASN A 1 357 ? 6.727 7.554 -13.109 1.00 84.62 357 ASN A C 1
ATOM 2836 O O . ASN A 1 357 ? 7.578 6.654 -13.091 1.00 84.62 357 ASN A O 1
ATOM 2840 N N . PRO A 1 358 ? 6.740 8.496 -12.149 1.00 77.81 358 PRO A N 1
ATOM 2841 C CA . PRO A 1 358 ? 7.774 8.543 -11.116 1.00 77.81 358 PRO A CA 1
ATOM 2842 C C . PRO A 1 358 ? 7.823 7.272 -10.252 1.00 77.81 358 PRO A C 1
ATOM 2844 O O . PRO A 1 358 ? 8.887 6.902 -9.763 1.00 77.81 358 PRO A O 1
ATOM 2847 N N . GLU A 1 359 ? 6.702 6.572 -10.072 1.00 79.75 359 GLU A N 1
ATOM 2848 C CA . GLU A 1 359 ? 6.597 5.299 -9.351 1.00 79.75 359 GLU A CA 1
ATOM 2849 C C . GLU A 1 359 ? 7.212 4.098 -10.083 1.00 79.75 359 GLU A C 1
ATOM 2851 O O . GLU A 1 359 ? 7.381 3.044 -9.468 1.00 79.75 359 GLU A O 1
ATOM 2856 N N . MET A 1 360 ? 7.558 4.252 -11.362 1.00 86.50 360 MET A N 1
ATOM 2857 C CA . MET A 1 360 ? 8.224 3.233 -12.178 1.00 86.50 360 MET A CA 1
ATOM 2858 C C . MET A 1 360 ? 9.751 3.403 -12.168 1.00 86.50 360 MET A C 1
ATOM 2860 O O . MET A 1 360 ? 10.450 2.836 -13.000 1.00 86.50 36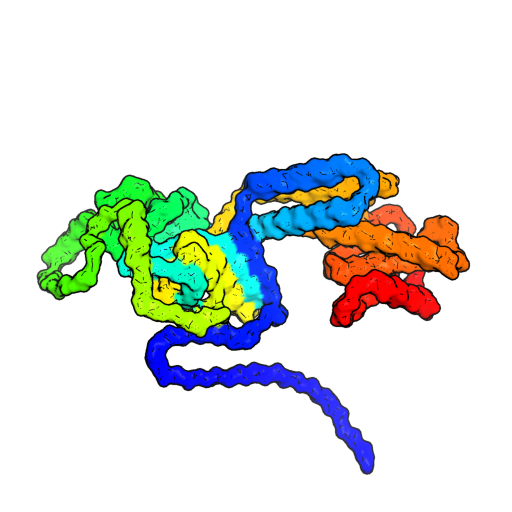0 MET A O 1
ATOM 2864 N N . ILE A 1 361 ? 10.309 4.173 -11.222 1.00 85.00 361 ILE A N 1
ATOM 2865 C CA . ILE A 1 361 ? 11.749 4.478 -11.144 1.00 85.00 361 ILE A CA 1
ATOM 2866 C C . ILE A 1 361 ? 12.647 3.232 -11.185 1.00 85.00 361 ILE A C 1
ATOM 2868 O O . ILE A 1 361 ? 13.702 3.267 -11.814 1.00 85.00 361 ILE A O 1
ATOM 2872 N N . VAL A 1 362 ? 12.240 2.133 -10.546 1.00 86.38 362 VAL A N 1
ATOM 2873 C CA . VAL A 1 362 ? 12.994 0.869 -10.561 1.00 86.38 362 VAL A CA 1
ATOM 2874 C C . VAL A 1 362 ? 13.053 0.304 -11.976 1.00 86.38 362 VAL A C 1
ATOM 2876 O O . VAL A 1 362 ? 14.124 -0.065 -12.451 1.00 86.38 362 VAL A O 1
ATOM 2879 N N . ASP A 1 363 ? 11.919 0.291 -12.666 1.00 90.19 363 ASP A N 1
ATOM 2880 C CA . ASP A 1 363 ? 11.809 -0.231 -14.022 1.00 90.19 363 ASP A CA 1
ATOM 2881 C C . ASP A 1 363 ? 12.554 0.673 -15.011 1.00 90.19 363 ASP A C 1
ATOM 2883 O O . ASP A 1 363 ? 13.315 0.195 -15.846 1.00 90.19 363 ASP A O 1
ATOM 2887 N N . ILE A 1 364 ? 12.501 1.993 -14.824 1.00 87.25 364 ILE A N 1
ATOM 2888 C CA . ILE A 1 364 ? 13.325 2.949 -15.578 1.00 87.25 364 ILE A CA 1
ATOM 2889 C C . ILE A 1 364 ? 14.826 2.662 -15.387 1.00 87.25 364 ILE A C 1
ATOM 2891 O O . ILE A 1 364 ? 15.609 2.768 -16.336 1.00 87.25 364 ILE A O 1
ATOM 2895 N N . TRP A 1 365 ? 15.260 2.293 -14.177 1.00 85.25 365 TRP A N 1
ATOM 2896 C CA . TRP A 1 365 ? 16.652 1.922 -13.914 1.00 85.25 365 TRP A CA 1
ATOM 2897 C C . TRP A 1 365 ? 17.052 0.605 -14.583 1.00 85.25 365 TRP A C 1
ATOM 2899 O O . TRP A 1 365 ? 18.141 0.550 -15.165 1.00 85.25 365 TRP A O 1
ATOM 2909 N N . LYS A 1 366 ? 16.193 -0.420 -14.531 1.00 88.25 366 LYS A N 1
ATOM 2910 C CA . LYS A 1 366 ? 16.411 -1.702 -15.220 1.00 88.25 366 LYS A CA 1
ATOM 2911 C C . LYS A 1 366 ? 16.489 -1.506 -16.731 1.00 88.25 366 LYS A C 1
ATOM 2913 O O . LYS A 1 366 ? 17.481 -1.880 -17.342 1.00 88.25 366 LYS A O 1
ATOM 2918 N N . ALA A 1 367 ? 15.544 -0.770 -17.314 1.00 90.12 367 ALA A N 1
ATOM 2919 C CA . ALA A 1 367 ? 15.542 -0.444 -18.737 1.00 90.12 367 ALA A CA 1
ATOM 2920 C C . ALA A 1 367 ? 16.824 0.286 -19.181 1.00 90.12 367 ALA A C 1
ATOM 2922 O O . ALA A 1 367 ? 17.346 0.044 -20.270 1.00 90.12 367 ALA A O 1
ATOM 2923 N N . ASN A 1 368 ? 17.378 1.160 -18.332 1.00 83.81 368 ASN A N 1
ATOM 2924 C CA . ASN A 1 368 ? 18.668 1.810 -18.583 1.00 83.81 368 ASN A CA 1
ATOM 2925 C C . ASN A 1 368 ? 19.864 0.844 -18.509 1.00 83.81 368 ASN A C 1
ATOM 2927 O O . ASN A 1 368 ? 20.857 1.049 -19.220 1.00 83.81 368 ASN A O 1
ATOM 2931 N N . GLU A 1 369 ? 19.801 -0.164 -17.637 1.00 85.00 369 GLU A N 1
ATOM 2932 C CA . GLU A 1 369 ? 20.782 -1.250 -17.572 1.00 85.00 369 GLU A CA 1
ATOM 2933 C C . GLU A 1 369 ? 20.696 -2.125 -18.827 1.00 85.00 369 GLU A C 1
ATOM 2935 O O . GLU A 1 369 ? 21.719 -2.396 -19.455 1.00 85.00 369 GLU A O 1
ATOM 2940 N N . ASP A 1 370 ? 19.490 -2.469 -19.268 1.00 91.81 370 ASP A N 1
ATOM 2941 C CA . ASP A 1 370 ? 19.269 -3.253 -20.483 1.00 91.81 370 ASP A CA 1
ATOM 2942 C C . ASP A 1 370 ? 19.722 -2.516 -21.736 1.00 91.81 370 ASP A C 1
ATOM 2944 O O . ASP A 1 370 ? 20.344 -3.112 -22.615 1.00 91.81 370 ASP A O 1
ATOM 2948 N N . GLN A 1 371 ? 19.535 -1.195 -21.789 1.00 89.38 371 GLN A N 1
ATOM 2949 C CA . GLN A 1 371 ? 20.098 -0.367 -22.854 1.00 89.38 371 GLN A CA 1
ATOM 2950 C C . GLN A 1 371 ? 21.631 -0.487 -22.903 1.00 89.38 371 GLN A C 1
ATOM 2952 O O . GLN A 1 371 ? 22.227 -0.536 -23.982 1.00 89.38 371 GLN A O 1
ATOM 2957 N N . LYS A 1 372 ? 22.293 -0.528 -21.737 1.00 84.88 372 LYS A N 1
ATOM 2958 C CA . LYS A 1 372 ? 23.751 -0.691 -21.649 1.00 84.88 372 LYS A CA 1
ATOM 2959 C C . LYS A 1 372 ? 24.174 -2.079 -22.133 1.00 84.88 372 LYS A C 1
ATOM 2961 O O . LYS A 1 372 ? 25.079 -2.158 -22.962 1.00 84.88 372 LYS A O 1
ATOM 2966 N N . LYS A 1 373 ? 23.503 -3.140 -21.674 1.00 90.69 373 LYS A N 1
ATOM 2967 C CA . LYS A 1 373 ? 23.751 -4.516 -22.139 1.00 90.69 373 LYS A CA 1
ATOM 2968 C C . LYS A 1 373 ? 23.586 -4.614 -23.656 1.00 90.69 373 LYS A C 1
ATOM 2970 O O . LYS A 1 373 ? 24.477 -5.115 -24.338 1.00 90.69 373 LYS A O 1
ATOM 2975 N N . ALA A 1 374 ? 22.501 -4.057 -24.196 1.00 93.31 374 ALA A N 1
ATOM 2976 C CA . ALA A 1 374 ? 22.239 -4.049 -25.630 1.00 93.31 374 ALA A CA 1
ATOM 2977 C C . ALA A 1 374 ? 23.337 -3.310 -26.407 1.00 93.31 374 ALA A C 1
ATOM 2979 O O . ALA A 1 374 ? 23.771 -3.784 -27.456 1.00 93.31 374 ALA A O 1
ATOM 2980 N N . PHE A 1 375 ? 23.847 -2.189 -25.887 1.00 89.69 375 PHE A N 1
ATOM 2981 C CA . PHE A 1 375 ? 24.972 -1.478 -26.495 1.00 89.69 375 PHE A CA 1
ATOM 2982 C C . PHE A 1 375 ? 26.253 -2.327 -26.519 1.00 89.69 375 PHE A C 1
ATOM 2984 O O . PHE A 1 375 ? 26.860 -2.469 -27.578 1.00 89.69 375 PHE A O 1
ATOM 2991 N N . GLU A 1 376 ? 26.641 -2.927 -25.389 1.00 90.38 376 GLU A N 1
ATOM 2992 C CA . GLU A 1 376 ? 27.825 -3.798 -25.278 1.00 90.38 376 GLU A CA 1
ATOM 2993 C C . GLU A 1 376 ? 27.728 -5.007 -26.223 1.00 90.38 376 GLU A C 1
ATOM 2995 O O . GLU A 1 376 ? 28.670 -5.337 -26.949 1.00 90.38 376 GLU A O 1
ATOM 3000 N N . MET A 1 377 ? 26.551 -5.629 -26.284 1.00 94.06 377 MET A N 1
ATOM 3001 C CA . MET A 1 377 ? 26.266 -6.741 -27.185 1.00 94.06 377 MET A CA 1
ATOM 3002 C C . MET A 1 377 ? 26.232 -6.318 -28.657 1.00 94.06 377 MET A C 1
ATOM 3004 O O . MET A 1 377 ? 26.675 -7.071 -29.520 1.00 94.06 377 MET A O 1
ATOM 3008 N N . THR A 1 378 ? 25.803 -5.094 -28.960 1.00 92.75 378 THR A N 1
ATOM 3009 C CA . THR A 1 378 ? 25.900 -4.532 -30.317 1.00 92.75 378 THR A CA 1
ATOM 3010 C C . THR A 1 378 ? 27.357 -4.370 -30.743 1.00 92.75 378 THR A C 1
ATOM 3012 O O . THR A 1 378 ? 27.693 -4.581 -31.908 1.00 92.75 378 THR A O 1
ATOM 3015 N N . GLU A 1 379 ? 28.262 -4.032 -29.818 1.00 91.56 379 GLU A N 1
ATOM 3016 C CA . GLU A 1 379 ? 29.692 -3.966 -30.135 1.00 91.56 379 GLU A CA 1
ATOM 3017 C C . GLU A 1 379 ? 30.253 -5.337 -30.521 1.00 91.56 379 GLU A C 1
ATOM 3019 O O . GLU A 1 379 ? 31.016 -5.429 -31.488 1.00 91.56 379 GLU A O 1
ATOM 3024 N N . LYS A 1 380 ? 29.853 -6.390 -29.791 1.00 92.69 380 LYS A N 1
ATOM 3025 C CA . LYS A 1 380 ? 30.171 -7.791 -30.113 1.00 92.69 380 LYS A CA 1
ATOM 3026 C C . LYS A 1 380 ? 29.621 -8.154 -31.495 1.00 92.69 380 LYS A C 1
ATOM 3028 O O . LYS A 1 380 ? 30.408 -8.524 -32.366 1.00 92.69 380 LYS A O 1
ATOM 3033 N N . PHE A 1 381 ? 28.328 -7.925 -31.728 1.00 91.44 381 PHE A N 1
ATOM 3034 C CA . PHE A 1 381 ? 27.658 -8.196 -33.001 1.00 91.44 381 PHE A CA 1
ATOM 3035 C C . PHE A 1 381 ? 28.356 -7.514 -34.185 1.00 91.44 381 PHE A C 1
ATOM 3037 O O . PHE A 1 381 ? 28.700 -8.169 -35.165 1.00 91.44 381 PHE A O 1
ATOM 3044 N N . CYS A 1 382 ? 28.646 -6.214 -34.087 1.00 91.00 382 CYS A N 1
ATOM 3045 C CA . CYS A 1 382 ? 29.297 -5.470 -35.167 1.00 91.00 382 CYS A CA 1
ATOM 3046 C C . CYS A 1 382 ? 30.762 -5.857 -35.390 1.00 91.00 382 CYS A C 1
ATOM 3048 O O . CYS A 1 382 ? 31.288 -5.666 -36.485 1.00 91.00 382 CYS A O 1
ATOM 3050 N N . LYS A 1 383 ? 31.452 -6.364 -34.362 1.00 91.38 383 LYS A N 1
ATOM 3051 C CA . LYS A 1 383 ? 32.812 -6.894 -34.509 1.00 91.38 383 LYS A CA 1
ATOM 3052 C C . LYS A 1 383 ? 32.807 -8.225 -35.261 1.00 91.38 383 LYS A C 1
ATOM 3054 O O . LYS A 1 383 ? 33.730 -8.483 -36.030 1.00 91.38 383 LYS A O 1
ATOM 3059 N N . GLU A 1 384 ? 31.793 -9.048 -35.022 1.00 90.50 384 GLU A N 1
ATOM 3060 C CA . GLU A 1 384 ? 31.582 -10.333 -35.696 1.00 90.50 384 GLU A CA 1
ATOM 3061 C C . GLU A 1 384 ? 31.027 -10.142 -37.120 1.00 90.50 384 GLU A C 1
ATOM 3063 O O . GLU A 1 384 ? 31.378 -10.908 -38.013 1.00 90.50 384 GLU A O 1
ATOM 3068 N N . ASN A 1 385 ? 30.263 -9.066 -37.356 1.00 87.81 385 ASN A N 1
ATOM 3069 C CA . ASN A 1 385 ? 29.577 -8.768 -38.617 1.00 87.81 385 ASN A CA 1
ATOM 3070 C C . ASN A 1 385 ? 29.888 -7.349 -39.143 1.00 87.81 385 ASN A C 1
ATOM 3072 O O . ASN A 1 385 ? 28.993 -6.501 -39.226 1.00 87.81 385 ASN A O 1
ATOM 3076 N N . PRO A 1 386 ? 31.144 -7.049 -39.517 1.00 87.88 386 PRO A N 1
ATOM 3077 C CA . PRO A 1 386 ? 31.556 -5.692 -39.884 1.00 87.88 386 PRO A CA 1
ATOM 3078 C C . PRO A 1 386 ? 30.833 -5.135 -41.119 1.00 87.88 386 PRO A C 1
ATOM 3080 O O . PRO A 1 386 ? 30.637 -3.926 -41.201 1.00 87.88 386 PRO A O 1
ATOM 3083 N N . ASP A 1 387 ? 30.400 -5.992 -42.048 1.00 87.12 387 ASP A N 1
ATOM 3084 C CA . ASP A 1 387 ? 29.705 -5.576 -43.276 1.00 87.12 387 ASP A CA 1
ATOM 3085 C C . ASP A 1 387 ? 28.254 -5.127 -43.026 1.00 87.12 387 ASP A C 1
ATOM 3087 O O . ASP A 1 387 ? 27.671 -4.419 -43.846 1.00 87.12 387 ASP A O 1
ATOM 3091 N N . LEU A 1 388 ? 27.674 -5.510 -41.884 1.00 83.94 388 LEU A N 1
ATOM 3092 C CA . LEU A 1 388 ? 26.307 -5.160 -41.490 1.00 83.94 388 LEU A CA 1
ATOM 3093 C C . LEU A 1 388 ? 26.242 -3.867 -40.660 1.00 83.94 388 LEU A C 1
ATOM 3095 O O . LEU A 1 388 ? 25.164 -3.302 -40.462 1.00 83.94 388 LEU A O 1
ATOM 3099 N N . CYS A 1 389 ? 27.387 -3.370 -40.188 1.00 86.31 389 CYS A N 1
ATOM 3100 C CA . CYS A 1 389 ? 27.456 -2.202 -39.321 1.00 86.31 389 CYS A CA 1
ATOM 3101 C C . CYS A 1 389 ? 28.167 -1.026 -39.991 1.00 86.31 389 CYS A C 1
ATOM 3103 O O . CYS A 1 389 ? 29.310 -1.119 -40.439 1.00 86.31 389 CYS A O 1
ATOM 3105 N N . SER A 1 390 ? 27.521 0.141 -39.984 1.00 82.94 390 SER A N 1
ATOM 3106 C CA . SER A 1 390 ? 28.193 1.383 -40.359 1.00 82.94 390 SER A CA 1
ATOM 3107 C C . SER A 1 390 ? 29.237 1.760 -39.298 1.00 82.94 390 SER A C 1
ATOM 3109 O O . SER A 1 390 ? 29.128 1.391 -38.127 1.00 82.94 390 SER A O 1
ATOM 3111 N N . LYS A 1 391 ? 30.252 2.553 -39.670 1.00 76.44 391 LYS A N 1
ATOM 3112 C CA . LYS A 1 391 ? 31.268 3.045 -38.711 1.00 76.44 391 LYS A CA 1
ATOM 3113 C C . LYS A 1 391 ? 30.663 3.836 -37.547 1.00 76.44 391 LYS A C 1
ATOM 3115 O O . LYS A 1 391 ? 31.253 3.877 -36.474 1.00 76.44 391 LYS A O 1
ATOM 3120 N N . GLN A 1 392 ? 29.526 4.487 -37.786 1.00 73.12 392 GLN A N 1
ATOM 3121 C CA . GLN A 1 392 ? 28.790 5.264 -36.788 1.00 73.12 392 GLN A CA 1
ATOM 3122 C C . GLN A 1 392 ? 27.746 4.416 -36.050 1.00 73.12 392 GLN A C 1
ATOM 3124 O O . GLN A 1 392 ? 27.190 4.890 -35.068 1.00 73.12 392 GLN A O 1
ATOM 3129 N N . ARG A 1 393 ? 27.509 3.172 -36.499 1.00 78.00 393 ARG A N 1
ATOM 3130 C CA . ARG A 1 393 ? 26.478 2.249 -35.999 1.00 78.00 393 ARG A CA 1
ATOM 3131 C C . ARG A 1 393 ? 25.079 2.879 -35.924 1.00 78.00 393 ARG A C 1
ATOM 3133 O O . ARG A 1 393 ? 24.280 2.482 -35.089 1.00 78.00 393 ARG A O 1
ATOM 3140 N N . HIS A 1 394 ? 24.832 3.846 -36.806 1.00 80.62 394 HIS A N 1
ATOM 3141 C CA . HIS A 1 394 ? 23.600 4.624 -36.944 1.00 80.62 394 HIS A CA 1
ATOM 3142 C C . HIS A 1 394 ? 22.924 4.258 -38.262 1.00 80.62 394 HIS A C 1
ATOM 3144 O O . HIS A 1 394 ? 23.642 4.120 -39.266 1.00 80.62 394 HIS A O 1
ATOM 3150 N N . ASN A 1 395 ? 21.598 4.092 -38.256 1.00 81.69 395 ASN A N 1
ATOM 3151 C CA . ASN A 1 395 ? 20.768 3.708 -39.404 1.00 81.69 395 ASN A CA 1
ATOM 3152 C C . ASN A 1 395 ? 21.354 2.518 -40.189 1.00 81.69 395 ASN A C 1
ATOM 3154 O O . ASN A 1 395 ? 21.486 2.545 -41.414 1.00 81.69 395 ASN A O 1
ATOM 3158 N N . CYS A 1 396 ? 21.805 1.490 -39.466 1.00 85.81 396 CYS A N 1
ATOM 3159 C CA . CYS A 1 396 ? 22.376 0.264 -40.028 1.00 85.81 396 CYS A CA 1
ATOM 3160 C C . CYS A 1 396 ? 21.882 -0.962 -39.258 1.00 85.81 396 CYS A C 1
ATOM 3162 O O . CYS A 1 396 ? 21.212 -0.826 -38.242 1.00 85.81 396 CYS A O 1
ATOM 3164 N N . MET A 1 397 ? 22.268 -2.169 -39.675 1.00 87.88 397 MET A N 1
ATOM 3165 C CA . MET A 1 397 ? 21.764 -3.385 -39.030 1.00 87.88 397 MET A CA 1
ATOM 3166 C C . MET A 1 397 ? 22.204 -3.518 -37.565 1.00 87.88 397 MET A C 1
ATOM 3168 O O . MET A 1 397 ? 21.472 -4.063 -36.749 1.00 87.88 397 MET A O 1
ATOM 3172 N N . GLY A 1 398 ? 23.375 -2.986 -37.200 1.00 89.75 398 GLY A N 1
ATOM 3173 C CA . GLY A 1 398 ? 23.781 -2.900 -35.792 1.00 89.75 398 GLY A CA 1
ATOM 3174 C C . GLY A 1 398 ? 22.880 -1.983 -34.957 1.00 89.75 398 GLY A C 1
ATOM 3175 O O . GLY A 1 398 ? 22.739 -2.185 -33.756 1.00 89.75 398 GLY A O 1
ATOM 3176 N N . ASP A 1 399 ? 22.261 -0.992 -35.591 1.00 89.06 399 ASP A N 1
ATOM 3177 C CA . ASP A 1 399 ? 21.299 -0.086 -34.969 1.00 89.06 399 ASP A CA 1
ATOM 3178 C C . ASP A 1 399 ? 19.971 -0.805 -34.723 1.00 89.06 399 ASP A C 1
ATOM 3180 O O . ASP A 1 399 ? 19.538 -0.934 -33.579 1.00 89.06 399 ASP A O 1
ATOM 3184 N N . ALA A 1 400 ? 19.429 -1.417 -35.780 1.00 90.38 400 ALA A N 1
ATOM 3185 C CA . ALA A 1 400 ? 18.241 -2.262 -35.728 1.00 90.38 400 ALA A CA 1
ATOM 3186 C C . ALA A 1 400 ? 18.367 -3.377 -34.676 1.00 90.38 400 ALA A C 1
ATOM 3188 O O . ALA A 1 400 ? 17.473 -3.575 -33.851 1.00 90.38 400 ALA A O 1
ATOM 3189 N N . PHE A 1 401 ? 19.519 -4.058 -34.653 1.00 92.88 401 PHE A N 1
ATOM 3190 C CA . PHE A 1 401 ? 19.858 -5.066 -33.652 1.00 92.88 401 PHE A CA 1
ATOM 3191 C C . PHE A 1 401 ? 19.804 -4.502 -32.228 1.00 92.88 401 PHE A C 1
ATOM 3193 O O . PHE A 1 401 ? 19.225 -5.126 -31.340 1.00 92.88 401 PHE A O 1
ATOM 3200 N N . ARG A 1 402 ? 20.380 -3.316 -31.998 1.00 93.94 402 ARG A N 1
ATOM 3201 C CA . ARG A 1 402 ? 20.406 -2.684 -30.675 1.00 93.94 402 ARG A CA 1
ATOM 3202 C C . ARG A 1 402 ? 19.003 -2.347 -30.178 1.00 93.94 402 ARG A C 1
ATOM 3204 O O . ARG A 1 402 ? 18.707 -2.623 -29.018 1.00 93.94 402 ARG A O 1
ATOM 3211 N N . HIS A 1 403 ? 18.164 -1.771 -31.038 1.00 93.94 403 HIS A N 1
ATOM 3212 C CA . HIS A 1 403 ? 16.777 -1.420 -30.718 1.00 93.94 403 HIS A CA 1
ATOM 3213 C C . HIS A 1 403 ? 15.943 -2.665 -30.395 1.00 93.94 403 HIS A C 1
ATOM 3215 O O . HIS A 1 403 ? 15.288 -2.721 -29.349 1.00 93.94 403 HIS A O 1
ATOM 3221 N N . ALA A 1 404 ? 16.055 -3.704 -31.228 1.00 95.56 404 ALA A N 1
ATOM 3222 C CA . ALA A 1 404 ? 15.380 -4.977 -31.004 1.00 95.56 404 ALA A CA 1
ATOM 3223 C C . ALA A 1 404 ? 15.855 -5.670 -29.717 1.00 95.56 404 ALA A C 1
ATOM 3225 O O . ALA A 1 404 ? 15.034 -6.072 -28.897 1.00 95.56 404 ALA A O 1
ATOM 3226 N N . LEU A 1 405 ? 17.166 -5.767 -29.484 1.00 96.88 405 LEU A N 1
ATOM 3227 C CA . LEU A 1 405 ? 17.701 -6.414 -28.286 1.00 96.88 405 LEU A CA 1
ATOM 3228 C C . LEU A 1 405 ? 17.352 -5.656 -27.007 1.00 96.88 405 LEU A C 1
ATOM 3230 O O . LEU A 1 405 ? 16.969 -6.280 -26.021 1.00 96.88 405 LEU A O 1
ATOM 3234 N N . TRP A 1 406 ? 17.448 -4.325 -27.014 1.00 96.69 406 TRP A N 1
ATOM 3235 C CA . TRP A 1 406 ? 17.054 -3.523 -25.859 1.00 96.69 406 TRP A CA 1
ATOM 3236 C C . TRP A 1 406 ? 15.588 -3.768 -25.490 1.00 96.69 406 TRP A C 1
ATOM 3238 O O . TRP A 1 406 ? 15.286 -4.018 -24.328 1.00 96.69 406 TRP A O 1
ATOM 3248 N N . ASN A 1 407 ? 14.694 -3.783 -26.478 1.00 96.81 407 ASN A N 1
ATOM 3249 C CA . ASN A 1 407 ? 13.277 -4.054 -26.256 1.00 96.81 407 ASN A CA 1
ATOM 3250 C C . ASN A 1 407 ? 12.995 -5.500 -25.835 1.00 96.81 407 ASN A C 1
ATOM 3252 O O . ASN A 1 407 ? 12.122 -5.720 -25.003 1.00 96.81 407 ASN A O 1
ATOM 3256 N N . ALA A 1 408 ? 13.744 -6.472 -26.358 1.00 96.75 408 ALA A N 1
ATOM 3257 C CA . ALA A 1 408 ? 13.614 -7.865 -25.944 1.00 96.75 408 ALA A CA 1
ATOM 3258 C C . ALA A 1 408 ? 13.993 -8.052 -24.466 1.00 96.75 408 ALA A C 1
ATOM 3260 O O . ALA A 1 408 ? 13.296 -8.752 -23.737 1.00 96.75 408 ALA A O 1
ATOM 3261 N N . LEU A 1 409 ? 15.069 -7.398 -24.013 1.00 97.31 409 LEU A N 1
ATOM 3262 C CA . LEU A 1 409 ? 15.472 -7.399 -22.605 1.00 97.31 409 LEU A CA 1
ATOM 3263 C C . LEU A 1 409 ? 14.469 -6.636 -21.724 1.00 97.31 409 LEU A C 1
ATOM 3265 O O . LEU A 1 409 ? 14.099 -7.132 -20.665 1.00 97.31 409 LEU A O 1
ATOM 3269 N N . MET A 1 410 ? 13.971 -5.480 -22.180 1.00 96.25 410 MET A N 1
ATOM 3270 C CA . MET A 1 410 ? 12.966 -4.717 -21.434 1.00 96.25 410 MET A CA 1
ATOM 3271 C C . MET A 1 410 ? 11.658 -5.494 -21.248 1.00 96.25 410 MET A C 1
ATOM 3273 O O . MET A 1 410 ? 11.106 -5.468 -20.157 1.00 96.25 410 MET A O 1
ATOM 3277 N N . GLU A 1 411 ? 11.176 -6.224 -22.254 1.00 94.94 411 GLU A N 1
ATOM 3278 C CA . GLU A 1 411 ? 9.958 -7.040 -22.108 1.00 94.94 411 GLU A CA 1
ATOM 3279 C C . GLU A 1 411 ? 10.098 -8.082 -20.981 1.00 94.94 411 GLU A C 1
ATOM 3281 O O . GLU A 1 411 ? 9.139 -8.383 -20.277 1.00 94.94 411 GLU A O 1
ATOM 3286 N N . ARG A 1 412 ? 11.312 -8.601 -20.757 1.00 94.50 412 ARG A N 1
ATOM 3287 C CA . ARG A 1 412 ? 11.606 -9.512 -19.643 1.00 94.50 412 ARG A CA 1
ATOM 3288 C C . ARG A 1 412 ? 11.633 -8.793 -18.291 1.00 94.50 412 ARG A C 1
ATOM 3290 O O . ARG A 1 412 ? 11.139 -9.333 -17.304 1.00 94.50 412 ARG A O 1
ATOM 3297 N N . ASP A 1 413 ? 12.267 -7.623 -18.226 1.00 92.38 413 ASP A N 1
ATOM 3298 C CA . ASP A 1 413 ? 12.643 -6.993 -16.951 1.00 92.38 413 ASP A CA 1
ATOM 3299 C C . ASP A 1 413 ? 11.652 -5.921 -16.460 1.00 92.38 413 ASP A C 1
ATOM 3301 O O . ASP A 1 413 ? 11.601 -5.648 -15.251 1.00 92.38 413 ASP A O 1
ATOM 3305 N N . VAL A 1 414 ? 10.876 -5.329 -17.376 1.00 92.56 414 VAL A N 1
ATOM 3306 C CA . VAL A 1 414 ? 9.912 -4.241 -17.122 1.00 92.56 414 VAL A CA 1
ATOM 3307 C C . VAL A 1 414 ? 8.546 -4.425 -17.804 1.00 92.56 414 VAL A C 1
ATOM 3309 O O . VAL A 1 414 ? 7.679 -3.564 -17.645 1.00 92.56 414 VAL A O 1
ATOM 3312 N N . ASP A 1 415 ? 8.339 -5.542 -18.509 1.00 90.12 415 ASP A N 1
ATOM 3313 C CA . ASP A 1 415 ? 7.042 -5.987 -19.048 1.00 90.12 415 ASP A CA 1
ATOM 3314 C C . ASP A 1 415 ? 6.342 -4.916 -19.919 1.00 90.12 415 ASP A C 1
ATOM 3316 O O . ASP A 1 415 ? 7.008 -4.202 -20.672 1.00 90.12 415 ASP A O 1
ATOM 3320 N N . GLU A 1 416 ? 5.014 -4.763 -19.825 1.00 88.88 416 GLU A N 1
ATOM 3321 C CA . GLU A 1 416 ? 4.204 -3.827 -20.623 1.00 88.88 416 GLU A CA 1
ATOM 3322 C C . GLU A 1 416 ? 4.739 -2.382 -20.642 1.00 88.88 416 GLU A C 1
ATOM 3324 O O . GLU A 1 416 ? 4.579 -1.666 -21.639 1.00 88.88 416 GLU A O 1
ATOM 3329 N N . PHE A 1 417 ? 5.429 -1.946 -19.580 1.00 93.56 417 PHE A N 1
ATOM 3330 C CA . PHE A 1 417 ? 6.008 -0.603 -19.502 1.00 93.56 417 PHE A CA 1
ATOM 3331 C C . PHE A 1 417 ? 7.152 -0.379 -20.511 1.00 93.56 417 PHE A C 1
ATOM 3333 O O . PHE A 1 417 ? 7.447 0.765 -20.873 1.00 93.56 417 PHE A O 1
ATOM 3340 N N . ALA A 1 418 ? 7.746 -1.452 -21.049 1.00 93.94 418 ALA A N 1
ATOM 3341 C CA . ALA A 1 418 ? 8.735 -1.401 -22.127 1.00 93.94 418 ALA A CA 1
ATOM 3342 C C . ALA A 1 418 ? 8.229 -0.623 -23.352 1.00 93.94 418 ALA A C 1
ATOM 3344 O O . ALA A 1 418 ? 8.988 0.123 -23.974 1.00 93.94 418 ALA A O 1
ATOM 3345 N N . VAL A 1 419 ? 6.941 -0.771 -23.691 1.00 94.06 419 VAL A N 1
ATOM 3346 C CA . VAL A 1 419 ? 6.317 -0.100 -24.842 1.00 94.06 419 VAL A CA 1
ATOM 3347 C C . VAL A 1 419 ? 6.361 1.413 -24.671 1.00 94.06 419 VAL A C 1
ATOM 3349 O O . VAL A 1 419 ? 6.728 2.131 -25.602 1.00 94.06 419 VAL A O 1
ATOM 3352 N N . GLU A 1 420 ? 5.991 1.904 -23.489 1.00 94.50 420 GLU A N 1
ATOM 3353 C CA . GLU A 1 420 ? 5.956 3.335 -23.208 1.00 94.50 420 GLU A CA 1
ATOM 3354 C C . GLU A 1 420 ? 7.364 3.929 -23.195 1.00 94.50 420 GLU A C 1
ATOM 3356 O O . GLU A 1 420 ? 7.592 4.950 -23.846 1.00 94.50 420 GLU A O 1
ATOM 3361 N N . ILE A 1 421 ? 8.322 3.260 -22.539 1.00 92.25 421 ILE A N 1
ATOM 3362 C CA . ILE A 1 421 ? 9.729 3.683 -22.524 1.00 92.25 421 ILE A CA 1
ATOM 3363 C C . ILE A 1 421 ? 10.258 3.814 -23.956 1.00 92.25 421 ILE A C 1
ATOM 3365 O O . ILE A 1 421 ? 10.777 4.870 -24.320 1.00 92.25 421 ILE A O 1
ATOM 3369 N N . ALA A 1 422 ? 10.103 2.766 -24.770 1.00 92.44 422 ALA A N 1
ATOM 3370 C CA . ALA A 1 422 ? 10.616 2.735 -26.134 1.00 92.44 422 ALA A CA 1
ATOM 3371 C C . ALA A 1 422 ? 9.936 3.784 -27.025 1.00 92.44 422 ALA A C 1
ATOM 3373 O O . ALA A 1 422 ? 10.608 4.540 -27.715 1.00 92.44 422 ALA A O 1
ATOM 3374 N N . ASN A 1 423 ? 8.606 3.893 -26.983 1.00 93.19 423 ASN A N 1
ATOM 3375 C CA . ASN A 1 423 ? 7.879 4.851 -27.821 1.00 93.19 423 ASN A CA 1
ATOM 3376 C C . ASN A 1 423 ? 8.182 6.303 -27.441 1.00 93.19 423 ASN A C 1
ATOM 3378 O O . ASN A 1 423 ? 8.309 7.154 -28.324 1.00 93.19 423 ASN A O 1
ATOM 3382 N N . ASN A 1 424 ? 8.303 6.588 -26.141 1.00 91.81 424 ASN A N 1
ATOM 3383 C CA . ASN A 1 424 ? 8.710 7.904 -25.678 1.00 91.81 424 ASN A CA 1
ATOM 3384 C C . ASN A 1 424 ? 10.154 8.198 -26.098 1.00 91.81 424 ASN A C 1
ATOM 3386 O O . ASN A 1 424 ? 10.407 9.311 -26.546 1.00 91.81 424 ASN A O 1
ATOM 3390 N N . HIS A 1 425 ? 11.076 7.227 -26.046 1.00 88.94 425 HIS A N 1
ATOM 3391 C CA . HIS A 1 425 ? 12.454 7.394 -26.533 1.00 88.94 425 HIS A CA 1
ATOM 3392 C C . HIS A 1 425 ? 12.500 7.903 -27.986 1.00 88.94 425 HIS A C 1
ATOM 3394 O O . HIS A 1 425 ? 13.273 8.807 -28.302 1.00 88.94 425 HIS A O 1
ATOM 3400 N N . GLU A 1 426 ? 11.582 7.436 -28.837 1.00 88.94 426 GLU A N 1
ATOM 3401 C CA . GLU A 1 426 ? 11.479 7.872 -30.237 1.00 88.94 426 GLU A CA 1
ATOM 3402 C C . GLU A 1 426 ? 10.753 9.222 -30.439 1.00 88.94 426 GLU A C 1
ATOM 3404 O O . GLU A 1 426 ? 10.471 9.637 -31.568 1.00 88.94 426 GLU A O 1
ATOM 3409 N N . LEU A 1 427 ? 10.394 9.953 -29.375 1.00 86.00 427 LEU A N 1
ATOM 3410 C CA . LEU A 1 427 ? 9.885 11.335 -29.478 1.00 86.00 427 LEU A CA 1
ATOM 3411 C C . LEU A 1 427 ? 10.994 12.359 -29.740 1.00 86.00 427 LEU A C 1
ATOM 3413 O O . LEU A 1 427 ? 10.703 13.521 -30.028 1.00 86.00 427 LEU A O 1
ATOM 3417 N N . ASN A 1 428 ? 12.254 11.940 -29.656 1.00 76.50 428 ASN A N 1
ATOM 3418 C CA . ASN A 1 428 ? 13.392 12.813 -29.877 1.00 76.50 428 ASN A CA 1
ATOM 3419 C C . ASN A 1 428 ? 13.451 13.307 -31.342 1.00 76.50 428 ASN A C 1
ATOM 3421 O O . ASN A 1 428 ? 13.074 12.571 -32.254 1.00 76.50 428 ASN A O 1
ATOM 3425 N N . PRO A 1 429 ? 13.902 14.551 -31.606 1.00 70.81 429 PRO A N 1
ATOM 3426 C CA . PRO A 1 429 ? 13.928 15.095 -32.964 1.00 70.81 429 PRO A CA 1
ATOM 3427 C C . PRO A 1 429 ? 14.835 14.287 -33.906 1.00 70.81 429 PRO A C 1
ATOM 3429 O O . PRO A 1 429 ? 16.034 14.174 -33.657 1.00 70.81 429 PRO A O 1
ATOM 3432 N N . GLY A 1 430 ? 14.280 13.807 -35.021 1.00 75.75 430 GLY A N 1
ATOM 3433 C CA . GLY A 1 430 ? 14.993 13.037 -36.043 1.00 75.75 430 GLY A CA 1
ATOM 3434 C C . GLY A 1 430 ? 14.192 12.905 -37.349 1.00 75.75 430 GLY A C 1
ATOM 3435 O O . GLY A 1 430 ? 13.051 13.379 -37.418 1.00 75.75 430 GLY A O 1
ATOM 3436 N N . PRO A 1 431 ? 14.780 12.319 -38.409 1.00 84.94 431 PRO A N 1
ATOM 3437 C CA . PRO A 1 431 ? 14.065 11.984 -39.641 1.00 84.94 431 PRO A CA 1
ATOM 3438 C C . PRO A 1 431 ? 12.899 11.021 -39.377 1.00 84.94 431 PRO A C 1
ATOM 3440 O O . PRO A 1 431 ? 12.984 10.153 -38.510 1.00 84.94 431 PRO A O 1
ATOM 3443 N N . VAL A 1 432 ? 11.813 11.145 -40.144 1.00 83.75 432 VAL A N 1
ATOM 3444 C CA . VAL A 1 432 ? 10.624 10.287 -39.981 1.00 83.75 432 VAL A CA 1
ATOM 3445 C C . VAL A 1 432 ? 10.967 8.828 -40.270 1.00 83.75 432 VAL A C 1
ATOM 3447 O O . VAL A 1 432 ? 10.526 7.942 -39.549 1.00 83.75 432 VAL A O 1
ATOM 3450 N N . GLU A 1 433 ? 11.791 8.580 -41.285 1.00 82.25 433 GLU A N 1
ATOM 3451 C CA . GLU A 1 433 ? 12.179 7.235 -41.704 1.00 82.25 433 GLU A CA 1
ATOM 3452 C C . GLU A 1 433 ? 13.034 6.512 -40.650 1.00 82.25 433 GLU A C 1
ATOM 3454 O O . GLU A 1 433 ? 12.904 5.303 -40.481 1.00 82.25 433 GLU A O 1
ATOM 3459 N N . GLU A 1 434 ? 13.877 7.253 -39.923 1.00 85.44 434 GLU A N 1
ATOM 3460 C CA . GLU A 1 434 ? 14.669 6.740 -38.794 1.00 85.44 434 GLU A CA 1
ATOM 3461 C C . GLU A 1 434 ? 13.743 6.324 -37.650 1.00 85.44 434 GLU A C 1
ATOM 3463 O O . GLU A 1 434 ? 13.750 5.173 -37.225 1.00 85.44 434 GLU A O 1
ATOM 3468 N N . LYS A 1 435 ? 12.816 7.210 -37.278 1.00 87.94 435 LYS A N 1
ATOM 3469 C CA . LYS A 1 435 ? 11.799 6.916 -36.267 1.00 87.94 435 LYS A CA 1
ATOM 3470 C C . LYS A 1 435 ? 10.931 5.703 -36.619 1.00 87.94 435 LYS A C 1
ATOM 3472 O O . LYS A 1 435 ? 10.586 4.916 -35.742 1.00 87.94 435 LYS A O 1
ATOM 3477 N N . GLU A 1 436 ? 10.532 5.547 -37.880 1.00 88.44 436 GLU A N 1
ATOM 3478 C CA . GLU A 1 436 ? 9.752 4.383 -38.322 1.00 88.44 436 GLU A CA 1
ATOM 3479 C C . GLU A 1 436 ? 10.549 3.074 -38.228 1.00 88.44 436 GLU A C 1
ATOM 3481 O O . GLU A 1 436 ? 9.979 2.037 -37.881 1.00 88.44 436 GLU A O 1
ATOM 3486 N N . MET A 1 437 ? 11.851 3.119 -38.523 1.00 88.75 437 MET A N 1
ATOM 3487 C CA . MET A 1 437 ? 12.763 1.985 -38.378 1.00 88.75 437 MET A CA 1
ATOM 3488 C C . MET A 1 437 ? 12.927 1.594 -36.905 1.00 88.75 437 MET A C 1
ATOM 3490 O O . MET A 1 437 ? 12.716 0.428 -36.561 1.00 88.75 437 MET A O 1
ATOM 3494 N N . ASP A 1 438 ? 13.191 2.567 -36.033 1.00 91.12 438 ASP A N 1
ATOM 3495 C CA . ASP A 1 438 ? 13.367 2.333 -34.600 1.00 91.12 438 ASP A CA 1
ATOM 3496 C C . ASP A 1 438 ? 12.091 1.779 -33.964 1.00 91.12 438 ASP A C 1
ATOM 3498 O O . ASP A 1 438 ? 12.133 0.749 -33.294 1.00 91.12 438 ASP A O 1
ATOM 3502 N N . LEU A 1 439 ? 10.924 2.375 -34.243 1.00 91.88 439 LEU A N 1
ATOM 3503 C CA . LEU A 1 439 ? 9.637 1.879 -33.739 1.00 91.88 439 LEU A CA 1
ATOM 3504 C C . LEU A 1 439 ? 9.347 0.442 -34.191 1.00 91.88 439 LEU A C 1
ATOM 3506 O O . LEU A 1 439 ? 8.883 -0.372 -33.387 1.00 91.88 439 LEU A O 1
ATOM 3510 N N . PHE A 1 440 ? 9.641 0.118 -35.452 1.00 92.12 440 PHE A N 1
ATOM 3511 C CA . PHE A 1 440 ? 9.458 -1.228 -35.991 1.00 92.12 440 PHE A CA 1
ATOM 3512 C C . PHE A 1 440 ? 10.376 -2.249 -35.305 1.00 92.12 440 PHE A C 1
ATOM 3514 O O . PHE A 1 440 ? 9.925 -3.319 -34.893 1.00 92.12 440 PHE A O 1
ATOM 3521 N N . ASN A 1 441 ? 11.656 -1.915 -35.136 1.00 93.56 441 ASN A N 1
ATOM 3522 C CA . ASN A 1 441 ? 12.626 -2.803 -34.499 1.00 93.56 441 ASN A CA 1
ATOM 3523 C C . ASN A 1 441 ? 12.374 -2.930 -32.986 1.00 93.56 441 ASN A C 1
ATOM 3525 O O . ASN A 1 441 ? 12.512 -4.022 -32.433 1.00 93.56 441 ASN A O 1
ATOM 3529 N N . ASN A 1 442 ? 11.908 -1.862 -32.332 1.00 94.69 442 ASN A N 1
ATOM 3530 C CA . ASN A 1 442 ? 11.451 -1.880 -30.945 1.00 94.69 442 ASN A CA 1
ATOM 3531 C C . ASN A 1 442 ? 10.287 -2.874 -30.762 1.00 94.69 442 ASN A C 1
ATOM 3533 O O . ASN A 1 442 ? 10.320 -3.712 -29.861 1.00 94.69 442 ASN A O 1
ATOM 3537 N N . GLU A 1 443 ? 9.272 -2.829 -31.634 1.00 94.44 443 GLU A N 1
ATOM 3538 C CA . GLU A 1 443 ? 8.134 -3.762 -31.606 1.00 94.44 443 GLU A CA 1
ATOM 3539 C C . GLU A 1 443 ? 8.572 -5.218 -31.789 1.00 94.44 443 GLU A C 1
ATOM 3541 O O . GLU A 1 443 ? 8.183 -6.087 -31.007 1.00 94.44 443 GLU A O 1
ATOM 3546 N N . LYS A 1 444 ? 9.441 -5.482 -32.766 1.00 94.31 444 LYS A N 1
ATOM 3547 C CA . LYS A 1 444 ? 9.967 -6.828 -33.031 1.00 94.31 444 LYS A CA 1
ATOM 3548 C C . LYS A 1 444 ? 10.794 -7.371 -31.873 1.00 94.31 444 LYS A C 1
ATOM 3550 O O . LYS A 1 444 ? 10.682 -8.548 -31.542 1.00 94.31 444 LYS A O 1
ATOM 3555 N N . GLY A 1 445 ? 11.576 -6.509 -31.229 1.00 95.50 445 GLY A N 1
ATOM 3556 C CA . GLY A 1 445 ? 12.280 -6.833 -29.996 1.00 95.50 445 GLY A CA 1
ATOM 3557 C C . GLY A 1 445 ? 11.340 -7.323 -28.901 1.00 95.50 445 GLY A C 1
ATOM 3558 O O . GLY A 1 445 ? 11.560 -8.396 -28.345 1.00 95.50 445 GLY A O 1
ATOM 3559 N N . ARG A 1 446 ? 10.253 -6.586 -28.641 1.00 95.69 446 ARG A N 1
ATOM 3560 C CA . ARG A 1 446 ? 9.252 -6.970 -27.631 1.00 95.69 446 ARG A CA 1
ATOM 3561 C C . ARG A 1 446 ? 8.563 -8.292 -27.960 1.00 95.69 446 ARG A C 1
ATOM 3563 O O . ARG A 1 446 ? 8.398 -9.119 -27.072 1.00 95.69 446 ARG A O 1
ATOM 3570 N N . GLU A 1 447 ? 8.217 -8.538 -29.227 1.00 94.25 447 GLU A N 1
ATOM 3571 C CA . GLU A 1 447 ? 7.654 -9.831 -29.654 1.00 94.25 447 GLU A CA 1
ATOM 3572 C C . GLU A 1 447 ? 8.590 -11.004 -29.318 1.00 94.25 447 GLU A C 1
ATOM 3574 O O . GLU A 1 447 ? 8.147 -12.010 -28.765 1.00 94.25 447 GLU A O 1
ATOM 3579 N N . ILE A 1 448 ? 9.886 -10.868 -29.620 1.00 94.69 448 ILE A N 1
ATOM 3580 C CA . ILE A 1 448 ? 10.901 -11.887 -29.311 1.00 94.69 448 ILE A CA 1
ATOM 3581 C C . ILE A 1 448 ? 11.054 -12.049 -27.796 1.00 94.69 448 ILE A C 1
ATOM 3583 O O . ILE A 1 448 ? 11.076 -13.174 -27.294 1.00 94.69 448 ILE A O 1
ATOM 3587 N N . GLY A 1 449 ? 11.149 -10.930 -27.074 1.00 94.94 449 GLY A N 1
ATOM 3588 C CA . GLY A 1 449 ? 11.307 -10.921 -25.625 1.00 94.94 449 GLY A CA 1
ATOM 3589 C C . GLY A 1 449 ? 10.157 -11.626 -24.915 1.00 94.94 449 GLY A C 1
ATOM 3590 O O . GLY A 1 449 ? 10.405 -12.468 -24.058 1.00 94.94 449 GLY A O 1
ATOM 3591 N N . ARG A 1 450 ? 8.914 -11.371 -25.339 1.00 94.31 450 ARG A N 1
ATOM 3592 C CA . ARG A 1 450 ? 7.714 -11.979 -24.755 1.00 94.31 450 ARG A CA 1
ATOM 3593 C C . ARG A 1 450 ? 7.707 -13.492 -24.913 1.00 94.31 450 ARG A C 1
ATOM 3595 O O . ARG A 1 450 ? 7.473 -14.197 -23.943 1.00 94.31 450 ARG A O 1
ATOM 3602 N N . LEU A 1 451 ? 8.040 -13.992 -26.105 1.00 93.56 451 LEU A N 1
ATOM 3603 C CA . LEU A 1 451 ? 8.117 -15.435 -26.359 1.00 93.56 451 LEU A CA 1
ATOM 3604 C C . LEU A 1 451 ? 9.129 -16.123 -25.432 1.00 93.56 451 LEU A C 1
ATOM 3606 O O . LEU A 1 451 ? 8.821 -17.142 -24.822 1.00 93.56 451 LEU A O 1
ATOM 3610 N N . LEU A 1 452 ? 10.328 -15.551 -25.296 1.00 94.06 452 LEU A N 1
ATOM 3611 C CA . LEU A 1 452 ? 11.368 -16.093 -24.417 1.00 94.06 452 LEU A CA 1
ATOM 3612 C C . LEU A 1 452 ? 10.981 -15.984 -22.935 1.00 94.06 452 LEU A C 1
ATOM 3614 O O . LEU A 1 452 ? 11.265 -16.892 -22.149 1.00 94.06 452 LEU A O 1
ATOM 3618 N N . HIS A 1 453 ? 10.348 -14.877 -22.545 1.00 91.88 453 HIS A N 1
ATOM 3619 C CA . HIS A 1 453 ? 9.896 -14.642 -21.180 1.00 91.88 453 HIS A CA 1
ATOM 3620 C C . HIS A 1 453 ? 8.793 -15.631 -20.777 1.00 91.88 453 HIS A C 1
ATOM 3622 O O . HIS A 1 453 ? 8.897 -16.238 -19.709 1.00 91.88 453 HIS A O 1
ATOM 3628 N N . ASP A 1 454 ? 7.821 -15.882 -21.659 1.00 90.44 454 ASP A N 1
ATOM 3629 C CA . ASP A 1 454 ? 6.745 -16.865 -21.471 1.00 90.44 454 ASP A CA 1
ATOM 3630 C C . ASP A 1 454 ? 7.287 -18.302 -21.337 1.00 90.44 454 ASP A C 1
ATOM 3632 O O . ASP A 1 454 ? 6.732 -19.126 -20.608 1.00 90.44 454 ASP A O 1
ATOM 3636 N N . GLU A 1 455 ? 8.418 -18.607 -21.984 1.00 93.12 455 GLU A N 1
ATOM 3637 C CA . GLU A 1 455 ? 9.156 -19.871 -21.826 1.00 93.12 455 GLU A CA 1
ATOM 3638 C C . GLU A 1 455 ? 9.999 -19.937 -20.533 1.00 93.12 455 GLU A C 1
ATOM 3640 O O . GLU A 1 455 ? 10.617 -20.962 -20.228 1.00 93.12 455 GLU A O 1
ATOM 3645 N N . GLY A 1 456 ? 10.029 -18.861 -19.743 1.00 90.81 456 GLY A N 1
ATOM 3646 C CA . GLY A 1 456 ? 10.777 -18.762 -18.490 1.00 90.81 456 GLY A CA 1
ATOM 3647 C C . GLY A 1 456 ? 12.282 -18.543 -18.672 1.00 90.81 456 GLY A C 1
ATOM 3648 O O . GLY A 1 456 ? 13.056 -18.758 -17.731 1.00 90.81 456 GLY A O 1
ATOM 3649 N N . ILE A 1 457 ? 12.725 -18.126 -19.862 1.00 93.19 457 ILE A N 1
ATOM 3650 C CA . ILE A 1 457 ? 14.139 -17.903 -20.175 1.00 93.19 457 ILE A CA 1
ATOM 3651 C C . ILE A 1 457 ? 14.590 -16.557 -19.599 1.00 93.19 457 ILE A C 1
ATOM 3653 O O . ILE A 1 457 ? 14.003 -15.509 -19.868 1.00 93.19 457 ILE A O 1
ATOM 3657 N N . LYS A 1 458 ? 15.683 -16.583 -18.825 1.00 90.62 458 LYS A N 1
ATOM 3658 C CA . LYS A 1 458 ? 16.256 -15.400 -18.149 1.00 90.62 458 LYS A CA 1
ATOM 3659 C C . LYS A 1 458 ? 17.679 -15.037 -18.583 1.00 90.62 458 LYS A C 1
ATOM 3661 O O . LYS A 1 458 ? 18.228 -14.059 -18.097 1.00 90.62 458 LYS A O 1
ATOM 3666 N N . ASP A 1 459 ? 18.294 -15.838 -19.446 1.00 92.94 459 ASP A N 1
ATOM 3667 C CA . ASP A 1 459 ? 19.693 -15.680 -19.852 1.00 92.94 459 ASP A CA 1
ATOM 3668 C C . ASP A 1 459 ? 19.849 -14.632 -20.965 1.00 92.94 459 ASP A C 1
ATOM 3670 O O . ASP A 1 459 ? 19.243 -14.777 -22.023 1.00 92.94 459 ASP A O 1
ATOM 3674 N N . ASP A 1 460 ? 20.681 -13.605 -20.760 1.00 93.38 460 ASP A N 1
ATOM 3675 C CA . ASP A 1 460 ? 20.879 -12.523 -21.740 1.00 93.38 460 ASP A CA 1
ATOM 3676 C C . ASP A 1 460 ? 21.415 -13.046 -23.092 1.00 93.38 460 ASP A C 1
ATOM 3678 O O . ASP A 1 460 ? 21.051 -12.531 -24.150 1.00 93.38 460 ASP A O 1
ATOM 3682 N N . GLU A 1 461 ? 22.249 -14.094 -23.092 1.00 94.12 461 GLU A N 1
ATOM 3683 C CA . GLU A 1 461 ? 22.819 -14.660 -24.326 1.00 94.12 461 GLU A CA 1
ATOM 3684 C C . GLU A 1 461 ? 21.760 -15.400 -25.167 1.00 94.12 461 GLU A C 1
ATOM 3686 O O . GLU A 1 461 ? 21.875 -15.458 -26.394 1.00 94.12 461 GLU A O 1
ATOM 3691 N N . ALA A 1 462 ? 20.702 -15.932 -24.548 1.00 94.75 462 ALA A N 1
ATOM 3692 C CA . ALA A 1 462 ? 19.566 -16.497 -25.275 1.00 94.75 462 ALA A CA 1
ATOM 3693 C C . ALA A 1 462 ? 18.786 -15.414 -26.040 1.00 94.75 462 ALA A C 1
ATOM 3695 O O . ALA A 1 462 ? 18.475 -15.602 -27.217 1.00 94.75 462 ALA A O 1
ATOM 3696 N N . TYR A 1 463 ? 18.550 -14.257 -25.411 1.00 96.06 463 TYR A N 1
ATOM 3697 C CA . TYR A 1 463 ? 17.899 -13.105 -26.049 1.00 96.06 463 TYR A CA 1
ATOM 3698 C C . TYR A 1 463 ? 18.776 -12.537 -27.170 1.00 96.06 463 TYR A C 1
ATOM 3700 O O . TYR A 1 463 ? 18.288 -12.298 -28.272 1.00 96.06 463 TYR A O 1
ATOM 3708 N N . TYR A 1 464 ? 20.087 -12.410 -26.932 1.00 95.12 464 TYR A N 1
ATOM 3709 C CA . TYR A 1 464 ? 21.072 -12.031 -27.951 1.00 95.12 464 TYR A CA 1
ATOM 3710 C C . TYR A 1 464 ? 20.966 -12.903 -29.209 1.00 95.12 464 TYR A C 1
ATOM 3712 O O . TYR A 1 464 ? 20.831 -12.381 -30.315 1.00 95.12 464 TYR A O 1
ATOM 3720 N N . LYS A 1 465 ? 20.987 -14.232 -29.042 1.00 93.62 465 LYS A N 1
ATOM 3721 C CA . LYS A 1 465 ? 20.908 -15.186 -30.158 1.00 93.62 465 LYS A CA 1
ATOM 3722 C C . LYS A 1 465 ? 19.585 -15.099 -30.907 1.00 93.62 465 LYS A C 1
ATOM 3724 O O . LYS A 1 465 ? 19.603 -15.034 -32.128 1.00 93.62 465 LYS A O 1
ATOM 3729 N N . ALA A 1 466 ? 18.463 -15.031 -30.193 1.00 93.50 466 ALA A N 1
ATOM 3730 C CA . ALA A 1 466 ? 17.149 -14.929 -30.824 1.00 93.50 466 ALA A CA 1
ATOM 3731 C C . ALA A 1 466 ? 17.016 -13.662 -31.688 1.00 93.50 466 ALA A C 1
ATOM 3733 O O . ALA A 1 466 ? 16.440 -13.701 -32.776 1.00 93.50 466 ALA A O 1
ATOM 3734 N N . VAL A 1 467 ? 17.589 -12.541 -31.237 1.00 93.38 467 VAL A N 1
ATOM 3735 C CA . VAL A 1 467 ? 17.599 -11.295 -32.014 1.00 93.38 467 VAL A CA 1
ATOM 3736 C C . VAL A 1 467 ? 18.561 -11.381 -33.205 1.00 93.38 467 VAL A C 1
ATOM 3738 O O . VAL A 1 467 ? 18.219 -10.897 -34.282 1.00 93.38 467 VAL A O 1
ATOM 3741 N N . ILE A 1 468 ? 19.723 -12.036 -33.069 1.00 90.19 468 ILE A N 1
ATOM 3742 C CA . ILE A 1 468 ? 20.607 -12.320 -34.216 1.00 90.19 468 ILE A CA 1
ATOM 3743 C C . ILE A 1 468 ? 19.893 -13.163 -35.269 1.00 90.19 468 ILE A C 1
ATOM 3745 O O . ILE A 1 468 ? 19.914 -12.799 -36.442 1.00 90.19 468 ILE A O 1
ATOM 3749 N N . ASP A 1 469 ? 19.222 -14.242 -34.870 1.00 87.56 469 ASP A N 1
ATOM 3750 C CA . ASP A 1 469 ? 18.500 -15.110 -35.803 1.00 87.56 469 ASP A CA 1
ATOM 3751 C C . ASP A 1 469 ? 17.427 -14.312 -36.572 1.00 87.56 469 ASP A C 1
ATOM 3753 O O . ASP A 1 469 ? 17.237 -14.491 -37.781 1.00 87.56 469 ASP A O 1
ATOM 3757 N N . ALA A 1 470 ? 16.770 -13.358 -35.900 1.00 83.75 470 ALA A N 1
ATOM 3758 C CA . ALA A 1 470 ? 15.833 -12.433 -36.532 1.00 83.75 470 ALA A CA 1
ATOM 3759 C C . ALA A 1 470 ? 16.522 -11.485 -37.536 1.00 83.75 470 ALA A C 1
ATOM 3761 O O . ALA A 1 470 ? 16.003 -11.297 -38.639 1.00 83.75 470 ALA A O 1
ATOM 3762 N N . VAL A 1 471 ? 17.699 -10.938 -37.203 1.00 76.94 471 VAL A N 1
ATOM 3763 C CA . VAL A 1 471 ? 18.527 -10.113 -38.107 1.00 76.94 471 VAL A CA 1
ATOM 3764 C C . VAL A 1 471 ? 18.962 -10.899 -39.351 1.00 76.94 471 VAL A C 1
ATOM 3766 O O . VAL A 1 471 ? 18.775 -10.438 -40.480 1.00 76.94 471 VAL A O 1
ATOM 3769 N N . GLU A 1 472 ? 19.525 -12.094 -39.168 1.00 70.88 472 GLU A N 1
ATOM 3770 C CA . GLU A 1 472 ? 20.106 -12.909 -40.244 1.00 70.88 472 GLU A CA 1
ATOM 3771 C C . GLU A 1 472 ? 19.046 -13.468 -41.204 1.00 70.88 472 GLU A C 1
ATOM 3773 O O . GLU A 1 472 ? 19.318 -13.689 -42.387 1.00 70.88 472 GLU A O 1
ATOM 3778 N N . SER A 1 473 ? 17.803 -13.630 -40.737 1.00 65.56 473 SER A N 1
ATOM 3779 C CA . SER A 1 473 ? 16.685 -14.104 -41.560 1.00 65.56 473 SER A CA 1
ATOM 3780 C C . SER A 1 473 ? 16.179 -13.098 -42.619 1.00 65.56 473 SER A C 1
ATOM 3782 O O . SER A 1 473 ? 15.297 -13.444 -43.413 1.00 65.56 473 SER A O 1
ATOM 3784 N N . LEU A 1 474 ? 16.744 -11.877 -42.683 1.00 51.66 474 LEU A N 1
ATOM 3785 C CA . LEU A 1 474 ? 16.503 -10.823 -43.693 1.00 51.66 474 LEU A CA 1
ATOM 3786 C C . LEU A 1 474 ? 15.028 -10.408 -43.915 1.00 51.66 474 LEU A C 1
ATOM 3788 O O . LEU A 1 474 ? 14.718 -9.762 -44.918 1.00 51.66 474 LEU A O 1
ATOM 3792 N N . LYS A 1 475 ? 14.092 -10.760 -43.022 1.00 54.31 475 LYS A N 1
ATOM 3793 C CA . LYS A 1 475 ? 12.649 -10.506 -43.234 1.00 54.31 475 LYS A CA 1
ATOM 3794 C C . LYS A 1 475 ? 11.934 -9.725 -42.134 1.00 54.31 475 LYS A C 1
ATOM 3796 O O . LYS A 1 475 ? 10.766 -9.396 -42.333 1.00 54.31 475 LYS A O 1
ATOM 3801 N N . THR A 1 476 ? 12.578 -9.428 -41.006 1.00 54.41 476 THR A N 1
ATOM 3802 C CA . THR A 1 476 ? 11.860 -8.941 -39.813 1.00 54.41 476 THR A CA 1
ATOM 3803 C C . THR A 1 476 ? 12.407 -7.680 -39.166 1.00 54.41 476 THR A C 1
ATOM 3805 O O . THR A 1 476 ? 11.684 -7.133 -38.348 1.00 54.41 476 THR A O 1
ATOM 3808 N N . LEU A 1 477 ? 13.603 -7.198 -39.517 1.00 56.69 477 LEU A N 1
ATOM 3809 C CA . LEU A 1 477 ? 14.171 -5.940 -39.007 1.00 56.69 477 LEU A CA 1
ATOM 3810 C C . LEU A 1 477 ? 14.475 -5.003 -40.185 1.00 56.69 477 LEU A C 1
ATOM 3812 O O . LEU A 1 477 ? 14.795 -5.483 -41.277 1.00 56.69 477 LEU A O 1
ATOM 3816 N N . LYS A 1 478 ? 14.274 -3.697 -39.994 1.00 59.19 478 LYS A N 1
ATOM 3817 C CA . LYS A 1 478 ? 14.407 -2.669 -41.043 1.00 59.19 478 LYS A CA 1
ATOM 3818 C C . LYS A 1 478 ? 15.618 -1.787 -40.827 1.00 59.19 478 LYS A C 1
ATOM 3820 O O . LYS A 1 478 ? 15.973 -1.597 -39.645 1.00 59.19 478 LYS A O 1
#

Mean predicted aligned error: 12.56 Å

Radius of gyration: 30.96 Å; Cα contacts (8 Å, |Δi|>4): 698; chains: 1; bounding box: 79×63×85 Å

pLDDT: mean 80.18, std 19.02, range [25.06, 97.31]

Solvent-accessible surface area (backbone atoms only — not comparable to full-atom values): 26746 Å² total; per-residue (Å²): 132,89,80,91,80,86,84,76,83,82,83,82,79,83,79,80,82,81,81,86,76,93,71,92,72,92,71,70,56,63,58,76,90,81,67,70,80,91,39,51,80,42,71,37,53,80,65,59,67,69,61,49,50,50,51,51,51,54,50,41,52,53,65,67,67,59,83,71,84,77,51,74,71,58,47,52,53,48,49,55,52,44,46,58,50,38,54,46,47,49,23,43,70,50,48,68,75,39,34,41,53,88,74,42,27,39,39,43,54,42,34,23,39,42,35,37,48,29,52,30,30,58,47,42,82,90,31,8,58,46,50,73,55,46,55,44,35,45,34,66,58,78,72,92,35,69,63,47,66,58,51,54,26,37,48,53,47,78,40,92,69,56,68,63,53,51,40,38,43,45,28,34,42,47,45,49,22,29,48,88,57,47,53,69,69,46,45,51,50,40,40,71,68,34,84,59,37,52,64,72,41,50,28,70,67,33,48,51,60,47,44,66,64,47,76,77,62,89,87,90,88,89,89,87,83,89,73,100,62,67,76,42,59,60,74,54,60,70,57,53,52,62,51,36,77,70,36,70,60,91,69,81,82,75,97,66,92,62,37,21,41,25,47,88,50,86,34,31,32,38,54,45,24,74,42,52,59,39,32,40,42,29,41,38,25,81,40,92,54,71,47,77,48,61,56,31,33,40,40,76,52,86,55,35,34,30,33,40,63,55,64,71,79,77,70,51,70,70,55,51,55,51,48,52,52,53,44,36,46,37,35,51,54,48,49,46,50,59,28,50,72,70,76,42,78,79,46,68,18,55,48,48,51,42,73,77,38,34,83,44,42,59,44,56,51,51,44,53,50,32,46,49,51,21,50,57,49,30,52,53,49,32,70,78,38,54,92,51,29,45,98,81,42,58,97,27,55,36,30,31,48,27,39,14,38,23,28,18,48,17,31,60,75,42,36,82,56,35,55,57,52,53,57,30,49,60,61,47,95,71,59,68,70,57,45,53,32,49,55,50,14,29,52,47,10,31,57,55,15,45,58,40,37,77,72,68,58,82,56,69,68,59,53,52,49,56,46,47,55,43,55,75,64,75,76,68,64,96

Sequence (478 aa):
MRGKNTFLFPFFVFIMLMSISCAGGGKGEMLSDYSSNGMSLINIKQVNPEKLLKKITELDIKINSFNGDFKSSEYKEIITGLEEATEQYKSYMDREKFADYENGKYLVPPMTELSVEVDSFCLDPGKAVPAENEPYVLVNGDPDIPMFNEIMKATNTRIKADKNVKQNLLWNLKNNVRFEFLSEKEKELLLEIDPLAYLKINSYLKDAAAGYLKSMIPGLAQAEGVADFVKGTAYKYEEYTSVLRRAVSSESLPDVMGPVKADGYDLFTLVKADGYSKIKLTFINMTEDEIQVNSFLNPFRMDVQPLAFDLPVKPDDEWKKKLKASFGKLAADSVEKIQKMKKRNLAEGDRKTIEDNPEMIVDIWKANEDQKKAFEMTEKFCKENPDLCSKQRHNCMGDAFRHALWNALMERDVDEFAVEIANNHELNPGPVEEKEMDLFNNEKGREIGRLLHDEGIKDDEAYYKAVIDAVESLKTLK